Protein AF-0000000075954630 (afdb_homodimer)

Radius of gyration: 43.76 Å; Cα contacts (8 Å, |Δi|>4): 1242; chains: 2; bounding box: 116×168×144 Å

Foldseek 3Di:
DDDDPDDDDPPPPDDPPDPVVVVVVVVVVVVVVVVVVVVVVVVVVVVVVPDVPVVVVVCPDPVPPLPQPCPPPCPVDCVCQQAPNAQEDDDDLVRLLVSLLDDDPDPDDPDDAAAAEEEEEEEQAEQLQQVQVQVLCPPPPPRYAYAYEYEPPHDYDDDSSGSCPNRYHDYYDDDFLALSLVSRVLRRLSSQSSNVRHWKYWYDYSQKHFLAHNVVVSCQGVVFQAWAWAWDLDDVPADAADDDPVLPPVADSVLWTFADLTIMGTSVLSSVSSNDDPLSVSCNVGRDDRGRCSGIVSNSVCSVPPVVRHQNHHQEAFACVVPDDHGDEDEQVRDDLVVSVCSQQVPDWGDTNNDTDRGRHRMYDGYDSRNNVVCVVCCCPRNND/DDDPPPDPPPPCPPPPPDVVPVVVVVVCVVVVVVVVVVVVVCVVVVVVVPDPPVVVVVCPDPVPVLPQPCPPPCPVDCVCQQAPNAQEDDDDLVRLLVSLLDDDPDPDDPDDAAAAEEEEEEEQAEQLQQVQVQVQCPPPPPRYAYAYEYEPPHDYDDDSSGSCPNRYHDYYDDDFLALSLVSSVLRRLSSQSSNVRHWKYWYYYSQKHFLAHNVVVSCQGVVFQAWAWAWDLDDVPQAAADDDPVLPPVADSVLWTFADLTIMGTSVLSSVSSNDDPLSVSCNVGRDDRGRCSGIVSNSVCSVPPVVRHQNHHQEAFACVVDDDHGDEDEQVRDDLVVSVCSQQVPDWGDTNNDTDRGRHRMYDGYDSRNNVVCVVCCCPRNND

Organism: Cocos nucifera (NCBI:txid13894)

Structure (mmCIF, N/CA/C/O backbone):
data_AF-0000000075954630-model_v1
#
loop_
_entity.id
_entity.type
_entity.pdbx_description
1 polymer 'Glycosyltransferase BC10'
#
loop_
_atom_site.group_PDB
_atom_site.id
_atom_site.type_symbol
_atom_site.label_atom_id
_atom_site.label_alt_id
_atom_site.label_comp_id
_atom_site.label_asym_id
_atom_site.label_entity_id
_atom_site.label_seq_id
_atom_site.pdbx_PDB_ins_code
_atom_site.Cartn_x
_atom_site.Cartn_y
_atom_site.Cartn_z
_atom_site.occupancy
_atom_site.B_iso_or_equiv
_atom_site.auth_seq_id
_atom_site.auth_comp_id
_atom_site.auth_asym_id
_atom_site.auth_atom_id
_atom_site.pdbx_PDB_model_num
ATOM 1 N N . MET A 1 1 ? -13.812 124.75 -67.812 1 22.28 1 MET A N 1
ATOM 2 C CA . MET A 1 1 ? -13.523 124.375 -69.25 1 22.28 1 MET A CA 1
ATOM 3 C C . MET A 1 1 ? -13.117 122.938 -69.312 1 22.28 1 MET A C 1
ATOM 5 O O . MET A 1 1 ? -12.07 122.5 -68.812 1 22.28 1 MET A O 1
ATOM 9 N N . LYS A 1 2 ? -14.141 121.938 -69.25 1 23.23 2 LYS A N 1
ATOM 10 C CA . LYS A 1 2 ? -14.664 120.75 -68.625 1 23.23 2 LYS A CA 1
ATOM 11 C C . LYS A 1 2 ? -14.391 119.5 -69.438 1 23.23 2 LYS A C 1
ATOM 13 O O . LYS A 1 2 ? -14.914 118.375 -69.188 1 23.23 2 LYS A O 1
ATOM 18 N N . PRO A 1 3 ? -13.242 119.625 -70.375 1 20.16 3 PRO A N 1
ATOM 19 C CA . PRO A 1 3 ? -13.5 118.938 -71.625 1 20.16 3 PRO A CA 1
ATOM 20 C C . PRO A 1 3 ? -13.672 117.438 -71.5 1 20.16 3 PRO A C 1
ATOM 22 O O . PRO A 1 3 ? -13.461 116.938 -70.375 1 20.16 3 PRO A O 1
ATOM 25 N N . ARG A 1 4 ? -12.922 116.5 -72.438 1 22 4 ARG A N 1
ATOM 26 C CA . ARG A 1 4 ? -13.188 115.812 -73.75 1 22 4 ARG A CA 1
ATOM 27 C C . ARG A 1 4 ? -13.062 114.312 -73.625 1 22 4 ARG A C 1
ATOM 29 O O . ARG A 1 4 ? -12.008 113.75 -73.875 1 22 4 ARG A O 1
ATOM 36 N N . ARG A 1 5 ? -13.398 113.625 -72.375 1 22.59 5 ARG A N 1
ATOM 37 C CA . ARG A 1 5 ? -12.711 112.438 -71.875 1 22.59 5 ARG A CA 1
ATOM 38 C C . ARG A 1 5 ? -13.086 111.188 -72.688 1 22.59 5 ARG A C 1
ATOM 40 O O . ARG A 1 5 ? -14.156 110.625 -72.438 1 22.59 5 ARG A O 1
ATOM 47 N N . GLU A 1 6 ? -12.781 111.188 -73.938 1 20.66 6 GLU A N 1
ATOM 48 C CA . GLU A 1 6 ? -13.367 110.562 -75.125 1 20.66 6 GLU A CA 1
ATOM 49 C C . GLU A 1 6 ? -13.359 109.062 -75 1 20.66 6 GLU A C 1
ATOM 51 O O . GLU A 1 6 ? -14.383 108.375 -75.188 1 20.66 6 GLU A O 1
ATOM 56 N N . GLY A 1 7 ? -12.102 108.312 -74.812 1 20.58 7 GLY A N 1
ATOM 57 C CA . GLY A 1 7 ? -11.758 107.5 -76 1 20.58 7 GLY A CA 1
ATOM 58 C C . GLY A 1 7 ? -12.414 106.125 -75.938 1 20.58 7 GLY A C 1
ATOM 59 O O . GLY A 1 7 ? -13.086 105.75 -74.938 1 20.58 7 GLY A O 1
ATOM 60 N N . ASP A 1 8 ? -11.758 104.938 -76.375 1 22.12 8 ASP A N 1
ATOM 61 C CA . ASP A 1 8 ? -11.711 103.875 -77.375 1 22.12 8 ASP A CA 1
ATOM 62 C C . ASP A 1 8 ? -12.328 102.625 -76.875 1 22.12 8 ASP A C 1
ATOM 64 O O . ASP A 1 8 ? -12.492 102.438 -75.688 1 22.12 8 ASP A O 1
ATOM 68 N N . GLU A 1 9 ? -12.422 101.5 -77.688 1 23.78 9 GLU A N 1
ATOM 69 C CA . GLU A 1 9 ? -13.109 100.438 -78.375 1 23.78 9 GLU A CA 1
ATOM 70 C C . GLU A 1 9 ? -12.914 99.125 -77.688 1 23.78 9 GLU A C 1
ATOM 72 O O . GLU A 1 9 ? -11.953 98.375 -77.938 1 23.78 9 GLU A O 1
ATOM 77 N N . GLU A 1 10 ? -12.867 99.062 -76.25 1 23.05 10 GLU A N 1
ATOM 78 C CA . GLU A 1 10 ? -12.234 97.938 -75.562 1 23.05 10 GLU A CA 1
ATOM 79 C C . GLU A 1 10 ? -12.938 96.625 -75.938 1 23.05 10 GLU A C 1
ATOM 81 O O . GLU A 1 10 ? -14.164 96.562 -75.875 1 23.05 10 GLU A O 1
ATOM 86 N N . GLU A 1 11 ? -12.18 95.75 -76.75 1 23.58 11 GLU A N 1
ATOM 87 C CA . GLU A 1 11 ? -12.258 94.5 -77.438 1 23.58 11 GLU A CA 1
ATOM 88 C C . GLU A 1 11 ? -12.805 93.438 -76.5 1 23.58 11 GLU A C 1
ATOM 90 O O . GLU A 1 11 ? -12.109 92.938 -75.625 1 23.58 11 GLU A O 1
ATOM 95 N N . GLU A 1 12 ? -14.109 93.5 -76.125 1 21.72 12 GLU A N 1
ATOM 96 C CA . GLU A 1 12 ? -14.727 92.812 -75 1 21.72 12 GLU A CA 1
ATOM 97 C C . GLU A 1 12 ? -14.867 91.312 -75.312 1 21.72 12 GLU A C 1
ATOM 99 O O . GLU A 1 12 ? -15.844 90.938 -75.938 1 21.72 12 GLU A O 1
ATOM 104 N N . GLU A 1 13 ? -13.664 90.875 -76.125 1 23.36 13 GLU A N 1
ATOM 105 C CA . GLU A 1 13 ? -13.93 89.562 -76.625 1 23.36 13 GLU A CA 1
ATOM 106 C C . GLU A 1 13 ? -14.539 88.625 -75.625 1 23.36 13 GLU A C 1
ATOM 108 O O . GLU A 1 13 ? -14.023 88.562 -74.5 1 23.36 13 GLU A O 1
ATOM 113 N N . LEU A 1 14 ? -15.734 88.375 -75.875 1 22.16 14 LEU A N 1
ATOM 114 C CA . LEU A 1 14 ? -16.859 87.688 -75.25 1 22.16 14 LEU A CA 1
ATOM 115 C C . LEU A 1 14 ? -16.453 86.312 -74.812 1 22.16 14 LEU A C 1
ATOM 117 O O . LEU A 1 14 ? -15.711 85.625 -75.5 1 22.16 14 LEU A O 1
ATOM 121 N N . TRP A 1 15 ? -16.734 85.875 -73.562 1 22.52 15 TRP A N 1
ATOM 122 C CA . TRP A 1 15 ? -16.484 85.125 -72.312 1 22.52 15 TRP A CA 1
ATOM 123 C C . TRP A 1 15 ? -16.953 83.688 -72.5 1 22.52 15 TRP A C 1
ATOM 125 O O . TRP A 1 15 ? -17.125 82.938 -71.5 1 22.52 15 TRP A O 1
ATOM 135 N N . ALA A 1 16 ? -17 83.188 -73.812 1 24.45 16 ALA A N 1
ATOM 136 C CA . ALA A 1 16 ? -17.922 82.062 -74 1 24.45 16 ALA A CA 1
ATOM 137 C C . ALA A 1 16 ? -17.531 80.875 -73.062 1 24.45 16 ALA A C 1
ATOM 139 O O . ALA A 1 16 ? -16.391 80.375 -73.125 1 24.45 16 ALA A O 1
ATOM 140 N N . THR A 1 17 ? -18.156 80.688 -72 1 24.72 17 THR A N 1
ATOM 141 C CA . THR A 1 17 ? -18.094 79.938 -70.75 1 24.72 17 THR A CA 1
ATOM 142 C C . THR A 1 17 ? -18.344 78.438 -71 1 24.72 17 THR A C 1
ATOM 144 O O . THR A 1 17 ? -19.484 78 -71.25 1 24.72 17 THR A O 1
ATOM 147 N N . SER A 1 18 ? -17.531 77.75 -72 1 25.95 18 SER A N 1
ATOM 148 C CA . SER A 1 18 ? -17.906 76.438 -72.5 1 25.95 18 SER A CA 1
ATOM 149 C C . SER A 1 18 ? -18.172 75.5 -71.375 1 25.95 18 SER A C 1
ATOM 151 O O . SER A 1 18 ? -17.562 75.562 -70.312 1 25.95 18 SER A O 1
ATOM 153 N N . PRO A 1 19 ? -19.297 74.688 -71.438 1 30.16 19 PRO A N 1
ATOM 154 C CA . PRO A 1 19 ? -20.062 73.812 -70.5 1 30.16 19 PRO A CA 1
ATOM 155 C C . PRO A 1 19 ? -19.25 72.562 -70.062 1 30.16 19 PRO A C 1
ATOM 157 O O . PRO A 1 19 ? -19.797 71.688 -69.438 1 30.16 19 PRO A O 1
ATOM 160 N N . ARG A 1 20 ? -18.047 72.438 -70.688 1 29.56 20 ARG A N 1
ATOM 161 C CA . ARG A 1 20 ? -17.469 71.062 -70.625 1 29.56 20 ARG A CA 1
ATOM 162 C C . ARG A 1 20 ? -17.188 70.688 -69.188 1 29.56 20 ARG A C 1
ATOM 164 O O . ARG A 1 20 ? -16.641 69.625 -68.938 1 29.56 20 ARG A O 1
ATOM 171 N N . LYS A 1 21 ? -17.219 71.75 -68.375 1 34.75 21 LYS A N 1
ATOM 172 C CA . LYS A 1 21 ? -16.625 71.5 -67.062 1 34.75 21 LYS A CA 1
ATOM 173 C C . LYS A 1 21 ? -17.531 70.625 -66.25 1 34.75 21 LYS A C 1
ATOM 175 O O . LYS A 1 21 ? -17.156 70.25 -65.125 1 34.75 21 LYS A O 1
ATOM 180 N N . ASP A 1 22 ? -18.766 70.5 -66.812 1 33.94 22 ASP A N 1
ATOM 181 C CA . ASP A 1 22 ? -19.719 69.875 -65.938 1 33.94 22 ASP A CA 1
ATOM 182 C C . ASP A 1 22 ? -19.391 68.375 -65.75 1 33.94 22 ASP A C 1
ATOM 184 O O . ASP A 1 22 ? -19.641 67.75 -64.75 1 33.94 22 ASP A O 1
ATOM 188 N N . SER A 1 23 ? -18.984 67.875 -67 1 37.06 23 SER A N 1
ATOM 189 C CA . SER A 1 23 ? -18.938 66.438 -67.062 1 37.06 23 SER A CA 1
ATOM 190 C C . SER A 1 23 ? -17.875 65.875 -66.125 1 37.06 23 SER A C 1
ATOM 192 O O . SER A 1 23 ? -17.984 64.75 -65.688 1 37.06 23 SER A O 1
ATOM 194 N N . LEU A 1 24 ? -16.766 66.688 -66.188 1 34.12 24 LEU A N 1
ATOM 195 C CA . LEU A 1 24 ? -15.641 66.188 -65.438 1 34.12 24 LEU A CA 1
ATOM 196 C C . LEU A 1 24 ? -15.969 66.188 -63.938 1 34.12 24 LEU A C 1
ATOM 198 O O . LEU A 1 24 ? -15.469 65.312 -63.219 1 34.12 24 LEU A O 1
ATOM 202 N N . LEU A 1 25 ? -16.859 67.188 -63.531 1 37.72 25 LEU A N 1
ATOM 203 C CA . LEU A 1 25 ? -17.125 67.25 -62.094 1 37.72 25 LEU A CA 1
ATOM 204 C C . LEU A 1 25 ? -17.922 66 -61.625 1 37.72 25 LEU A C 1
ATOM 206 O O . LEU A 1 25 ? -17.781 65.562 -60.5 1 37.72 25 LEU A O 1
ATOM 210 N N . ARG A 1 26 ? -18.797 65.562 -62.562 1 41.72 26 ARG A N 1
ATOM 211 C CA . ARG A 1 26 ? -19.594 64.438 -62.188 1 41.72 26 ARG A CA 1
ATOM 212 C C . ARG A 1 26 ? -18.734 63.188 -62 1 41.72 26 ARG A C 1
ATOM 214 O O . ARG A 1 26 ? -18.984 62.375 -61.125 1 41.72 26 ARG A O 1
ATOM 221 N N . LEU A 1 27 ? -17.812 63.125 -63.031 1 42.88 27 LEU A N 1
ATOM 222 C CA . LEU A 1 27 ? -16.969 61.938 -62.906 1 42.88 27 LEU A CA 1
ATOM 223 C C . LEU A 1 27 ? -16.203 61.938 -61.594 1 42.88 27 LEU A C 1
ATOM 225 O O . LEU A 1 27 ? -16.047 60.875 -60.969 1 42.88 27 LEU A O 1
ATOM 229 N N . ILE A 1 28 ? -15.719 63.156 -61.188 1 44.19 28 ILE A N 1
ATOM 230 C CA . ILE A 1 28 ? -14.93 63.188 -59.938 1 44.19 28 ILE A CA 1
ATOM 231 C C . ILE A 1 28 ? -15.805 62.844 -58.75 1 44.19 28 ILE A C 1
ATOM 233 O O . ILE A 1 28 ? -15.352 62.188 -57.812 1 44.19 28 ILE A O 1
ATOM 237 N N . LYS A 1 29 ? -17.047 63.219 -58.812 1 45.94 29 LYS A N 1
ATOM 238 C CA . LYS A 1 29 ? -17.922 62.875 -57.688 1 45.94 29 LYS A CA 1
ATOM 239 C C . LYS A 1 29 ? -18.109 61.344 -57.562 1 45.94 29 LYS A C 1
ATOM 241 O O . LYS A 1 29 ? -18.188 60.812 -56.469 1 45.94 29 LYS A O 1
ATOM 246 N N . ILE A 1 30 ? -18.281 60.781 -58.844 1 44.81 30 ILE A N 1
ATOM 247 C CA . ILE A 1 30 ? -18.469 59.344 -58.781 1 44.81 30 ILE A CA 1
ATOM 248 C C . ILE A 1 30 ? -17.219 58.656 -58.219 1 44.81 30 ILE A C 1
ATOM 250 O O . ILE A 1 30 ? -17.297 57.781 -57.375 1 44.81 30 ILE A O 1
ATOM 254 N N . VAL A 1 31 ? -16.016 59.156 -58.812 1 45.31 31 VAL A N 1
ATOM 255 C CA . VAL A 1 31 ? -14.805 58.5 -58.312 1 45.31 31 VAL A CA 1
ATOM 256 C C . VAL A 1 31 ? -14.648 58.75 -56.812 1 45.31 31 VAL A C 1
ATOM 258 O O . VAL A 1 31 ? -14.219 57.875 -56.062 1 45.31 31 VAL A O 1
ATOM 261 N N . THR A 1 32 ? -15.008 60.062 -56.344 1 43.31 32 THR A N 1
ATOM 262 C CA . THR A 1 32 ? -14.859 60.281 -54.906 1 43.31 32 THR A CA 1
ATOM 263 C C . THR A 1 32 ? -15.852 59.406 -54.125 1 43.31 32 THR A C 1
ATOM 265 O O . THR A 1 32 ? -15.547 58.938 -53.031 1 43.31 32 THR A O 1
ATOM 268 N N . GLY A 1 33 ? -17.047 59.281 -54.719 1 41.91 33 GLY A N 1
ATOM 269 C CA . GLY A 1 33 ? -17.984 58.406 -54.031 1 41.91 33 GLY A CA 1
ATOM 270 C C . GLY A 1 33 ? -17.516 56.969 -53.906 1 41.91 33 GLY A C 1
ATOM 271 O O . GLY A 1 33 ? -17.719 56.344 -52.875 1 41.91 33 GLY A O 1
ATOM 272 N N . VAL A 1 34 ? -17.016 56.438 -55.094 1 45.53 34 VAL A N 1
ATOM 273 C CA . VAL A 1 34 ? -16.562 55.062 -55.031 1 45.53 34 VAL A CA 1
ATOM 274 C C . VAL A 1 34 ? -15.391 54.938 -54.062 1 45.53 34 VAL A C 1
ATOM 276 O O . VAL A 1 34 ? -15.273 53.938 -53.344 1 45.53 34 VAL A O 1
ATOM 279 N N . VAL A 1 35 ? -14.438 55.938 -54.062 1 45.31 35 VAL A N 1
ATOM 280 C CA . VAL A 1 35 ? -13.32 55.844 -53.125 1 45.31 35 VAL A CA 1
ATOM 281 C C . VAL A 1 35 ? -13.828 55.938 -51.719 1 45.31 35 VAL A C 1
ATOM 283 O O . VAL A 1 35 ? -13.32 55.25 -50.812 1 45.31 35 VAL A O 1
ATOM 286 N N . VAL A 1 36 ? -14.844 56.844 -51.438 1 44.31 36 VAL A N 1
ATOM 287 C CA . VAL A 1 36 ? -15.352 56.906 -50.062 1 44.31 36 VAL A CA 1
ATOM 288 C C . VAL A 1 36 ? -16.078 55.594 -49.75 1 44.31 36 VAL A C 1
ATOM 290 O O . VAL A 1 36 ? -15.977 55.094 -48.625 1 44.31 36 VAL A O 1
ATOM 293 N N . PHE A 1 37 ? -16.859 55.062 -50.719 1 41.75 37 PHE A N 1
ATOM 294 C CA . PHE A 1 37 ? -17.562 53.812 -50.406 1 41.75 37 PHE A CA 1
ATOM 295 C C . PHE A 1 37 ? -16.562 52.688 -50.219 1 41.75 37 PHE A C 1
ATOM 297 O O . PHE A 1 37 ? -16.766 51.812 -49.344 1 41.75 37 PHE A O 1
ATOM 304 N N . MET A 1 38 ? -15.547 52.438 -51.125 1 39.22 38 MET A N 1
ATOM 305 C CA . MET A 1 38 ? -14.539 51.406 -50.875 1 39.22 38 MET A CA 1
ATOM 306 C C . MET A 1 38 ? -13.781 51.688 -49.594 1 39.22 38 MET A C 1
ATOM 308 O O . MET A 1 38 ? -13.336 50.781 -48.906 1 39.22 38 MET A O 1
ATOM 312 N N . ALA A 1 39 ? -13.414 52.969 -49.219 1 40.72 39 ALA A N 1
ATOM 313 C CA . ALA A 1 39 ? -12.75 53.281 -47.938 1 40.72 39 ALA A CA 1
ATOM 314 C C . ALA A 1 39 ? -13.664 52.969 -46.75 1 40.72 39 ALA A C 1
ATOM 316 O O . ALA A 1 39 ? -13.203 52.562 -45.688 1 40.72 39 ALA A O 1
ATOM 317 N N . GLY A 1 40 ? -15.008 53.188 -46.812 1 37.59 40 GLY A N 1
ATOM 318 C CA . GLY A 1 40 ? -15.938 52.781 -45.75 1 37.59 40 GLY A CA 1
ATOM 319 C C . GLY A 1 40 ? -16.031 51.281 -45.594 1 37.59 40 GLY A C 1
ATOM 320 O O . GLY A 1 40 ? -16.219 50.781 -44.469 1 37.59 40 GLY A O 1
ATOM 321 N N . ALA A 1 41 ? -16.203 50.469 -46.719 1 37 41 ALA A N 1
ATOM 322 C CA . ALA A 1 41 ? -16.203 49 -46.562 1 37 41 ALA A CA 1
ATOM 323 C C . ALA A 1 41 ? -14.898 48.531 -45.938 1 37 41 ALA A C 1
ATOM 325 O O . ALA A 1 41 ? -14.898 47.562 -45.188 1 37 41 ALA A O 1
ATOM 326 N N . VAL A 1 42 ? -13.703 48.969 -46.344 1 38.06 42 VAL A N 1
ATOM 327 C CA . VAL A 1 42 ? -12.477 48.562 -45.656 1 38.06 42 VAL A CA 1
ATOM 328 C C . VAL A 1 42 ? -12.516 49.062 -44.188 1 38.06 42 VAL A C 1
ATOM 330 O O . VAL A 1 42 ? -12.023 48.375 -43.281 1 38.06 42 VAL A O 1
ATOM 333 N N . LEU A 1 43 ? -13.008 50.281 -43.844 1 35.53 43 LEU A N 1
ATOM 334 C CA . LEU A 1 43 ? -13.102 50.688 -42.469 1 35.53 43 LEU A CA 1
ATOM 335 C C . LEU A 1 43 ? -14.148 49.875 -41.719 1 35.53 43 LEU A C 1
ATOM 337 O O . LEU A 1 43 ? -14.023 49.625 -40.5 1 35.53 43 LEU A O 1
ATOM 341 N N . GLY A 1 44 ? -15.383 49.562 -42.25 1 32.59 44 GLY A N 1
ATOM 342 C CA . GLY A 1 44 ? -16.344 48.719 -41.594 1 32.59 44 GLY A CA 1
ATOM 343 C C . GLY A 1 44 ? -15.812 47.312 -41.281 1 32.59 44 GLY A C 1
ATOM 344 O O . GLY A 1 44 ? -16.156 46.719 -40.281 1 32.59 44 GLY A O 1
ATOM 345 N N . LEU A 1 45 ? -15.273 46.531 -42.281 1 31.86 45 LEU A N 1
ATOM 346 C CA . LEU A 1 45 ? -14.648 45.281 -41.938 1 31.86 45 LEU A CA 1
ATOM 347 C C . LEU A 1 45 ? -13.5 45.5 -40.938 1 31.86 45 LEU A C 1
ATOM 349 O O . LEU A 1 45 ? -13.078 44.562 -40.25 1 31.86 45 LEU A O 1
ATOM 353 N N . SER A 1 46 ? -12.758 46.531 -40.969 1 30.77 46 SER A N 1
ATOM 354 C CA . SER A 1 46 ? -11.664 46.75 -40.031 1 30.77 46 SER A CA 1
ATOM 355 C C . SER A 1 46 ? -12.195 47.031 -38.625 1 30.77 46 SER A C 1
ATOM 357 O O . SER A 1 46 ? -11.445 46.938 -37.656 1 30.77 46 SER A O 1
ATOM 359 N N . TRP A 1 47 ? -13.273 47.75 -38.5 1 29.95 47 TRP A N 1
ATOM 360 C CA . TRP A 1 47 ? -13.703 48.094 -37.156 1 29.95 47 TRP A CA 1
ATOM 361 C C . TRP A 1 47 ? -14.07 46.844 -36.375 1 29.95 47 TRP A C 1
ATOM 363 O O . TRP A 1 47 ? -14.18 46.906 -35.125 1 29.95 47 TRP A O 1
ATOM 373 N N . GLY A 1 48 ? -14.875 45.938 -36.938 1 27.5 48 GLY A N 1
ATOM 374 C CA . GLY A 1 48 ? -15.266 44.75 -36.156 1 27.5 48 GLY A CA 1
ATOM 375 C C . GLY A 1 48 ? -14.086 43.906 -35.75 1 27.5 48 GLY A C 1
ATOM 376 O O . GLY A 1 48 ? -14.258 42.906 -35.031 1 27.5 48 GLY A O 1
ATOM 377 N N . VAL A 1 49 ? -13.133 43.812 -36.562 1 28.95 49 VAL A N 1
ATOM 378 C CA . VAL A 1 49 ? -11.992 43 -36.219 1 28.95 49 VAL A CA 1
ATOM 379 C C . VAL A 1 49 ? -11.266 43.594 -35.031 1 28.95 49 VAL A C 1
ATOM 381 O O . VAL A 1 49 ? -10.195 43.125 -34.625 1 28.95 49 VAL A O 1
ATOM 384 N N . ARG A 1 50 ? -11.375 44.844 -34.75 1 24.7 50 ARG A N 1
ATOM 385 C CA . ARG A 1 50 ? -10.453 45.5 -33.844 1 24.7 50 ARG A CA 1
ATOM 386 C C . ARG A 1 50 ? -10.453 44.812 -32.469 1 24.7 50 ARG A C 1
ATOM 388 O O . ARG A 1 50 ? -9.398 44.688 -31.844 1 24.7 50 ARG A O 1
ATOM 395 N N . PHE A 1 51 ? -11.531 45.125 -31.812 1 23.45 51 PHE A N 1
ATOM 396 C CA . PHE A 1 51 ? -11.406 45.156 -30.359 1 23.45 51 PHE A CA 1
ATOM 397 C C . PHE A 1 51 ? -10.891 43.844 -29.812 1 23.45 51 PHE A C 1
ATOM 399 O O . PHE A 1 51 ? -10.367 43.781 -28.703 1 23.45 51 PHE A O 1
ATOM 406 N N . HIS A 1 52 ? -11.422 42.781 -30.344 1 24.38 52 HIS A N 1
ATOM 407 C CA . HIS A 1 52 ? -11.188 41.656 -29.453 1 24.38 52 HIS A CA 1
ATOM 408 C C . HIS A 1 52 ? -9.711 41.281 -29.422 1 24.38 52 HIS A C 1
ATOM 410 O O . HIS A 1 52 ? -9.359 40.156 -29.031 1 24.38 52 HIS A O 1
ATOM 416 N N . TRP A 1 53 ? -8.938 42.031 -29.984 1 26.52 53 TRP A N 1
ATOM 417 C CA . TRP A 1 53 ? -7.508 41.781 -29.859 1 26.52 53 TRP A CA 1
ATOM 418 C C . TRP A 1 53 ? -7.094 41.719 -28.391 1 26.52 53 TRP A C 1
ATOM 420 O O . TRP A 1 53 ? -5.906 41.844 -28.078 1 26.52 53 TRP A O 1
ATOM 430 N N . HIS A 1 54 ? -7.949 41.875 -27.453 1 25.48 54 HIS A N 1
ATOM 431 C CA . HIS A 1 54 ? -7.355 41.719 -26.125 1 25.48 54 HIS A CA 1
ATOM 432 C C . HIS A 1 54 ? -6.387 40.531 -26.109 1 25.48 54 HIS A C 1
ATOM 434 O O . HIS A 1 54 ? -6.809 39.375 -26.203 1 25.48 54 HIS A O 1
ATOM 440 N N . ILE A 1 55 ? -5.34 40.625 -26.812 1 26.8 55 ILE A N 1
ATOM 441 C CA . ILE A 1 55 ? -4.164 39.781 -26.625 1 26.8 55 ILE A CA 1
ATOM 442 C C . ILE A 1 55 ? -3.947 39.531 -25.141 1 26.8 55 ILE A C 1
ATOM 444 O O . ILE A 1 55 ? -3.721 40.469 -24.359 1 26.8 55 ILE A O 1
ATOM 448 N N . SER A 1 56 ? -4.684 38.719 -24.547 1 26.86 56 SER A N 1
ATOM 449 C CA . SER A 1 56 ? -4.336 38.375 -23.172 1 26.86 56 SER A CA 1
ATOM 450 C C . SER A 1 56 ? -2.826 38.281 -22.984 1 26.86 56 SER A C 1
ATOM 452 O O . SER A 1 56 ? -2.211 37.281 -23.375 1 26.86 56 SER A O 1
ATOM 454 N N . GLN A 1 57 ? -2.037 39.219 -23.188 1 28.59 57 GLN A N 1
ATOM 455 C CA . GLN A 1 57 ? -0.631 39.5 -22.922 1 28.59 57 GLN A CA 1
ATOM 456 C C . GLN A 1 57 ? -0.191 38.969 -21.562 1 28.59 57 GLN A C 1
ATOM 458 O O . GLN A 1 57 ? 0.978 39.094 -21.203 1 28.59 57 GLN A O 1
ATOM 463 N N . THR A 1 58 ? -1.128 38.969 -20.641 1 28.77 58 THR A N 1
ATOM 464 C CA . THR A 1 58 ? -0.651 38.594 -19.328 1 28.77 58 THR A CA 1
ATOM 465 C C . THR A 1 58 ? 0.034 37.219 -19.359 1 28.77 58 THR A C 1
ATOM 467 O O . THR A 1 58 ? 0.564 36.781 -18.359 1 28.77 58 THR A O 1
ATOM 470 N N . ASP A 1 59 ? -0.166 36.562 -20.422 1 28.91 59 ASP A N 1
ATOM 471 C CA . ASP A 1 59 ? 0.378 35.219 -20.438 1 28.91 59 ASP A CA 1
ATOM 472 C C . ASP A 1 59 ? 1.897 35.219 -20.578 1 28.91 59 ASP A C 1
ATOM 474 O O . ASP A 1 59 ? 2.531 34.156 -20.656 1 28.91 59 ASP A O 1
ATOM 478 N N . ILE A 1 60 ? 2.463 36.25 -21.156 1 31.02 60 ILE A N 1
ATOM 479 C CA . ILE A 1 60 ? 3.857 36.219 -21.578 1 31.02 60 ILE A CA 1
ATOM 480 C C . ILE A 1 60 ? 4.766 36.156 -20.359 1 31.02 60 ILE A C 1
ATOM 482 O O . ILE A 1 60 ? 5.828 35.531 -20.391 1 31.02 60 ILE A O 1
ATOM 486 N N . PHE A 1 61 ? 4.609 37.281 -19.562 1 30.56 61 PHE A N 1
ATOM 487 C CA . PHE A 1 61 ? 5.738 37.438 -18.656 1 30.56 61 PHE A CA 1
ATOM 488 C C . PHE A 1 61 ? 5.848 36.219 -17.719 1 30.56 61 PHE A C 1
ATOM 490 O O . PHE A 1 61 ? 6.93 35.688 -17.547 1 30.56 61 PHE A O 1
ATOM 497 N N . PHE A 1 62 ? 5.09 36.438 -16.547 1 28.84 62 PHE A N 1
ATOM 498 C CA . PHE A 1 62 ? 5.387 35.438 -15.516 1 28.84 62 PHE A CA 1
ATOM 499 C C . PHE A 1 62 ? 4.668 34.125 -15.797 1 28.84 62 PHE A C 1
ATOM 501 O O . PHE A 1 62 ? 3.436 34.094 -15.758 1 28.84 62 PHE A O 1
ATOM 508 N N . PRO A 1 63 ? 5.152 33.375 -16.719 1 32.44 63 PRO A N 1
ATOM 509 C CA . PRO A 1 63 ? 4.52 32.062 -16.812 1 32.44 63 PRO A CA 1
ATOM 510 C C . PRO A 1 63 ? 4.059 31.516 -15.469 1 32.44 63 PRO A C 1
ATOM 512 O O . PRO A 1 63 ? 4.879 31.281 -14.578 1 32.44 63 PRO A O 1
ATOM 515 N N . THR A 1 64 ? 3.025 32.062 -14.891 1 31.64 64 THR A N 1
ATOM 516 C CA . THR A 1 64 ? 2.49 31.297 -13.758 1 31.64 64 THR A CA 1
ATOM 517 C C . THR A 1 64 ? 2.273 29.828 -14.141 1 31.64 64 THR A C 1
ATOM 519 O O . THR A 1 64 ? 1.397 29.516 -14.953 1 31.64 64 THR A O 1
ATOM 522 N N . GLU A 1 65 ? 3.24 29.125 -14.492 1 33.69 65 GLU A N 1
ATOM 523 C CA . GLU A 1 65 ? 3.049 27.688 -14.57 1 33.69 65 GLU A CA 1
ATOM 524 C C . GLU A 1 65 ? 2.047 27.203 -13.523 1 33.69 65 GLU A C 1
ATOM 526 O O . GLU A 1 65 ? 2.365 27.141 -12.336 1 33.69 65 GLU A O 1
ATOM 531 N N . LEU A 1 66 ? 0.818 27.641 -13.68 1 32.56 66 LEU A N 1
ATOM 532 C CA . LEU A 1 66 ? -0.173 26.891 -12.914 1 32.56 66 LEU A CA 1
ATOM 533 C C . LEU A 1 66 ? 0.131 25.406 -12.945 1 32.56 66 LEU A C 1
ATOM 535 O O . LEU A 1 66 ? 0.3 24.828 -14.023 1 32.56 66 LEU A O 1
ATOM 539 N N . TYR A 1 67 ? 0.746 24.844 -12.102 1 35 67 TYR A N 1
ATOM 540 C CA . TYR A 1 67 ? 0.987 23.422 -11.875 1 35 67 TYR A CA 1
ATOM 541 C C . TYR A 1 67 ? -0.27 22.609 -12.148 1 35 67 TYR A C 1
ATOM 543 O O . TYR A 1 67 ? -1.079 22.391 -11.242 1 35 67 TYR A O 1
ATOM 551 N N . THR A 1 68 ? -1.008 22.969 -13.234 1 35.94 68 THR A N 1
ATOM 552 C CA . THR A 1 68 ? -2.037 21.984 -13.516 1 35.94 68 THR A CA 1
ATOM 553 C C . THR A 1 68 ? -1.406 20.641 -13.891 1 35.94 68 THR A C 1
ATOM 555 O O . THR A 1 68 ? -0.626 20.562 -14.836 1 35.94 68 THR A O 1
ATOM 558 N N . LYS A 1 69 ? -1.381 19.828 -12.953 1 45.06 69 LYS A N 1
ATOM 559 C CA . LYS A 1 69 ? -0.91 18.469 -13.234 1 45.06 69 LYS A CA 1
ATOM 560 C C . LYS A 1 69 ? -1.629 17.891 -14.445 1 45.06 69 LYS A C 1
ATOM 562 O O . LYS A 1 69 ? -2.852 18 -14.562 1 45.06 69 LYS A O 1
ATOM 567 N N . ASP A 1 70 ? -1.125 17.828 -15.672 1 44.34 70 ASP A N 1
ATOM 568 C CA . ASP A 1 70 ? -1.633 17.141 -16.844 1 44.34 70 ASP A CA 1
ATOM 569 C C . ASP A 1 70 ? -2.016 15.695 -16.516 1 44.34 70 ASP A C 1
ATOM 571 O O . ASP A 1 70 ? -1.166 14.805 -16.531 1 44.34 70 ASP A O 1
ATOM 575 N N . CYS A 1 71 ? -3.086 15.492 -15.758 1 53.66 71 CYS A N 1
ATOM 576 C CA . CYS A 1 71 ? -3.615 14.172 -15.414 1 53.66 71 CYS A CA 1
ATOM 577 C C . CYS A 1 71 ? -4.125 13.453 -16.656 1 53.66 71 CYS A C 1
ATOM 579 O O . CYS A 1 71 ? -4.672 12.359 -16.562 1 53.66 71 CYS A O 1
ATOM 581 N N . GLY A 1 72 ? -4.133 13.984 -17.828 1 44.53 72 GLY A N 1
ATOM 582 C CA . GLY A 1 72 ? -4.785 13.43 -19.016 1 44.53 72 GLY A CA 1
ATOM 583 C C . GLY A 1 72 ? -4.219 12.086 -19.422 1 44.53 72 GLY A C 1
ATOM 584 O O . GLY A 1 72 ? -4.965 11.18 -19.812 1 44.53 72 GLY A O 1
ATOM 585 N N . LYS A 1 73 ? -3.033 12.016 -19.953 1 45.47 73 LYS A N 1
ATOM 586 C CA . LYS A 1 73 ? -2.639 10.75 -20.562 1 45.47 73 LYS A CA 1
ATOM 587 C C . LYS A 1 73 ? -2.207 9.734 -19.516 1 45.47 73 LYS A C 1
ATOM 589 O O . LYS A 1 73 ? -1.188 9.922 -18.844 1 45.47 73 LYS A O 1
ATOM 594 N N . ILE A 1 74 ? -3.141 9.102 -18.938 1 45.75 74 ILE A N 1
ATOM 595 C CA . ILE A 1 74 ? -2.906 8.055 -17.953 1 45.75 74 ILE A CA 1
ATOM 596 C C . ILE A 1 74 ? -1.783 7.137 -18.438 1 45.75 74 ILE A C 1
ATOM 598 O O . ILE A 1 74 ? -2.021 6.207 -19.203 1 45.75 74 ILE A O 1
ATOM 602 N N . ASN A 1 75 ? -0.887 7.707 -19.125 1 45.72 75 ASN A N 1
ATOM 603 C CA . ASN A 1 75 ? 0.206 6.754 -19.266 1 45.72 75 ASN A CA 1
ATOM 604 C C . ASN A 1 75 ? 0.548 6.09 -17.938 1 45.72 75 ASN A C 1
ATOM 606 O O . ASN A 1 75 ? 0.792 6.773 -16.953 1 45.72 75 ASN A O 1
ATOM 610 N N . PHE A 1 76 ? -0.121 4.973 -17.656 1 57 76 PHE A N 1
ATOM 611 C CA . PHE A 1 76 ? -0.036 4.086 -16.5 1 57 76 PHE A CA 1
ATOM 612 C C . PHE A 1 76 ? 1.377 4.074 -15.93 1 57 76 PHE A C 1
ATOM 614 O O . PHE A 1 76 ? 2.043 3.037 -15.93 1 57 76 PHE A O 1
ATOM 621 N N . LYS A 1 77 ? 1.934 5.371 -15.852 1 62.09 77 LYS A N 1
ATOM 622 C CA . LYS A 1 77 ? 3.205 5.527 -15.148 1 62.09 77 LYS A CA 1
ATOM 623 C C . LYS A 1 77 ? 2.992 5.629 -13.641 1 62.09 77 LYS A C 1
ATOM 625 O O . LYS A 1 77 ? 1.882 5.91 -13.18 1 62.09 77 LYS A O 1
ATOM 630 N N . LEU A 1 78 ? 3.943 5.242 -12.93 1 69.56 78 LEU A N 1
ATOM 631 C CA . LEU A 1 78 ? 3.953 5.312 -11.469 1 69.56 78 LEU A CA 1
ATOM 632 C C . LEU A 1 78 ? 3.559 6.703 -10.984 1 69.56 78 LEU A C 1
ATOM 634 O O . LEU A 1 78 ? 3.004 6.852 -9.898 1 69.56 78 LEU A O 1
ATOM 638 N N . LYS A 1 79 ? 3.688 7.684 -11.844 1 66.75 79 LYS A N 1
ATOM 639 C CA . LYS A 1 79 ? 3.506 9.078 -11.438 1 66.75 79 LYS A CA 1
ATOM 640 C C . LYS A 1 79 ? 2.082 9.328 -10.953 1 66.75 79 LYS A C 1
ATOM 642 O O . LYS A 1 79 ? 1.874 10.023 -9.961 1 66.75 79 LYS A O 1
ATOM 647 N N . ASN A 1 80 ? 1.093 8.711 -11.625 1 66.38 80 ASN A N 1
ATOM 648 C CA . ASN A 1 80 ? -0.292 8.938 -11.227 1 66.38 80 ASN A CA 1
ATOM 649 C C . ASN A 1 80 ? -0.617 8.227 -9.906 1 66.38 80 ASN A C 1
ATOM 651 O O . ASN A 1 80 ? -1.578 8.594 -9.227 1 66.38 80 ASN A O 1
ATOM 655 N N . PHE A 1 81 ? 0.226 7.383 -9.617 1 73.12 81 PHE A N 1
ATOM 656 C CA . PHE A 1 81 ? 0.036 6.648 -8.375 1 73.12 81 PHE A CA 1
ATOM 657 C C . PHE A 1 81 ? 0.686 7.387 -7.207 1 73.12 81 PHE A C 1
ATOM 659 O O . PHE A 1 81 ? 0.208 7.309 -6.074 1 73.12 81 PHE A O 1
ATOM 666 N N . ILE A 1 82 ? 1.646 8.211 -7.574 1 75.75 82 ILE A N 1
ATOM 667 C CA . ILE A 1 82 ? 2.459 8.875 -6.562 1 75.75 82 ILE A CA 1
ATOM 668 C C . ILE A 1 82 ? 1.705 10.086 -6 1 75.75 82 ILE A C 1
ATOM 670 O O . ILE A 1 82 ? 1.782 10.367 -4.805 1 75.75 82 ILE A O 1
ATOM 674 N N . GLU A 1 83 ? 1.022 10.758 -6.836 1 78.88 83 GLU A N 1
ATOM 675 C CA . GLU A 1 83 ? 0.245 11.922 -6.438 1 78.88 83 GLU A CA 1
ATOM 676 C C . GLU A 1 83 ? -1.086 11.984 -7.184 1 78.88 83 GLU A C 1
ATOM 678 O O . GLU A 1 83 ? -1.121 11.883 -8.414 1 78.88 83 GLU A O 1
ATOM 683 N N . PRO A 1 84 ? -2.129 12.211 -6.41 1 77.56 84 PRO A N 1
ATOM 684 C CA . PRO A 1 84 ? -3.418 12.305 -7.102 1 77.56 84 PRO A CA 1
ATOM 685 C C . PRO A 1 84 ? -3.539 13.57 -7.953 1 77.56 84 PRO A C 1
ATOM 687 O O . PRO A 1 84 ? -3.035 14.625 -7.57 1 77.56 84 PRO A O 1
ATOM 690 N N . CYS A 1 85 ? -4.184 13.414 -9.016 1 73.56 85 CYS A N 1
ATOM 691 C CA . CYS A 1 85 ? -4.418 14.547 -9.914 1 73.56 85 CYS A CA 1
ATOM 692 C C . CYS A 1 85 ? -5.492 15.469 -9.352 1 73.56 85 CYS A C 1
ATOM 694 O O . CYS A 1 85 ? -5.414 16.688 -9.516 1 73.56 85 CYS A O 1
ATOM 696 N N . HIS A 1 86 ? -6.426 14.898 -8.734 1 80.44 86 HIS A N 1
ATOM 697 C CA . HIS A 1 86 ? -7.539 15.641 -8.148 1 80.44 86 HIS A CA 1
ATOM 698 C C . HIS A 1 86 ? -7.777 15.219 -6.703 1 80.44 86 HIS A C 1
ATOM 700 O O . HIS A 1 86 ? -7.629 14.047 -6.359 1 80.44 86 HIS A O 1
ATOM 706 N N . LEU A 1 87 ? -8.117 16.25 -6.008 1 88.81 87 LEU A N 1
ATOM 707 C CA . LEU A 1 87 ? -8.375 15.945 -4.605 1 88.81 87 LEU A CA 1
ATOM 708 C C . LEU A 1 87 ? -9.812 15.5 -4.398 1 88.81 87 LEU A C 1
ATOM 710 O O . LEU A 1 87 ? -10.094 14.648 -3.553 1 88.81 87 LEU A O 1
ATOM 714 N N . MET A 1 88 ? -10.703 16.094 -5.195 1 88.12 88 MET A N 1
ATOM 715 C CA . MET A 1 88 ? -12.094 15.656 -5.09 1 88.12 88 MET A CA 1
ATOM 716 C C . MET A 1 88 ? -12.281 14.266 -5.68 1 88.12 88 MET A C 1
ATOM 718 O O . MET A 1 88 ? -11.75 13.969 -6.75 1 88.12 88 MET A O 1
ATOM 722 N N . HIS A 1 89 ? -12.891 13.414 -4.965 1 87 89 HIS A N 1
ATOM 723 C CA . HIS A 1 89 ? -13.133 12.039 -5.375 1 87 89 HIS A CA 1
ATOM 724 C C . HIS A 1 89 ? -14.43 11.5 -4.762 1 87 89 HIS A C 1
ATOM 726 O O . HIS A 1 89 ? -15.062 12.18 -3.955 1 87 89 HIS A O 1
ATOM 732 N N . GLY A 1 90 ? -14.805 10.281 -5.125 1 86.31 90 GLY A N 1
ATOM 733 C CA . GLY A 1 90 ? -16.047 9.703 -4.66 1 86.31 90 GLY A CA 1
ATOM 734 C C . GLY A 1 90 ? -15.844 8.562 -3.682 1 86.31 90 GLY A C 1
ATOM 735 O O . GLY A 1 90 ? -16.75 7.762 -3.455 1 86.31 90 GLY A O 1
ATOM 736 N N . MET A 1 91 ? -14.719 8.453 -3.02 1 90 91 MET A N 1
ATOM 737 C CA . MET A 1 91 ? -14.461 7.367 -2.078 1 90 91 MET A CA 1
ATOM 738 C C . MET A 1 91 ? -15.156 7.621 -0.747 1 90 91 MET A C 1
ATOM 740 O O . MET A 1 91 ? -15.172 8.75 -0.254 1 90 91 MET A O 1
ATOM 744 N N . MET A 1 92 ? -15.711 6.539 -0.244 1 91.5 92 MET A N 1
ATOM 745 C CA . MET A 1 92 ? -16.172 6.582 1.142 1 91.5 92 MET A CA 1
ATOM 746 C C . MET A 1 92 ? -14.992 6.535 2.107 1 91.5 92 MET A C 1
ATOM 748 O O . MET A 1 92 ? -13.891 6.152 1.725 1 91.5 92 MET A O 1
ATOM 752 N N . ASP A 1 93 ? -15.188 6.906 3.342 1 94.5 93 ASP A N 1
ATOM 753 C CA . ASP A 1 93 ? -14.125 6.934 4.34 1 94.5 93 ASP A CA 1
ATOM 754 C C . ASP A 1 93 ? -13.422 5.582 4.43 1 94.5 93 ASP A C 1
ATOM 756 O O . ASP A 1 93 ? -12.188 5.516 4.469 1 94.5 93 ASP A O 1
ATOM 760 N N . LYS A 1 94 ? -14.25 4.543 4.422 1 93.81 94 LYS A N 1
ATOM 761 C CA . LYS A 1 94 ? -13.672 3.209 4.539 1 93.81 94 LYS A CA 1
ATOM 762 C C . LYS A 1 94 ? -12.695 2.934 3.4 1 93.81 94 LYS A C 1
ATOM 764 O O . LYS A 1 94 ? -11.617 2.373 3.619 1 93.81 94 LYS A O 1
ATOM 769 N N . GLU A 1 95 ? -13.078 3.332 2.195 1 93.81 95 GLU A N 1
ATOM 770 C CA . GLU A 1 95 ? -12.234 3.148 1.021 1 93.81 95 GLU A CA 1
ATOM 771 C C . GLU A 1 95 ? -11 4.043 1.086 1 93.81 95 GLU A C 1
ATOM 773 O O . GLU A 1 95 ? -9.883 3.59 0.812 1 93.81 95 GLU A O 1
ATOM 778 N N . LEU A 1 96 ? -11.242 5.281 1.438 1 94.56 96 LEU A N 1
ATOM 779 C CA . LEU A 1 96 ? -10.164 6.262 1.512 1 94.56 96 LEU A CA 1
ATOM 780 C C . LEU A 1 96 ? -9.125 5.855 2.555 1 94.56 96 LEU A C 1
ATOM 782 O O . LEU A 1 96 ? -7.922 5.883 2.285 1 94.56 96 LEU A O 1
ATOM 786 N N . PHE A 1 97 ? -9.562 5.469 3.717 1 97.19 97 PHE A N 1
ATOM 787 C CA . PHE A 1 97 ? -8.656 5.117 4.805 1 97.19 97 PHE A CA 1
ATOM 788 C C . PHE A 1 97 ? -7.852 3.871 4.453 1 97.19 97 PHE A C 1
ATOM 790 O O . PHE A 1 97 ? -6.664 3.789 4.766 1 97.19 97 PHE A O 1
ATOM 797 N N . TRP A 1 98 ? -8.531 2.916 3.803 1 95.38 98 TRP A N 1
ATOM 798 C CA . TRP A 1 98 ? -7.84 1.711 3.363 1 95.38 98 TRP A CA 1
ATOM 799 C C . TRP A 1 98 ? -6.727 2.053 2.377 1 95.38 98 TRP A C 1
ATOM 801 O O . TRP A 1 98 ? -5.59 1.602 2.531 1 95.38 98 TRP A O 1
ATOM 811 N N . ARG A 1 99 ? -7.02 2.855 1.415 1 93.25 99 ARG A N 1
ATOM 812 C CA . ARG A 1 99 ? -6.051 3.246 0.396 1 93.25 99 ARG A CA 1
ATOM 813 C C . ARG A 1 99 ? -4.914 4.059 1.005 1 93.25 99 ARG A C 1
ATOM 815 O O . ARG A 1 99 ? -3.746 3.848 0.674 1 93.25 99 ARG A O 1
ATOM 822 N N . ALA A 1 100 ? -5.293 4.934 1.896 1 96.12 100 ALA A N 1
ATOM 823 C CA . ALA A 1 100 ? -4.316 5.836 2.498 1 96.12 100 ALA A CA 1
ATOM 824 C C . ALA A 1 100 ? -3.357 5.078 3.41 1 96.12 100 ALA A C 1
ATOM 826 O O . ALA A 1 100 ? -2.271 5.57 3.725 1 96.12 100 ALA A O 1
ATOM 827 N N . SER A 1 101 ? -3.742 3.875 3.838 1 97 101 SER A N 1
ATOM 828 C CA . SE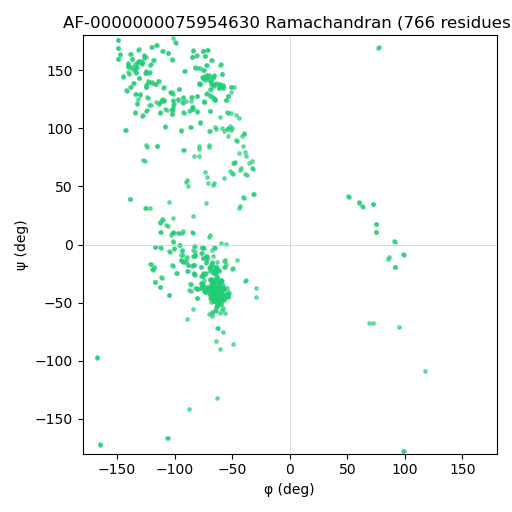R A 1 101 ? -2.928 3.119 4.781 1 97 101 SER A CA 1
ATOM 829 C C . SER A 1 101 ? -2.049 2.102 4.062 1 97 101 SER A C 1
ATOM 831 O O . SER A 1 101 ? -1.445 1.234 4.695 1 97 101 SER A O 1
ATOM 833 N N . LEU A 1 102 ? -1.999 2.182 2.748 1 94.12 102 LEU A N 1
ATOM 834 C CA . LEU A 1 102 ? -1.108 1.326 1.972 1 94.12 102 LEU A CA 1
ATOM 835 C C . LEU A 1 102 ? 0.35 1.71 2.199 1 94.12 102 LEU A C 1
ATOM 837 O O . LEU A 1 102 ? 0.714 2.881 2.076 1 94.12 102 LEU A O 1
ATOM 841 N N . VAL A 1 103 ? 1.129 0.71 2.537 1 95.06 103 VAL A N 1
ATOM 842 C CA . VAL A 1 103 ? 2.562 0.901 2.723 1 95.06 103 VAL A CA 1
ATOM 843 C C . VAL A 1 103 ? 3.33 -0.211 2.012 1 95.06 103 VAL A C 1
ATOM 845 O O . VAL A 1 103 ? 2.988 -1.39 2.139 1 95.06 103 VAL A O 1
ATOM 848 N N . SER A 1 104 ? 4.301 0.197 1.212 1 94.38 104 SER A N 1
ATOM 849 C CA . SER A 1 104 ? 5.105 -0.79 0.498 1 94.38 104 SER A CA 1
ATOM 850 C C . SER A 1 104 ? 6.02 -1.554 1.451 1 94.38 104 SER A C 1
ATOM 852 O O . SER A 1 104 ? 6.559 -0.977 2.398 1 94.38 104 SER A O 1
ATOM 854 N N . LYS A 1 105 ? 6.188 -2.803 1.207 1 96.19 105 LYS A N 1
ATOM 855 C CA . LYS A 1 105 ? 7.156 -3.59 1.965 1 96.19 105 LYS A CA 1
ATOM 856 C C . LYS A 1 105 ? 8.586 -3.172 1.63 1 96.19 105 LYS A C 1
ATOM 858 O O . LYS A 1 105 ? 9.516 -3.445 2.396 1 96.19 105 LYS A O 1
ATOM 863 N N . ILE A 1 106 ? 8.695 -2.6 0.476 1 95.94 106 ILE A N 1
ATOM 864 C CA . ILE A 1 106 ? 9.992 -2.043 0.094 1 95.94 106 ILE A CA 1
ATOM 865 C C . ILE A 1 106 ? 10.141 -0.636 0.668 1 95.94 106 ILE A C 1
ATOM 867 O O . ILE A 1 106 ? 9.398 0.276 0.289 1 95.94 106 ILE A O 1
ATOM 871 N N . LYS A 1 107 ? 11.094 -0.412 1.502 1 92.56 107 LYS A N 1
ATOM 872 C CA . LYS A 1 107 ? 11.234 0.825 2.266 1 92.56 107 LYS A CA 1
ATOM 873 C C . LYS A 1 107 ? 11.656 1.982 1.364 1 92.56 107 LYS A C 1
ATOM 875 O O . LYS A 1 107 ? 11.172 3.104 1.518 1 92.56 107 LYS A O 1
ATOM 880 N N . GLU A 1 108 ? 12.531 1.694 0.398 1 92.69 108 GLU A N 1
ATOM 881 C CA . GLU A 1 108 ? 13.047 2.748 -0.473 1 92.69 108 GLU A CA 1
ATOM 882 C C . GLU A 1 108 ? 12.047 3.088 -1.575 1 92.69 108 GLU A C 1
ATOM 884 O O . GLU A 1 108 ? 11.555 2.197 -2.27 1 92.69 108 GLU A O 1
ATOM 889 N N . TYR A 1 109 ? 11.742 4.363 -1.694 1 92.31 109 TYR A N 1
ATOM 890 C CA . TYR A 1 109 ? 10.859 4.793 -2.775 1 92.31 109 TYR A CA 1
ATOM 891 C C . TYR A 1 109 ? 11.531 4.602 -4.133 1 92.31 109 TYR A C 1
ATOM 893 O O . TYR A 1 109 ? 12.742 4.816 -4.27 1 92.31 109 TYR A O 1
ATOM 901 N N . PRO A 1 110 ? 10.797 4.246 -5.129 1 91.56 110 PRO A N 1
ATOM 902 C CA . PRO A 1 110 ? 11.375 3.98 -6.449 1 91.56 110 PRO A CA 1
ATOM 903 C C . PRO A 1 110 ? 11.547 5.25 -7.281 1 91.56 110 PRO A C 1
ATOM 905 O O . PRO A 1 110 ? 11.703 5.172 -8.5 1 91.56 110 PRO A O 1
ATOM 908 N N . PHE A 1 111 ? 11.383 6.406 -6.715 1 87.62 111 PHE A N 1
ATOM 909 C CA . PHE A 1 111 ? 11.578 7.707 -7.352 1 87.62 111 PHE A CA 1
ATOM 910 C C . PHE A 1 111 ? 12.32 8.656 -6.422 1 87.62 111 PHE A C 1
ATOM 912 O O . PHE A 1 111 ? 12.453 8.391 -5.227 1 87.62 111 PHE A O 1
ATOM 919 N N . ASN A 1 112 ? 12.891 9.648 -7.062 1 90.25 112 ASN A N 1
ATOM 920 C CA . ASN A 1 112 ? 13.547 10.664 -6.242 1 90.25 112 ASN A CA 1
ATOM 921 C C . ASN A 1 112 ? 12.531 11.492 -5.461 1 90.25 112 ASN A C 1
ATOM 923 O O . ASN A 1 112 ? 11.961 12.445 -5.984 1 90.25 112 ASN A O 1
ATOM 927 N N . ARG A 1 113 ? 12.344 11.125 -4.266 1 92.5 113 ARG A N 1
ATOM 928 C CA . ARG A 1 113 ? 11.32 11.727 -3.416 1 92.5 113 ARG A CA 1
ATOM 929 C C . ARG A 1 113 ? 11.836 12.992 -2.742 1 92.5 113 ARG A C 1
ATOM 931 O O . ARG A 1 113 ? 12.906 12.977 -2.123 1 92.5 113 ARG A O 1
ATOM 938 N N . VAL A 1 114 ? 11.102 14.078 -2.893 1 95.62 114 VAL A N 1
ATOM 939 C CA . VAL A 1 114 ? 11.297 15.281 -2.092 1 95.62 114 VAL A CA 1
ATOM 940 C C . VAL A 1 114 ? 10.227 15.367 -1.007 1 95.62 114 VAL A C 1
ATOM 942 O O . VAL A 1 114 ? 9.047 15.562 -1.306 1 95.62 114 VAL A O 1
ATOM 945 N N . PRO A 1 115 ? 10.656 15.219 0.214 1 97.62 115 PRO A N 1
ATOM 946 C CA . PRO A 1 115 ? 9.656 15.258 1.281 1 97.62 115 PRO A CA 1
ATOM 947 C C . PRO A 1 115 ? 8.906 16.594 1.335 1 97.62 115 PRO A C 1
ATOM 949 O O . PRO A 1 115 ? 9.516 17.656 1.155 1 97.62 115 PRO A O 1
ATOM 952 N N . LYS A 1 116 ? 7.613 16.516 1.505 1 98.56 116 LYS A N 1
ATOM 953 C CA . LYS A 1 116 ? 6.766 17.703 1.571 1 98.56 116 LYS A CA 1
ATOM 954 C C . LYS A 1 116 ? 6.066 17.797 2.924 1 98.56 116 LYS A C 1
ATOM 956 O O . LYS A 1 116 ? 5.969 16.812 3.654 1 98.56 116 LYS A O 1
ATOM 961 N N . VAL A 1 117 ? 5.66 19 3.232 1 98.88 117 VAL A N 1
ATOM 962 C CA . VAL A 1 117 ? 4.766 19.25 4.359 1 98.88 117 VAL A CA 1
ATOM 963 C C . VAL A 1 117 ? 3.338 19.438 3.859 1 98.88 117 VAL A C 1
ATOM 965 O O . VAL A 1 117 ? 3.088 20.297 3.004 1 98.88 117 VAL A O 1
ATOM 968 N N . ALA A 1 118 ? 2.461 18.594 4.332 1 98.88 118 ALA A N 1
ATOM 969 C CA . ALA A 1 118 ? 1.044 18.75 4.012 1 98.88 118 ALA A CA 1
ATOM 970 C C . ALA A 1 118 ? 0.364 19.688 5.008 1 98.88 118 ALA A C 1
ATOM 972 O O . ALA A 1 118 ? 0.274 19.375 6.199 1 98.88 118 ALA A O 1
ATOM 973 N N . PHE A 1 119 ? -0.083 20.797 4.516 1 98.94 119 PHE A N 1
ATOM 974 C CA . PHE A 1 119 ? -0.865 21.734 5.324 1 98.94 119 PHE A CA 1
ATOM 975 C C . PHE A 1 119 ? -2.355 21.453 5.184 1 98.94 119 PHE A C 1
ATOM 977 O O . PHE A 1 119 ? -2.928 21.625 4.105 1 98.94 119 PHE A O 1
ATOM 984 N N . MET A 1 120 ? -2.928 21.016 6.266 1 98.88 120 MET A N 1
ATOM 985 C CA . MET A 1 120 ? -4.332 20.609 6.285 1 98.88 120 MET A CA 1
ATOM 986 C C . MET A 1 120 ? -5.168 21.609 7.082 1 98.88 120 MET A C 1
ATOM 988 O O . MET A 1 120 ? -4.895 21.859 8.258 1 98.88 120 MET A O 1
ATOM 992 N N . PHE A 1 121 ? -6.172 22.109 6.43 1 98.44 121 PHE A N 1
ATOM 993 C CA . PHE A 1 121 ? -7.023 23.109 7.066 1 98.44 121 PHE A CA 1
ATOM 994 C C . PHE A 1 121 ? -8.422 22.562 7.297 1 98.44 121 PHE A C 1
ATOM 996 O O . PHE A 1 121 ? -9.078 22.094 6.363 1 98.44 121 PHE A O 1
ATOM 1003 N N . MET A 1 122 ? -8.773 22.562 8.508 1 96.31 122 MET A N 1
ATOM 1004 C CA . MET A 1 122 ? -10.156 22.25 8.852 1 96.31 122 MET A CA 1
ATOM 1005 C C . MET A 1 122 ? -10.938 23.516 9.156 1 96.31 122 MET A C 1
ATOM 1007 O O . MET A 1 122 ? -10.609 24.25 10.094 1 96.31 122 MET A O 1
ATOM 1011 N N . THR A 1 123 ? -11.961 23.797 8.352 1 94.25 123 THR A N 1
ATOM 1012 C CA . THR A 1 123 ? -12.719 25.031 8.492 1 94.25 123 THR A CA 1
ATOM 1013 C C . THR A 1 123 ? -14.211 24.781 8.266 1 94.25 123 THR A C 1
ATOM 1015 O O . THR A 1 123 ? -14.586 23.812 7.609 1 94.25 123 THR A O 1
ATOM 1018 N N . GLU A 1 124 ? -14.969 25.578 8.844 1 87.62 124 GLU A N 1
ATOM 1019 C CA . GLU A 1 124 ? -16.406 25.5 8.609 1 87.62 124 GLU A CA 1
ATOM 1020 C C . GLU A 1 124 ? -16.781 26.094 7.254 1 87.62 124 GLU A C 1
ATOM 1022 O O . GLU A 1 124 ? -17.781 25.688 6.648 1 87.62 124 GLU A O 1
ATOM 1027 N N . GLY A 1 125 ? -15.93 27.047 6.805 1 89.31 125 GLY A N 1
ATOM 1028 C CA . GLY A 1 125 ? -16.203 27.719 5.543 1 89.31 125 GLY A CA 1
ATOM 1029 C C . GLY A 1 125 ? -15.039 28.531 5.027 1 89.31 125 GLY A C 1
ATOM 1030 O O . GLY A 1 125 ? -14.07 27.969 4.5 1 89.31 125 GLY A O 1
ATOM 1031 N N . PRO A 1 126 ? -15.094 29.844 5.312 1 91.5 126 PRO A N 1
ATOM 1032 C CA . PRO A 1 126 ? -14.078 30.719 4.723 1 91.5 126 PRO A CA 1
ATOM 1033 C C . PRO A 1 126 ? -12.703 30.531 5.348 1 91.5 126 PRO A C 1
ATOM 1035 O O . PRO A 1 126 ? -12.586 30.062 6.48 1 91.5 126 PRO A O 1
ATOM 1038 N N . LEU A 1 127 ? -11.711 30.859 4.57 1 96.62 127 LEU A N 1
ATOM 1039 C CA . LEU A 1 127 ? -10.312 30.938 5 1 96.62 127 LEU A CA 1
ATOM 1040 C C . LEU A 1 127 ? -9.797 32.375 4.898 1 96.62 127 LEU A C 1
ATOM 1042 O O . LEU A 1 127 ? -9.086 32.719 3.949 1 96.62 127 LEU A O 1
ATOM 1046 N N . PRO A 1 128 ? -10.047 33.156 5.91 1 96.75 128 PRO A N 1
ATOM 1047 C CA . PRO A 1 128 ? -9.766 34.562 5.809 1 96.75 128 PRO A CA 1
ATOM 1048 C C . PRO A 1 128 ? -8.281 34.875 5.621 1 96.75 128 PRO A C 1
ATOM 1050 O O . PRO A 1 128 ? -7.922 35.906 5.074 1 96.75 128 PRO A O 1
ATOM 1053 N N . PHE A 1 129 ? -7.449 34 5.953 1 97.94 129 PHE A N 1
ATOM 1054 C CA . PHE A 1 129 ? -6.027 34.312 5.953 1 97.94 129 PHE A CA 1
ATOM 1055 C C . PHE A 1 129 ? -5.328 33.656 4.77 1 97.94 129 PHE A C 1
ATOM 1057 O O . PHE A 1 129 ? -4.102 33.531 4.754 1 97.94 129 PHE A O 1
ATOM 1064 N N . PHE A 1 130 ? -6.098 33.188 3.729 1 97.81 130 PHE A N 1
ATOM 1065 C CA . PHE A 1 130 ? -5.473 32.531 2.592 1 97.81 130 PHE A CA 1
ATOM 1066 C C . PHE A 1 130 ? -4.48 33.469 1.898 1 97.81 130 PHE A C 1
ATOM 1068 O O . PHE A 1 130 ? -3.438 33 1.417 1 97.81 130 PHE A O 1
ATOM 1075 N N . PRO A 1 131 ? -4.703 34.812 1.911 1 97.69 131 PRO A N 1
ATOM 1076 C CA . PRO A 1 131 ? -3.686 35.656 1.282 1 97.69 131 PRO A CA 1
ATOM 1077 C C . PRO A 1 131 ? -2.355 35.625 2.033 1 97.69 131 PRO A C 1
ATOM 1079 O O . PRO A 1 131 ? -1.292 35.719 1.413 1 97.69 131 PRO A O 1
ATOM 1082 N N . LEU A 1 132 ? -2.482 35.625 3.35 1 98 132 LEU A N 1
ATOM 1083 C CA . LEU A 1 132 ? -1.271 35.562 4.16 1 98 132 LEU A CA 1
ATOM 1084 C C . LEU A 1 132 ? -0.544 34.219 3.926 1 98 132 LEU A C 1
ATOM 1086 O O . LEU A 1 132 ? 0.681 34.219 3.781 1 98 132 LEU A O 1
ATOM 1090 N N . TRP A 1 133 ? -1.218 33.156 3.855 1 98.56 133 TRP A N 1
ATOM 1091 C CA . TRP A 1 133 ? -0.657 31.828 3.596 1 98.56 133 TRP A CA 1
ATOM 1092 C C . TRP A 1 133 ? -0.066 31.75 2.193 1 98.56 133 TRP A C 1
ATOM 1094 O O . TRP A 1 133 ? 0.969 31.125 1.981 1 98.56 133 TRP A O 1
ATOM 1104 N N . ASP A 1 134 ? -0.751 32.406 1.228 1 98.25 134 ASP A N 1
ATOM 1105 C CA . ASP A 1 134 ? -0.207 32.438 -0.126 1 98.25 134 ASP A CA 1
ATOM 1106 C C . ASP A 1 134 ? 1.182 33.094 -0.14 1 98.25 134 ASP A C 1
ATOM 1108 O O . ASP A 1 134 ? 2.088 32.594 -0.817 1 98.25 134 ASP A O 1
ATOM 1112 N N . LYS A 1 135 ? 1.273 34.125 0.625 1 97.75 135 LYS A N 1
ATOM 1113 C CA . LYS A 1 135 ? 2.578 34.781 0.736 1 97.75 135 LYS A CA 1
ATOM 1114 C C . LYS A 1 135 ? 3.596 33.844 1.399 1 97.75 135 LYS A C 1
ATOM 1116 O O . LYS A 1 135 ? 4.75 33.781 0.971 1 97.75 135 LYS A O 1
ATOM 1121 N N . PHE A 1 136 ? 3.201 33.188 2.361 1 98.12 136 PHE A N 1
ATOM 1122 C CA . PHE A 1 136 ? 4.031 32.25 3.098 1 98.12 136 PHE A CA 1
ATOM 1123 C C . PHE A 1 136 ? 4.543 31.141 2.176 1 98.12 136 PHE A C 1
ATOM 1125 O O . PHE A 1 136 ? 5.719 30.766 2.236 1 98.12 136 PHE A O 1
ATOM 1132 N N . PHE A 1 137 ? 3.689 30.625 1.272 1 98.56 137 PHE A N 1
ATOM 1133 C CA . PHE A 1 137 ? 3.988 29.484 0.417 1 98.56 137 PHE A CA 1
ATOM 1134 C C . PHE A 1 137 ? 4.773 29.922 -0.815 1 98.56 137 PHE A C 1
ATOM 1136 O O . PHE A 1 137 ? 5.453 29.109 -1.445 1 98.56 137 PHE A O 1
ATOM 1143 N N . LYS A 1 138 ? 4.617 31.141 -1.191 1 97.19 138 LYS A N 1
ATOM 1144 C CA . LYS A 1 138 ? 5.145 31.625 -2.461 1 97.19 138 LYS A CA 1
ATOM 1145 C C . LYS A 1 138 ? 6.637 31.328 -2.59 1 97.19 138 LYS A C 1
ATOM 1147 O O . LYS A 1 138 ? 7.41 31.609 -1.673 1 97.19 138 LYS A O 1
ATOM 1152 N N . GLY A 1 139 ? 7 30.703 -3.684 1 97 139 GLY A N 1
ATOM 1153 C CA . GLY A 1 139 ? 8.398 30.438 -3.975 1 97 139 GLY A CA 1
ATOM 1154 C C . GLY A 1 139 ? 8.875 29.094 -3.453 1 97 139 GLY A C 1
ATOM 1155 O O . GLY A 1 139 ? 10.039 28.734 -3.633 1 97 139 GLY A O 1
ATOM 1156 N N . HIS A 1 140 ? 7.965 28.375 -2.869 1 98.12 140 HIS A N 1
ATOM 1157 C CA . HIS A 1 140 ? 8.383 27.109 -2.266 1 98.12 140 HIS A CA 1
ATOM 1158 C C . HIS A 1 140 ? 7.566 25.953 -2.805 1 98.12 140 HIS A C 1
ATOM 1160 O O . HIS A 1 140 ? 7.352 24.953 -2.102 1 98.12 140 HIS A O 1
ATOM 1166 N N . GLN A 1 141 ? 7.191 26.109 -4 1 95.62 141 GLN A N 1
ATOM 1167 C CA . GLN A 1 141 ? 6.418 25.062 -4.656 1 95.62 141 GLN A CA 1
ATOM 1168 C C . GLN A 1 141 ? 7.211 23.766 -4.738 1 95.62 141 GLN A C 1
ATOM 1170 O O . GLN A 1 141 ? 8.414 23.781 -5.016 1 95.62 141 GLN A O 1
ATOM 1175 N N . GLY A 1 142 ? 6.582 22.703 -4.488 1 95.31 142 GLY A N 1
ATOM 1176 C CA . GLY A 1 142 ? 7.238 21.406 -4.492 1 95.31 142 GLY A CA 1
ATOM 1177 C C . GLY A 1 142 ? 7.609 20.922 -3.105 1 95.31 142 GLY A C 1
ATOM 1178 O O . GLY A 1 142 ? 7.953 19.75 -2.924 1 95.31 142 GLY A O 1
ATOM 1179 N N . LEU A 1 143 ? 7.445 21.828 -2.145 1 98.38 143 LEU A N 1
ATOM 1180 C CA . LEU A 1 143 ? 7.859 21.469 -0.793 1 98.38 143 LEU A CA 1
ATOM 1181 C C . LEU A 1 143 ? 6.652 21.344 0.133 1 98.38 143 LEU A C 1
ATOM 1183 O O . LEU A 1 143 ? 6.801 21.031 1.314 1 98.38 143 LEU A O 1
ATOM 1187 N N . PHE A 1 144 ? 5.523 21.641 -0.454 1 98.44 144 PHE A N 1
ATOM 1188 C CA . PHE A 1 144 ? 4.316 21.578 0.365 1 98.44 144 PHE A CA 1
ATOM 1189 C C . PHE A 1 144 ? 3.109 21.188 -0.474 1 98.44 144 PHE A C 1
ATOM 1191 O O . PHE A 1 144 ? 3.17 21.203 -1.705 1 98.44 144 PHE A O 1
ATOM 1198 N N . THR A 1 145 ? 2.096 20.703 0.215 1 98 145 THR A N 1
ATOM 1199 C CA . THR A 1 145 ? 0.761 20.5 -0.34 1 98 145 THR A CA 1
ATOM 1200 C C . THR A 1 145 ? -0.304 21.078 0.595 1 98 145 THR A C 1
ATOM 1202 O O . THR A 1 145 ? -0.044 21.297 1.78 1 98 145 THR A O 1
ATOM 1205 N N . VAL A 1 146 ? -1.469 21.406 0.014 1 98.38 146 VAL A N 1
ATOM 1206 C CA . VAL A 1 146 ? -2.535 22.016 0.794 1 98.38 146 VAL A CA 1
ATOM 1207 C C . VAL A 1 146 ? -3.814 21.188 0.663 1 98.38 146 VAL A C 1
ATOM 1209 O O . VAL A 1 146 ? -4.152 20.734 -0.429 1 98.38 146 VAL A O 1
ATOM 1212 N N . TYR A 1 147 ? -4.496 21.016 1.761 1 98.12 147 TYR A N 1
ATOM 1213 C CA . TYR A 1 147 ? -5.773 20.312 1.822 1 98.12 147 TYR A CA 1
ATOM 1214 C C . TYR A 1 147 ? -6.77 21.062 2.695 1 98.12 147 TYR A C 1
ATOM 1216 O O . TYR A 1 147 ? -6.426 21.516 3.787 1 98.12 147 TYR A O 1
ATOM 1224 N N . VAL A 1 148 ? -8.039 21.125 2.246 1 97.81 148 VAL A N 1
ATOM 1225 C CA . VAL A 1 148 ? -9.023 21.906 2.98 1 97.81 148 VAL A CA 1
ATOM 1226 C C . VAL A 1 148 ? -10.297 21.094 3.172 1 97.81 148 VAL A C 1
ATOM 1228 O O . VAL A 1 148 ? -10.867 20.578 2.201 1 97.81 148 VAL A O 1
ATOM 1231 N N . HIS A 1 149 ? -10.664 20.906 4.363 1 97.44 149 HIS A N 1
ATOM 1232 C CA . HIS A 1 149 ? -11.953 20.312 4.723 1 97.44 149 HIS A CA 1
ATOM 1233 C C . HIS A 1 149 ? -12.938 21.375 5.168 1 97.44 149 HIS A C 1
ATOM 1235 O O . HIS A 1 149 ? -12.734 22.031 6.195 1 97.44 149 HIS A O 1
ATOM 1241 N N . THR A 1 150 ? -14.023 21.547 4.41 1 95.31 150 THR A N 1
ATOM 1242 C CA . THR A 1 150 ? -15.078 22.516 4.711 1 95.31 150 THR A CA 1
ATOM 1243 C C . THR A 1 150 ? -16.391 21.797 5 1 95.31 150 THR A C 1
ATOM 1245 O O . THR A 1 150 ? -16.484 20.562 4.91 1 95.31 150 THR A O 1
ATOM 1248 N N . TYR A 1 151 ? -17.344 22.594 5.453 1 91.88 151 TYR A N 1
ATOM 1249 C CA . TYR A 1 151 ? -18.672 22 5.516 1 91.88 151 TYR A CA 1
ATOM 1250 C C . TYR A 1 151 ? -19.125 21.531 4.141 1 91.88 151 TYR A C 1
ATOM 1252 O O . TYR A 1 151 ? -18.797 22.141 3.125 1 91.88 151 TYR A O 1
ATOM 1260 N N . PRO A 1 152 ? -19.891 20.438 4.238 1 90.75 152 PRO A N 1
ATOM 1261 C CA . PRO A 1 152 ? -20.344 19.938 2.939 1 90.75 152 PRO A CA 1
ATOM 1262 C C . PRO A 1 152 ? -21.125 20.969 2.135 1 90.75 152 PRO A C 1
ATOM 1264 O O . PRO A 1 152 ? -21.969 21.688 2.688 1 90.75 152 PRO A O 1
ATOM 1267 N N . GLY A 1 153 ? -20.844 21.141 0.815 1 88.06 153 GLY A N 1
ATOM 1268 C CA . GLY A 1 153 ? -21.547 22.062 -0.068 1 88.06 153 GLY A CA 1
ATOM 1269 C C . GLY A 1 153 ? -20.906 23.438 -0.145 1 88.06 153 GLY A C 1
ATOM 1270 O O . GLY A 1 153 ? -21.188 24.203 -1.06 1 88.06 153 GLY A O 1
ATOM 1271 N N . TYR A 1 154 ? -20.094 23.734 0.855 1 93.06 154 TYR A N 1
ATOM 1272 C CA . TYR A 1 154 ? -19.406 25.016 0.799 1 93.06 154 TYR A CA 1
ATOM 1273 C C . TYR A 1 154 ? -18.375 25.031 -0.323 1 93.06 154 TYR A C 1
ATOM 1275 O O . TYR A 1 154 ? -17.609 24.078 -0.489 1 93.06 154 TYR A O 1
ATOM 1283 N N . ILE A 1 155 ? -18.312 26.125 -1.038 1 91.94 155 ILE A N 1
ATOM 1284 C CA . ILE A 1 155 ? -17.328 26.297 -2.102 1 91.94 155 ILE A CA 1
ATOM 1285 C C . ILE A 1 155 ? -16.328 27.375 -1.705 1 91.94 155 ILE A C 1
ATOM 1287 O O . ILE A 1 155 ? -16.703 28.547 -1.528 1 91.94 155 ILE A O 1
ATOM 1291 N N . LEU A 1 156 ? -15.18 26.938 -1.542 1 92.75 156 LEU A N 1
ATOM 1292 C CA . LEU A 1 156 ? -14.117 27.875 -1.19 1 92.75 156 LEU A CA 1
ATOM 1293 C C . LEU A 1 156 ? -13.797 28.797 -2.359 1 92.75 156 LEU A C 1
ATOM 1295 O O . LEU A 1 156 ? -13.328 28.344 -3.404 1 92.75 156 LEU A O 1
ATOM 1299 N N . GLU A 1 157 ? -14.07 30.094 -2.18 1 91.31 157 GLU A N 1
ATOM 1300 C CA . GLU A 1 157 ? -13.852 31.094 -3.23 1 91.31 157 GLU A CA 1
ATOM 1301 C C . GLU A 1 157 ? -12.492 31.766 -3.078 1 91.31 157 GLU A C 1
ATOM 1303 O O . GLU A 1 157 ? -12.336 32.688 -2.277 1 91.31 157 GLU A O 1
ATOM 1308 N N . VAL A 1 158 ? -11.547 31.328 -3.783 1 95.12 158 VAL A N 1
ATOM 1309 C CA . VAL A 1 158 ? -10.211 31.906 -3.828 1 95.12 158 VAL A CA 1
ATOM 1310 C C . VAL A 1 158 ? -9.766 32.062 -5.281 1 95.12 158 VAL A C 1
ATOM 1312 O O . VAL A 1 158 ? -10.273 31.375 -6.168 1 95.12 158 VAL A O 1
ATOM 1315 N N . PRO A 1 159 ? -8.891 33.031 -5.535 1 95.06 159 PRO A N 1
ATOM 1316 C CA . PRO A 1 159 ? -8.391 33.156 -6.906 1 95.06 159 PRO A CA 1
ATOM 1317 C C . PRO A 1 159 ? -7.672 31.922 -7.414 1 95.06 159 PRO A C 1
ATOM 1319 O O . PRO A 1 159 ? -7.133 31.156 -6.617 1 95.06 159 PRO A O 1
ATOM 1322 N N . GLU A 1 160 ? -7.629 31.719 -8.711 1 93.62 160 GLU A N 1
ATOM 1323 C CA . GLU A 1 160 ? -6.973 30.578 -9.336 1 93.62 160 GLU A CA 1
ATOM 1324 C C . GLU A 1 160 ? -5.48 30.562 -9.023 1 93.62 160 GLU A C 1
ATOM 1326 O O . GLU A 1 160 ? -4.848 29.5 -9.031 1 93.62 160 GLU A O 1
ATOM 1331 N N . SER A 1 161 ? -4.953 31.703 -8.688 1 94.88 161 SER A N 1
ATOM 1332 C CA . SER A 1 161 ? -3.525 31.828 -8.422 1 94.88 161 SER A CA 1
ATOM 1333 C C . SER A 1 161 ? -3.203 31.422 -6.984 1 94.88 161 SER A C 1
ATOM 1335 O O . SER A 1 161 ? -2.035 31.219 -6.633 1 94.88 161 SER A O 1
ATOM 1337 N N . SER A 1 162 ? -4.254 31.25 -6.238 1 97.31 162 SER A N 1
ATOM 1338 C CA . SER A 1 162 ? -4.047 30.906 -4.832 1 97.31 162 SER A CA 1
ATOM 1339 C C . SER A 1 162 ? -3.629 29.438 -4.68 1 97.31 162 SER A C 1
ATOM 1341 O O . SER A 1 162 ? -4.074 28.578 -5.441 1 97.31 162 SER A O 1
ATOM 1343 N N . PHE A 1 163 ? -2.867 29.172 -3.664 1 97.31 163 PHE A N 1
ATOM 1344 C CA . PHE A 1 163 ? -2.451 27.797 -3.375 1 97.31 163 PHE A CA 1
ATOM 1345 C C . PHE A 1 163 ? -3.59 27.016 -2.746 1 97.31 163 PHE A C 1
ATOM 1347 O O . PHE A 1 163 ? -3.473 25.797 -2.539 1 97.31 163 PHE A O 1
ATOM 1354 N N . PHE A 1 164 ? -4.699 27.703 -2.535 1 97.44 164 PHE A N 1
ATOM 1355 C CA . PHE A 1 164 ? -5.871 27.062 -1.956 1 97.44 164 PHE A CA 1
ATOM 1356 C C . PHE A 1 164 ? -6.887 26.719 -3.037 1 97.44 164 PHE A C 1
ATOM 1358 O O . PHE A 1 164 ? -7.902 26.078 -2.76 1 97.44 164 PHE A O 1
ATOM 1365 N N . TYR A 1 165 ? -6.586 27.109 -4.25 1 95.25 165 TYR A N 1
ATOM 1366 C CA . TYR A 1 165 ? -7.512 26.859 -5.352 1 95.25 165 TYR A CA 1
ATOM 1367 C C . TYR A 1 165 ? -7.645 25.375 -5.629 1 95.25 165 TYR A C 1
ATOM 1369 O O . TYR A 1 165 ? -6.641 24.672 -5.785 1 95.25 165 TYR A O 1
ATOM 1377 N N . ASP A 1 166 ? -8.867 24.828 -5.648 1 92.75 166 ASP A N 1
ATOM 1378 C CA . ASP A 1 166 ? -9.188 23.438 -5.961 1 92.75 166 ASP A CA 1
ATOM 1379 C C . ASP A 1 166 ? -8.508 22.484 -4.977 1 92.75 166 ASP A C 1
ATOM 1381 O O . ASP A 1 166 ? -7.98 21.453 -5.371 1 92.75 166 ASP A O 1
ATOM 1385 N N . ARG A 1 167 ? -8.43 22.938 -3.705 1 96.12 167 ARG A N 1
ATOM 1386 C CA . ARG A 1 167 ? -7.723 22.125 -2.721 1 96.12 167 ARG A CA 1
ATOM 1387 C C . ARG A 1 167 ? -8.688 21.562 -1.685 1 96.12 167 ARG A C 1
ATOM 1389 O O . ARG A 1 167 ? -8.258 21.016 -0.665 1 96.12 167 ARG A O 1
ATOM 1396 N N . GLN A 1 168 ? -9.977 21.703 -1.962 1 95.75 168 GLN A N 1
ATOM 1397 C CA . GLN A 1 168 ? -10.984 21.094 -1.091 1 95.75 168 GLN A CA 1
ATOM 1398 C C . GLN A 1 168 ? -11.047 19.594 -1.279 1 95.75 168 GLN A C 1
ATOM 1400 O O . GLN A 1 168 ? -10.922 19.094 -2.4 1 95.75 168 GLN A O 1
ATOM 1405 N N . ILE A 1 169 ? -11.227 18.891 -0.239 1 95.88 169 ILE A N 1
ATOM 1406 C CA . ILE A 1 169 ? -11.414 17.453 -0.268 1 95.88 169 ILE A CA 1
ATOM 1407 C C . ILE A 1 169 ? -12.883 17.109 0.005 1 95.88 169 ILE A C 1
ATOM 1409 O O . ILE A 1 169 ? -13.641 17.969 0.471 1 95.88 169 ILE A O 1
ATOM 1413 N N . PRO A 1 170 ? -13.273 15.914 -0.28 1 92.81 170 PRO A N 1
ATOM 1414 C CA . PRO A 1 170 ? -14.633 15.539 0.12 1 92.81 170 PRO A CA 1
ATOM 1415 C C . PRO A 1 170 ? -14.867 15.672 1.623 1 92.81 170 PRO A C 1
ATOM 1417 O O . PRO A 1 170 ? -13.977 15.367 2.418 1 92.81 170 PRO A O 1
ATOM 1420 N N . SER A 1 171 ? -16.016 16.219 1.947 1 92.88 171 SER A N 1
ATOM 1421 C CA . SER A 1 171 ? -16.266 16.531 3.35 1 92.88 171 SER A CA 1
ATOM 1422 C C . SER A 1 171 ? -17.609 15.945 3.805 1 92.88 171 SER A C 1
ATOM 1424 O O . SER A 1 171 ? -18.438 15.57 2.979 1 92.88 171 SER A O 1
ATOM 1426 N N . GLU A 1 172 ? -17.688 15.742 5.074 1 91.19 172 GLU A N 1
ATOM 1427 C CA . GLU A 1 172 ? -18.922 15.352 5.742 1 91.19 172 GLU A CA 1
ATOM 1428 C C . GLU A 1 172 ? -19.25 16.297 6.891 1 91.19 172 GLU A C 1
ATOM 1430 O O . GLU A 1 172 ? -18.375 17 7.395 1 91.19 172 GLU A O 1
ATOM 1435 N N . LYS A 1 173 ? -20.5 16.219 7.23 1 90.12 173 LYS A N 1
ATOM 1436 C CA . LYS A 1 173 ? -20.938 17.078 8.328 1 90.12 173 LYS A CA 1
ATOM 1437 C C . LYS A 1 173 ? -20.234 16.688 9.633 1 90.12 173 LYS A C 1
ATOM 1439 O O . LYS A 1 173 ? -20.031 15.508 9.914 1 90.12 173 LYS A O 1
ATOM 1444 N N . THR A 1 174 ? -19.859 17.734 10.367 1 89.25 174 THR A N 1
ATOM 1445 C CA . THR A 1 174 ? -19.219 17.531 11.664 1 89.25 174 THR A CA 1
ATOM 1446 C C . THR A 1 174 ? -20.016 18.203 12.773 1 89.25 174 THR A C 1
ATOM 1448 O O . THR A 1 174 ? -20.75 19.172 12.516 1 89.25 174 THR A O 1
ATOM 1451 N N . LYS A 1 175 ? -19.938 17.578 13.914 1 85.38 175 LYS A N 1
ATOM 1452 C CA . LYS A 1 175 ? -20.547 18.156 15.117 1 85.38 175 LYS A CA 1
ATOM 1453 C C . LYS A 1 175 ? -19.5 18.328 16.219 1 85.38 175 LYS A C 1
ATOM 1455 O O . LYS A 1 175 ? -18.656 17.453 16.438 1 85.38 175 LYS A O 1
ATOM 1460 N N . ARG A 1 176 ? -19.625 19.453 16.922 1 80.19 176 ARG A N 1
ATOM 1461 C CA . ARG A 1 176 ? -18.672 19.75 17.984 1 80.19 176 ARG A CA 1
ATOM 1462 C C . ARG A 1 176 ? -18.719 18.688 19.062 1 80.19 176 ARG A C 1
ATOM 1464 O O . ARG A 1 176 ? -19.797 18.25 19.484 1 80.19 176 ARG A O 1
ATOM 1471 N N . GLY A 1 177 ? -17.516 18.281 19.453 1 79.75 177 GLY A N 1
ATOM 1472 C CA . GLY A 1 177 ? -17.391 17.344 20.547 1 79.75 177 GLY A CA 1
ATOM 1473 C C . GLY A 1 177 ? -17.766 15.93 20.172 1 79.75 177 GLY A C 1
ATOM 1474 O O . GLY A 1 177 ? -17.922 15.062 21.031 1 79.75 177 GLY A O 1
ATOM 1475 N N . SER A 1 178 ? -17.922 15.758 18.906 1 87.44 178 SER A N 1
ATOM 1476 C CA . SER A 1 178 ? -18.344 14.43 18.469 1 87.44 178 SER A CA 1
ATOM 1477 C C . SER A 1 178 ? -17.234 13.719 17.719 1 87.44 178 SER A C 1
ATOM 1479 O O . SER A 1 178 ? -16.219 14.328 17.359 1 87.44 178 SER A O 1
ATOM 1481 N N . ILE A 1 179 ? -17.484 12.445 17.562 1 93.56 179 ILE A N 1
ATOM 1482 C CA . ILE A 1 179 ? -16.516 11.586 16.875 1 93.56 179 ILE A CA 1
ATOM 1483 C C . ILE A 1 179 ? -16.375 12.031 15.43 1 93.56 179 ILE A C 1
ATOM 1485 O O . ILE A 1 179 ? -15.375 11.711 14.773 1 93.56 179 ILE A O 1
ATOM 1489 N N . SER A 1 180 ? -17.391 12.805 14.922 1 94 180 SER A N 1
ATOM 1490 C CA . SER A 1 180 ? -17.359 13.25 13.531 1 94 180 SER A CA 1
ATOM 1491 C C . SER A 1 180 ? -16.188 14.195 13.273 1 94 180 SER A C 1
ATOM 1493 O O . SER A 1 180 ? -15.711 14.305 12.141 1 94 180 SER A O 1
ATOM 1495 N N . LEU A 1 181 ? -15.711 14.844 14.32 1 94.25 181 LEU A N 1
ATOM 1496 C CA . LEU A 1 181 ? -14.539 15.703 14.172 1 94.25 181 LEU A CA 1
ATOM 1497 C C . LEU A 1 181 ? -13.281 14.867 13.969 1 94.25 181 LEU A C 1
ATOM 1499 O O . LEU A 1 181 ? -12.375 15.273 13.227 1 94.25 181 LEU A O 1
ATOM 1503 N N . VAL A 1 182 ? -13.242 13.758 14.641 1 95.94 182 VAL A N 1
ATOM 1504 C CA . VAL A 1 182 ? -12.133 12.836 14.43 1 95.94 182 VAL A CA 1
ATOM 1505 C C . VAL A 1 182 ? -12.156 12.305 13 1 95.94 182 VAL A C 1
ATOM 1507 O O . VAL A 1 182 ? -11.117 12.211 12.344 1 95.94 182 VAL A O 1
ATOM 1510 N N . ASP A 1 183 ? -13.383 12.023 12.5 1 96.75 183 ASP A N 1
ATOM 1511 C CA . ASP A 1 183 ? -13.539 11.562 11.125 1 96.75 183 ASP A CA 1
ATOM 1512 C C . ASP A 1 183 ? -13.008 12.602 10.133 1 96.75 183 ASP A C 1
ATOM 1514 O O . ASP A 1 183 ? -12.328 12.25 9.164 1 96.75 183 ASP A O 1
ATOM 1518 N N . ALA A 1 184 ? -13.305 13.797 10.398 1 96.88 184 ALA A N 1
ATOM 1519 C CA . ALA A 1 184 ? -12.852 14.875 9.516 1 96.88 184 ALA A CA 1
ATOM 1520 C C . ALA A 1 184 ? -11.328 14.969 9.508 1 96.88 184 ALA A C 1
ATOM 1522 O O . ALA A 1 184 ? -10.719 15.141 8.445 1 96.88 184 ALA A O 1
ATOM 1523 N N . ARG A 1 185 ? -10.766 14.82 10.625 1 97.69 185 ARG A N 1
ATOM 1524 C CA . ARG A 1 185 ? -9.312 14.875 10.734 1 97.69 185 ARG A CA 1
ATOM 1525 C C . ARG A 1 185 ? -8.672 13.68 10.016 1 97.69 185 ARG A C 1
ATOM 1527 O O . ARG A 1 185 ? -7.668 13.836 9.32 1 97.69 185 ARG A O 1
ATOM 1534 N N . LYS A 1 186 ? -9.266 12.555 10.211 1 98.06 186 LYS A N 1
ATOM 1535 C CA . LYS A 1 186 ? -8.773 11.367 9.5 1 98.06 186 LYS A CA 1
ATOM 1536 C C . LYS A 1 186 ? -8.914 11.539 7.992 1 98.06 186 LYS A C 1
ATOM 1538 O O . LYS A 1 186 ? -8.055 11.078 7.234 1 98.06 186 LYS A O 1
ATOM 1543 N N . ARG A 1 187 ? -9.992 12.156 7.57 1 97.75 187 ARG A N 1
ATOM 1544 C CA . ARG A 1 187 ? -10.188 12.398 6.145 1 97.75 187 ARG A CA 1
ATOM 1545 C C . ARG A 1 187 ? -9.094 13.305 5.59 1 97.75 187 ARG A C 1
ATOM 1547 O O . ARG A 1 187 ? -8.578 13.062 4.496 1 97.75 187 ARG A O 1
ATOM 1554 N N . LEU A 1 188 ? -8.781 14.273 6.34 1 98.5 188 LEU A N 1
ATOM 1555 C CA . LEU A 1 188 ? -7.707 15.172 5.926 1 98.5 188 LEU A CA 1
ATOM 1556 C C . LEU A 1 188 ? -6.379 14.43 5.844 1 98.5 188 LEU A C 1
ATOM 1558 O O . LEU A 1 188 ? -5.68 14.508 4.828 1 98.5 188 LEU A O 1
ATOM 1562 N N . LEU A 1 189 ? -6.07 13.672 6.871 1 98.75 189 LEU A N 1
ATOM 1563 C CA . LEU A 1 189 ? -4.844 12.883 6.887 1 98.75 189 LEU A CA 1
ATOM 1564 C C . LEU A 1 189 ? -4.809 11.914 5.711 1 98.75 189 LEU A C 1
ATOM 1566 O O . LEU A 1 189 ? -3.803 11.82 5.004 1 98.75 189 LEU A O 1
ATOM 1570 N N . ALA A 1 190 ? -5.926 11.273 5.539 1 98.31 190 ALA A N 1
ATOM 1571 C CA . ALA A 1 190 ? -5.992 10.234 4.516 1 98.31 190 ALA A CA 1
ATOM 1572 C C . ALA A 1 190 ? -5.801 10.828 3.121 1 98.31 190 ALA A C 1
ATOM 1574 O O . ALA A 1 190 ? -5.055 10.281 2.305 1 98.31 190 ALA A O 1
ATOM 1575 N N . ASN A 1 191 ? -6.484 11.906 2.844 1 97.56 191 ASN A N 1
ATOM 1576 C CA . ASN A 1 191 ? -6.309 12.539 1.542 1 97.56 191 ASN A CA 1
ATOM 1577 C C . ASN A 1 191 ? -4.871 13.016 1.34 1 97.56 191 ASN A C 1
ATOM 1579 O O . ASN A 1 191 ? -4.312 12.875 0.251 1 97.56 191 ASN A O 1
ATOM 1583 N N . ALA A 1 192 ? -4.301 13.531 2.354 1 98.44 192 ALA A N 1
ATOM 1584 C CA . ALA A 1 192 ? -2.926 14.016 2.254 1 98.44 192 ALA A CA 1
ATOM 1585 C C . ALA A 1 192 ? -1.949 12.859 2.084 1 98.44 192 ALA A C 1
ATOM 1587 O O . ALA A 1 192 ? -0.916 13 1.425 1 98.44 192 ALA A O 1
ATOM 1588 N N . LEU A 1 193 ? -2.26 11.711 2.639 1 97.88 193 LEU A N 1
ATOM 1589 C CA . LEU A 1 193 ? -1.404 10.531 2.582 1 97.88 193 LEU A CA 1
ATOM 1590 C C . LEU A 1 193 ? -1.355 9.961 1.167 1 97.88 193 LEU A C 1
ATOM 1592 O O . LEU A 1 193 ? -0.452 9.195 0.834 1 97.88 193 LEU A O 1
ATOM 1596 N N . LEU A 1 194 ? -2.352 10.328 0.342 1 94 194 LEU A N 1
ATOM 1597 C CA . LEU A 1 194 ? -2.375 9.805 -1.02 1 94 194 LEU A CA 1
ATOM 1598 C C . LEU A 1 194 ? -1.202 10.344 -1.83 1 94 194 LEU A C 1
ATOM 1600 O O . LEU A 1 194 ? -0.828 9.758 -2.852 1 94 194 LEU A O 1
ATOM 1604 N N . ASP A 1 195 ? -0.705 11.492 -1.42 1 94.69 195 ASP A N 1
ATOM 1605 C CA . ASP A 1 195 ? 0.556 11.961 -1.986 1 94.69 195 ASP A CA 1
ATOM 1606 C C . ASP A 1 195 ? 1.749 11.344 -1.26 1 94.69 195 ASP A C 1
ATOM 1608 O O . ASP A 1 195 ? 1.996 11.648 -0.091 1 94.69 195 ASP A O 1
ATOM 1612 N N . LEU A 1 196 ? 2.494 10.602 -1.956 1 94.31 196 LEU A N 1
ATOM 1613 C CA . LEU A 1 196 ? 3.535 9.789 -1.337 1 94.31 196 LEU A CA 1
ATOM 1614 C C . LEU A 1 196 ? 4.723 10.648 -0.922 1 94.31 196 LEU A C 1
ATOM 1616 O O . LEU A 1 196 ? 5.578 10.203 -0.155 1 94.31 196 LEU A O 1
ATOM 1620 N N . SER A 1 197 ? 4.77 11.867 -1.352 1 96 197 SER A N 1
ATOM 1621 C CA . SER A 1 197 ? 5.887 12.742 -1.006 1 96 197 SER A CA 1
ATOM 1622 C C . SER A 1 197 ? 5.621 13.484 0.297 1 96 197 SER A C 1
ATOM 1624 O O . SER A 1 197 ? 6.535 14.062 0.886 1 96 197 SER A O 1
ATOM 1626 N N . ASN A 1 198 ? 4.332 13.508 0.69 1 98.25 198 ASN A N 1
ATOM 1627 C CA . ASN A 1 198 ? 4.047 14.125 1.979 1 98.25 198 ASN A CA 1
ATOM 1628 C C . ASN A 1 198 ? 4.672 13.344 3.129 1 98.25 198 ASN A C 1
ATOM 1630 O O . ASN A 1 198 ? 4.418 12.148 3.283 1 98.25 198 ASN A O 1
ATOM 1634 N N . GLU A 1 199 ? 5.469 14.078 3.904 1 98.56 199 GLU A N 1
ATOM 1635 C CA . GLU A 1 199 ? 6.164 13.445 5.02 1 98.56 199 GLU A CA 1
ATOM 1636 C C . GLU A 1 199 ? 5.645 13.953 6.359 1 98.56 199 GLU A C 1
ATOM 1638 O O . GLU A 1 199 ? 5.648 13.219 7.352 1 98.56 199 GLU A O 1
ATOM 1643 N N . ARG A 1 200 ? 5.332 15.172 6.391 1 98.88 200 ARG A N 1
ATOM 1644 C CA . ARG A 1 200 ? 4.812 15.812 7.598 1 98.88 200 ARG A CA 1
ATOM 1645 C C . ARG A 1 200 ? 3.416 16.375 7.363 1 98.88 200 ARG A C 1
ATOM 1647 O O . ARG A 1 200 ? 3.133 16.922 6.297 1 98.88 200 ARG A O 1
ATOM 1654 N N . PHE A 1 201 ? 2.564 16.219 8.328 1 98.94 201 PHE A N 1
ATOM 1655 C CA . PHE A 1 201 ? 1.158 16.578 8.219 1 98.94 201 PHE A CA 1
ATOM 1656 C C . PHE A 1 201 ? 0.765 17.547 9.336 1 98.94 201 PHE A C 1
ATOM 1658 O O . PHE A 1 201 ? 0.772 17.172 10.516 1 98.94 201 PHE A O 1
ATOM 1665 N N . VAL A 1 202 ? 0.407 18.734 9.016 1 98.94 202 VAL A N 1
ATOM 1666 C CA . VAL A 1 202 ? 0.05 19.766 9.992 1 98.94 202 VAL A CA 1
ATOM 1667 C C . VAL A 1 202 ? -1.442 20.062 9.898 1 98.94 202 VAL A C 1
ATOM 1669 O O . VAL A 1 202 ? -1.95 20.375 8.812 1 98.94 202 VAL A O 1
ATOM 1672 N N . LEU A 1 203 ? -2.111 19.922 10.961 1 98.81 203 LEU A N 1
ATOM 1673 C CA . LEU A 1 203 ? -3.527 20.266 11.023 1 98.81 203 LEU A CA 1
ATOM 1674 C C . LEU A 1 203 ? -3.719 21.656 11.602 1 98.81 203 LEU A C 1
ATOM 1676 O O . LEU A 1 203 ? -3.281 21.938 12.719 1 98.81 203 LEU A O 1
ATOM 1680 N N . LEU A 1 204 ? -4.414 22.516 10.844 1 98.44 204 LEU A N 1
ATOM 1681 C CA . LEU A 1 204 ? -4.621 23.922 11.211 1 98.44 204 LEU A CA 1
ATOM 1682 C C . LEU A 1 204 ? -6.094 24.297 11.086 1 98.44 204 LEU A C 1
ATOM 1684 O O . LEU A 1 204 ? -6.859 23.609 10.406 1 98.44 204 LEU A O 1
ATOM 1688 N N . SER A 1 205 ? -6.445 25.344 11.805 1 96.38 205 SER A N 1
ATOM 1689 C CA . SER A 1 205 ? -7.77 25.922 11.648 1 96.38 205 SER A CA 1
ATOM 1690 C C . SER A 1 205 ? -7.73 27.156 10.742 1 96.38 205 SER A C 1
ATOM 1692 O O . SER A 1 205 ? -6.652 27.594 10.328 1 96.38 205 SER A O 1
ATOM 1694 N N . GLU A 1 206 ? -8.914 27.688 10.43 1 96.5 206 GLU A N 1
ATOM 1695 C CA . GLU A 1 206 ? -9.031 28.875 9.594 1 96.5 206 GLU A CA 1
ATOM 1696 C C . GLU A 1 206 ? -8.477 30.109 10.305 1 96.5 206 GLU A C 1
ATOM 1698 O O . GLU A 1 206 ? -8.211 31.125 9.672 1 96.5 206 GLU A O 1
ATOM 1703 N N . SER A 1 207 ? -8.281 29.984 11.656 1 97.19 207 SER A N 1
ATOM 1704 C CA . SER A 1 207 ? -7.863 31.141 12.445 1 97.19 207 SER A CA 1
ATOM 1705 C C . SER A 1 207 ? -6.367 31.094 12.742 1 97.19 207 SER A C 1
ATOM 1707 O O . SER A 1 207 ? -5.859 31.891 13.531 1 97.19 207 SER A O 1
ATOM 1709 N N . CYS A 1 208 ? -5.672 30.172 12.078 1 97.88 208 CYS A N 1
ATOM 1710 C CA . CYS A 1 208 ? -4.242 30 12.297 1 97.88 208 CYS A CA 1
ATOM 1711 C C . CYS A 1 208 ? -3.432 30.859 11.328 1 97.88 208 CYS A C 1
ATOM 1713 O O . CYS A 1 208 ? -3.865 31.094 10.195 1 97.88 208 CYS A O 1
ATOM 1715 N N . ILE A 1 209 ? -2.27 31.297 11.758 1 97.88 209 ILE A N 1
ATOM 1716 C CA . ILE A 1 209 ? -1.312 32 10.914 1 97.88 209 ILE A CA 1
ATOM 1717 C C . ILE A 1 209 ? 0.091 31.453 11.148 1 97.88 209 ILE A C 1
ATOM 1719 O O . ILE A 1 209 ? 0.385 30.922 12.227 1 97.88 209 ILE A O 1
ATOM 1723 N N . PRO A 1 210 ? 0.94 31.484 10.172 1 97.81 210 PRO A N 1
ATOM 1724 C CA . PRO A 1 210 ? 2.352 31.172 10.414 1 97.81 210 PRO A CA 1
ATOM 1725 C C . PRO A 1 210 ? 3.092 32.312 11.102 1 97.81 210 PRO A C 1
ATOM 1727 O O . PRO A 1 210 ? 2.828 33.5 10.82 1 97.81 210 PRO A O 1
ATOM 1730 N N . VAL A 1 211 ? 4.023 32 11.969 1 95.81 211 VAL A N 1
ATOM 1731 C CA . VAL A 1 211 ? 4.715 33.062 12.68 1 95.81 211 VAL A CA 1
ATOM 1732 C C . VAL A 1 211 ? 6.199 33.062 12.328 1 95.81 211 VAL A C 1
ATOM 1734 O O . VAL A 1 211 ? 6.965 33.906 12.797 1 95.81 211 VAL A O 1
ATOM 1737 N N . PHE A 1 212 ? 6.637 32.125 11.508 1 96 212 PHE A N 1
ATOM 1738 C CA . PHE A 1 212 ? 7.965 32.031 10.914 1 96 212 PHE A CA 1
ATOM 1739 C C . PHE A 1 212 ? 7.867 31.891 9.398 1 96 212 PHE A C 1
ATOM 1741 O O . PHE A 1 212 ? 6.801 31.562 8.867 1 96 212 PHE A O 1
ATOM 1748 N N . ASN A 1 213 ? 8.984 32.156 8.695 1 96.56 213 ASN A N 1
ATOM 1749 C CA . ASN A 1 213 ? 9.008 31.953 7.25 1 96.56 213 ASN A CA 1
ATOM 1750 C C . ASN A 1 213 ? 8.984 30.469 6.883 1 96.56 213 ASN A C 1
ATOM 1752 O O . ASN A 1 213 ? 9.188 29.609 7.738 1 96.56 213 ASN A O 1
ATOM 1756 N N . PHE A 1 214 ? 8.742 30.234 5.621 1 98.31 214 PHE A N 1
ATOM 1757 C CA . PHE A 1 214 ? 8.523 28.875 5.148 1 98.31 214 PHE A CA 1
ATOM 1758 C C . PHE A 1 214 ? 9.766 28.016 5.359 1 98.31 214 PHE A C 1
ATOM 1760 O O . PHE A 1 214 ? 9.672 26.891 5.879 1 98.31 214 PHE A O 1
ATOM 1767 N N . PRO A 1 215 ? 11.008 28.453 5.016 1 98.19 215 PRO A N 1
ATOM 1768 C CA . PRO A 1 215 ? 12.18 27.578 5.207 1 98.19 215 PRO A CA 1
ATOM 1769 C C . PRO A 1 215 ? 12.367 27.156 6.664 1 98.19 215 PRO A C 1
ATOM 1771 O O . PRO A 1 215 ? 12.719 26.016 6.938 1 98.19 215 PRO A O 1
ATOM 1774 N N . THR A 1 216 ? 12.07 28.109 7.535 1 97.19 216 THR A N 1
ATOM 1775 C CA . THR A 1 216 ? 12.211 27.797 8.953 1 97.19 216 THR A CA 1
ATOM 1776 C C . THR A 1 216 ? 11.227 26.719 9.367 1 97.19 216 THR A C 1
ATOM 1778 O O . THR A 1 216 ? 11.602 25.734 10 1 97.19 216 THR A O 1
ATOM 1781 N N . VAL A 1 217 ? 10.008 26.891 8.969 1 98.56 217 VAL A N 1
ATOM 1782 C CA . VAL A 1 217 ? 8.961 25.938 9.312 1 98.56 217 VAL A CA 1
ATOM 1783 C C . VAL A 1 217 ? 9.25 24.578 8.656 1 98.56 217 VAL A C 1
ATOM 1785 O O . VAL A 1 217 ? 9.18 23.547 9.312 1 98.56 217 VAL A O 1
ATOM 1788 N N . TYR A 1 218 ? 9.625 24.609 7.402 1 98.81 218 TYR A N 1
ATOM 1789 C CA . TYR A 1 218 ? 9.906 23.406 6.633 1 98.81 218 TYR A CA 1
ATOM 1790 C C . TYR A 1 218 ? 11.031 22.594 7.27 1 98.81 218 TYR A C 1
ATOM 1792 O O . TYR A 1 218 ? 10.883 21.406 7.543 1 98.81 218 TYR A O 1
ATOM 1800 N N . ASN A 1 219 ? 12.102 23.25 7.531 1 98.5 219 ASN A N 1
ATOM 1801 C CA . ASN A 1 219 ? 13.266 22.562 8.086 1 98.5 219 ASN A CA 1
ATOM 1802 C C . ASN A 1 219 ? 12.977 22.031 9.492 1 98.5 219 ASN A C 1
ATOM 1804 O O . ASN A 1 219 ? 13.398 20.938 9.844 1 98.5 219 ASN A O 1
ATOM 1808 N N . TYR A 1 220 ? 12.234 22.859 10.258 1 98.31 220 TYR A N 1
ATOM 1809 C CA . TYR A 1 220 ? 11.875 22.453 11.617 1 98.31 220 TYR A CA 1
ATOM 1810 C C . TYR A 1 220 ? 11.086 21.156 11.602 1 98.31 220 TYR A C 1
ATOM 1812 O O . TYR A 1 220 ? 11.367 20.25 12.391 1 98.31 220 TYR A O 1
ATOM 1820 N N . LEU A 1 221 ? 10.18 21.047 10.719 1 98.75 221 LEU A N 1
ATOM 1821 C CA . LEU A 1 221 ? 9.273 19.906 10.695 1 98.75 221 LEU A CA 1
ATOM 1822 C C . LEU A 1 221 ? 9.945 18.703 10.031 1 98.75 221 LEU A C 1
ATOM 1824 O O . LEU A 1 221 ? 9.875 17.578 10.555 1 98.75 221 LEU A O 1
ATOM 1828 N N . ILE A 1 222 ? 10.609 18.875 8.898 1 98.69 222 ILE A N 1
ATOM 1829 C CA . ILE A 1 222 ? 11.18 17.781 8.109 1 98.69 222 ILE A CA 1
ATOM 1830 C C . ILE A 1 222 ? 12.336 17.141 8.883 1 98.69 222 ILE A C 1
ATOM 1832 O O . ILE A 1 222 ? 12.523 15.922 8.828 1 98.69 222 ILE A O 1
ATOM 1836 N N . ASP A 1 223 ? 13.016 17.906 9.672 1 98 223 ASP A N 1
ATOM 1837 C CA . ASP A 1 223 ? 14.211 17.406 10.336 1 98 223 ASP A CA 1
ATOM 1838 C C . ASP A 1 223 ? 13.883 16.875 11.727 1 98 223 ASP A C 1
ATOM 1840 O O . ASP A 1 223 ? 14.742 16.297 12.406 1 98 223 ASP A O 1
ATOM 1844 N N . SER A 1 224 ? 12.68 17.031 12.133 1 98.25 224 SER A N 1
ATOM 1845 C CA . SER A 1 224 ? 12.328 16.625 13.492 1 98.25 224 SER A CA 1
ATOM 1846 C C . SER A 1 224 ? 12.266 15.109 13.625 1 98.25 224 SER A C 1
ATOM 1848 O O . SER A 1 224 ? 11.75 14.422 12.742 1 98.25 224 SER A O 1
ATOM 1850 N N . ALA A 1 225 ? 12.695 14.633 14.75 1 97.31 225 ALA A N 1
ATOM 1851 C CA . ALA A 1 225 ? 12.594 13.211 15.07 1 97.31 225 ALA A CA 1
ATOM 1852 C C . ALA A 1 225 ? 11.227 12.867 15.641 1 97.31 225 ALA A C 1
ATOM 1854 O O . ALA A 1 225 ? 10.805 11.711 15.625 1 97.31 225 ALA A O 1
ATOM 1855 N N . HIS A 1 226 ? 10.523 13.906 16.094 1 97.94 226 HIS A N 1
ATOM 1856 C CA . HIS A 1 226 ? 9.258 13.68 16.797 1 97.94 226 HIS A CA 1
ATOM 1857 C C . HIS A 1 226 ? 8.109 14.383 16.078 1 97.94 226 HIS A C 1
ATOM 1859 O O . HIS A 1 226 ? 8.336 15.328 15.305 1 97.94 226 HIS A O 1
ATOM 1865 N N . SER A 1 227 ? 6.938 13.844 16.281 1 98.38 227 SER A N 1
ATOM 1866 C CA . SER A 1 227 ? 5.707 14.555 15.945 1 98.38 227 SER A CA 1
ATOM 1867 C C . SER A 1 227 ? 5.293 15.5 17.062 1 98.38 227 SER A C 1
ATOM 1869 O O . SER A 1 227 ? 5.848 15.453 18.156 1 98.38 227 SER A O 1
ATOM 1871 N N . PHE A 1 228 ? 4.371 16.375 16.766 1 98.44 228 PHE A N 1
ATOM 1872 C CA . PHE A 1 228 ? 3.977 17.406 17.734 1 98.44 228 PHE A CA 1
ATOM 1873 C C . PHE A 1 228 ? 2.479 1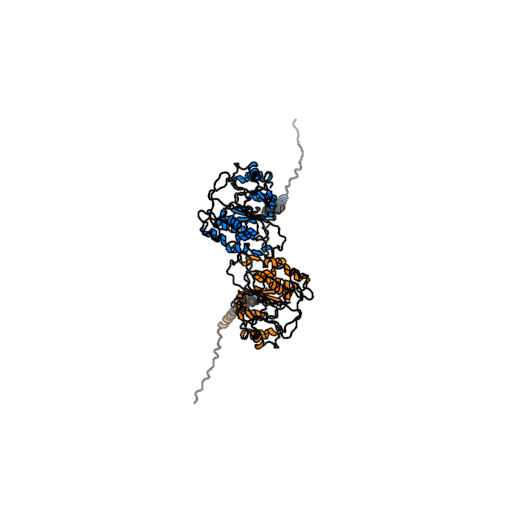7.344 18 1 98.44 228 PHE A C 1
ATOM 1875 O O . PHE A 1 228 ? 1.702 18.078 17.391 1 98.44 228 PHE A O 1
ATOM 1882 N N . VAL A 1 229 ? 2.145 16.469 18.906 1 97.75 229 VAL A N 1
ATOM 1883 C CA . VAL A 1 229 ? 0.779 16.297 19.406 1 97.75 229 VAL A CA 1
ATOM 1884 C C . VAL A 1 229 ? 0.734 16.531 20.906 1 97.75 229 VAL A C 1
ATOM 1886 O O . VAL A 1 229 ? 1.421 15.844 21.672 1 97.75 229 VAL A O 1
ATOM 1889 N N . GLN A 1 230 ? -0.057 17.516 21.281 1 94.88 230 GLN A N 1
ATOM 1890 C CA . GLN A 1 230 ? -0.208 17.734 22.703 1 94.88 230 GLN A CA 1
ATOM 1891 C C . GLN A 1 230 ? -0.897 16.562 23.391 1 94.88 230 GLN A C 1
ATOM 1893 O O . GLN A 1 230 ? -1.955 16.109 22.938 1 94.88 230 GLN A O 1
ATOM 1898 N N . SER A 1 231 ? -0.236 16.016 24.406 1 92.62 231 SER A N 1
ATOM 1899 C CA . SER A 1 231 ? -0.738 14.836 25.109 1 92.62 231 SER A CA 1
ATOM 1900 C C . SER A 1 231 ? -0.449 14.922 26.609 1 92.62 231 SER A C 1
ATOM 1902 O O . SER A 1 231 ? 0.66 14.617 27.047 1 92.62 231 SER A O 1
ATOM 1904 N N . TYR A 1 232 ? -1.372 15.32 27.422 1 88.44 232 TYR A N 1
ATOM 1905 C CA . TYR A 1 232 ? -1.183 15.469 28.859 1 88.44 232 TYR A CA 1
ATOM 1906 C C . TYR A 1 232 ? -2.219 14.656 29.625 1 88.44 232 TYR A C 1
ATOM 1908 O O . TYR A 1 232 ? -3.293 14.352 29.109 1 88.44 232 TYR A O 1
ATOM 1916 N N . ASP A 1 233 ? -1.748 14.156 30.828 1 81.06 233 ASP A N 1
ATOM 1917 C CA . ASP A 1 233 ? -2.65 13.438 31.719 1 81.06 233 ASP A CA 1
ATOM 1918 C C . ASP A 1 233 ? -3.676 14.391 32.344 1 81.06 233 ASP A C 1
ATOM 1920 O O . ASP A 1 233 ? -3.357 15.539 32.656 1 81.06 233 ASP A O 1
ATOM 1924 N N . ASP A 1 234 ? -4.715 14.781 31.906 1 57.47 234 ASP A N 1
ATOM 1925 C CA . ASP A 1 234 ? -5.621 15.727 32.562 1 57.47 234 ASP A CA 1
ATOM 1926 C C . ASP A 1 234 ? -5.973 15.266 33.969 1 57.47 234 ASP A C 1
ATOM 1928 O O . ASP A 1 234 ? -6.312 14.102 34.188 1 57.47 234 ASP A O 1
ATOM 1932 N N . ASN A 1 235 ? -5.266 15.703 34.969 1 51.72 235 ASN A N 1
ATOM 1933 C CA . ASN A 1 235 ? -5.867 15.617 36.281 1 51.72 235 ASN A CA 1
ATOM 1934 C C . ASN A 1 235 ? -7.289 16.172 36.281 1 51.72 235 ASN A C 1
ATOM 1936 O O . ASN A 1 235 ? -7.605 17.094 35.531 1 51.72 235 ASN A O 1
ATOM 1940 N N . PRO A 1 236 ? -8.273 15.516 36.906 1 47.56 236 PRO A N 1
ATOM 1941 C CA . PRO A 1 236 ? -9.664 15.953 37.094 1 47.56 236 PRO A CA 1
ATOM 1942 C C . PRO A 1 236 ? -9.797 17.469 37.156 1 47.56 236 PRO A C 1
ATOM 1944 O O . PRO A 1 236 ? -10.891 18.016 36.969 1 47.56 236 PRO A O 1
ATOM 1947 N N . ILE A 1 237 ? -8.93 18.109 37.906 1 41.47 237 ILE A N 1
ATOM 1948 C CA . ILE A 1 237 ? -9.344 19.484 38.188 1 41.47 237 ILE A CA 1
ATOM 1949 C C . ILE A 1 237 ? -9.516 20.266 36.875 1 41.47 237 ILE A C 1
ATOM 1951 O O . ILE A 1 237 ? -10.414 21.094 36.75 1 41.47 237 ILE A O 1
ATOM 1955 N N . GLN A 1 238 ? -8.578 20.391 36 1 40.75 238 GLN A N 1
ATOM 1956 C CA . GLN A 1 238 ? -8.648 21.453 35 1 40.75 238 GLN A CA 1
ATOM 1957 C C . GLN A 1 238 ? -9.383 20.969 33.75 1 40.75 238 GLN A C 1
ATOM 1959 O O . GLN A 1 238 ? -9.508 21.703 32.75 1 40.75 238 GLN A O 1
ATOM 1964 N N . GLY A 1 239 ? -10.414 20.484 33.531 1 41.28 239 GLY A N 1
ATOM 1965 C CA . GLY A 1 239 ? -11.438 20.578 32.5 1 41.28 239 GLY A CA 1
ATOM 1966 C C . GLY A 1 239 ? -11.641 19.281 31.75 1 41.28 239 GLY A C 1
ATOM 1967 O O . GLY A 1 239 ? -12.391 18.406 32.188 1 41.28 239 GLY A O 1
ATOM 1968 N N . GLN A 1 240 ? -11.203 19.031 30.266 1 47.88 240 GLN A N 1
ATOM 1969 C CA . GLN A 1 240 ? -12.086 19.016 29.094 1 47.88 240 GLN A CA 1
ATOM 1970 C C . GLN A 1 240 ? -12.641 17.625 28.844 1 47.88 240 GLN A C 1
ATOM 1972 O O . GLN A 1 240 ? -13.766 17.469 28.359 1 47.88 240 GLN A O 1
ATOM 1977 N N . GLY A 1 241 ? -12.016 16.453 28.516 1 56.22 241 GLY A N 1
ATOM 1978 C CA . GLY A 1 241 ? -12.742 15.234 28.172 1 56.22 241 GLY A CA 1
ATOM 1979 C C . GLY A 1 241 ? -12.516 14.109 29.156 1 56.22 241 GLY A C 1
ATOM 1980 O O . GLY A 1 241 ? -11.414 13.938 29.688 1 56.22 241 GLY A O 1
ATOM 1981 N N . TYR A 1 242 ? -13.617 13.516 29.828 1 73.88 242 TYR A N 1
ATOM 1982 C CA . TYR A 1 242 ? -13.641 12.586 30.953 1 73.88 242 TYR A CA 1
ATOM 1983 C C . TYR A 1 242 ? -13.516 11.148 30.469 1 73.88 242 TYR A C 1
ATOM 1985 O O . TYR A 1 242 ? -14.172 10.758 29.484 1 73.88 242 TYR A O 1
ATOM 1993 N N . TYR A 1 243 ? -12.539 10.625 31.016 1 86.69 243 TYR A N 1
ATOM 1994 C CA . TYR A 1 243 ? -12.352 9.195 30.828 1 86.69 243 TYR A CA 1
ATOM 1995 C C . TYR A 1 243 ? -13.602 8.422 31.25 1 86.69 243 TYR A C 1
ATOM 1997 O O . TYR A 1 243 ? -14.211 8.734 32.281 1 86.69 243 TYR A O 1
ATOM 2005 N N . ASN A 1 244 ? -14.086 7.68 30.359 1 89 244 ASN A N 1
ATOM 2006 C CA . ASN A 1 244 ? -15.18 6.766 30.672 1 89 244 ASN A CA 1
ATOM 2007 C C . ASN A 1 244 ? -14.664 5.379 31.047 1 89 244 ASN A C 1
ATOM 2009 O O . ASN A 1 244 ? -14.016 4.719 30.234 1 89 244 ASN A O 1
ATOM 2013 N N . GLY A 1 245 ? -15.008 4.926 32.219 1 88.88 245 GLY A N 1
ATOM 2014 C CA . GLY A 1 245 ? -14.516 3.656 32.75 1 88.88 245 GLY A CA 1
ATOM 2015 C C . GLY A 1 245 ? -14.844 2.48 31.828 1 88.88 245 GLY A C 1
ATOM 2016 O O . GLY A 1 245 ? -14.172 1.449 31.891 1 88.88 245 GLY A O 1
ATOM 2017 N N . HIS A 1 246 ? -15.773 2.594 30.953 1 92.62 246 HIS A N 1
ATOM 2018 C CA . HIS A 1 246 ? -16.188 1.507 30.078 1 92.62 246 HIS A CA 1
ATOM 2019 C C . HIS A 1 246 ? -15.18 1.294 28.953 1 92.62 246 HIS A C 1
ATOM 2021 O O . HIS A 1 246 ? -15.266 0.31 28.219 1 92.62 246 HIS A O 1
ATOM 2027 N N . MET A 1 247 ? -14.25 2.154 28.859 1 94.06 247 MET A N 1
ATOM 2028 C CA . MET A 1 247 ? -13.227 2.012 27.828 1 94.06 247 MET A CA 1
ATOM 2029 C C . MET A 1 247 ? -12.211 0.942 28.219 1 94.06 247 MET A C 1
ATOM 2031 O O . MET A 1 247 ? -11.477 0.439 27.375 1 94.06 247 MET A O 1
ATOM 2035 N N . ALA A 1 248 ? -12.164 0.637 29.516 1 93.44 248 ALA A N 1
ATOM 2036 C CA . ALA A 1 248 ? -11.297 -0.445 29.984 1 93.44 248 ALA A CA 1
ATOM 2037 C C . ALA A 1 248 ? -11.859 -1.807 29.594 1 93.44 248 ALA A C 1
ATOM 2039 O O . ALA A 1 248 ? -13.07 -1.97 29.453 1 93.44 248 ALA A O 1
ATOM 2040 N N . PRO A 1 249 ? -10.93 -2.771 29.281 1 95.31 249 PRO A N 1
ATOM 2041 C CA . PRO A 1 249 ? -9.484 -2.766 29.547 1 95.31 249 PRO A CA 1
ATOM 2042 C C . PRO A 1 249 ? -8.672 -2.285 28.344 1 95.31 249 PRO A C 1
ATOM 2044 O O . PRO A 1 249 ? -7.445 -2.164 28.438 1 95.31 249 PRO A O 1
ATOM 2047 N N . GLU A 1 250 ? -9.297 -1.959 27.266 1 96.19 250 GLU A N 1
ATOM 2048 C CA . GLU A 1 250 ? -8.547 -1.581 26.078 1 96.19 250 GLU A CA 1
ATOM 2049 C C . GLU A 1 250 ? -7.812 -0.26 26.281 1 96.19 250 GLU A C 1
ATOM 2051 O O . GLU A 1 250 ? -6.719 -0.065 25.75 1 96.19 250 GLU A O 1
ATOM 2056 N N . ILE A 1 251 ? -8.5 0.616 26.953 1 95.31 251 ILE A N 1
ATOM 2057 C CA . ILE A 1 251 ? -7.906 1.897 27.328 1 95.31 251 ILE A CA 1
ATOM 2058 C C . ILE A 1 251 ? -8.078 2.125 28.828 1 95.31 251 ILE A C 1
ATOM 2060 O O . ILE A 1 251 ? -9.18 2.42 29.297 1 95.31 251 ILE A O 1
ATOM 2064 N N . ASN A 1 252 ? -6.992 2.076 29.484 1 92.94 252 ASN A N 1
ATOM 2065 C CA . ASN A 1 252 ? -7.023 2.32 30.922 1 92.94 252 ASN A CA 1
ATOM 2066 C C . ASN A 1 252 ? -6.953 3.811 31.234 1 92.94 252 ASN A C 1
ATOM 2068 O O . ASN A 1 252 ? -6.504 4.605 30.406 1 92.94 252 ASN A O 1
ATOM 2072 N N . HIS A 1 253 ? -7.367 4.109 32.469 1 89.69 253 HIS A N 1
ATOM 2073 C CA . HIS A 1 253 ? -7.352 5.504 32.906 1 89.69 253 HIS A CA 1
ATOM 2074 C C . HIS A 1 253 ? -5.941 6.086 32.812 1 89.69 253 HIS A C 1
ATOM 2076 O O . HIS A 1 253 ? -5.766 7.25 32.469 1 89.69 253 HIS A O 1
ATOM 2082 N N . SER A 1 254 ? -4.984 5.277 33.125 1 89.75 254 SER A N 1
ATOM 2083 C CA . SER A 1 254 ? -3.6 5.738 33.156 1 89.75 254 SER A CA 1
ATOM 2084 C C . SER A 1 254 ? -3.098 6.051 31.75 1 89.75 254 SER A C 1
ATOM 2086 O O . SER A 1 254 ? -2.115 6.777 31.578 1 89.75 254 SER A O 1
ATOM 2088 N N . GLN A 1 255 ? -3.787 5.555 30.766 1 93.19 255 GLN A N 1
ATOM 2089 C CA . GLN A 1 255 ? -3.373 5.734 29.375 1 93.19 255 GLN A CA 1
ATOM 2090 C C . GLN A 1 255 ? -4.074 6.934 28.75 1 93.19 255 GLN A C 1
ATOM 2092 O O . GLN A 1 255 ? -3.646 7.43 27.703 1 93.19 255 GLN A O 1
ATOM 2097 N N . TRP A 1 256 ? -5.102 7.434 29.422 1 92.19 256 TRP A N 1
ATOM 2098 C CA . TRP A 1 256 ? -5.922 8.523 28.906 1 92.19 256 TRP A CA 1
ATOM 2099 C C . TRP A 1 256 ? -5.109 9.812 28.812 1 92.19 256 TRP A C 1
ATOM 2101 O O . TRP A 1 256 ? -4.32 10.125 29.703 1 92.19 256 TRP A O 1
ATOM 2111 N N . ARG A 1 257 ? -5.301 10.508 27.688 1 92.81 257 ARG A N 1
ATOM 2112 C CA . ARG A 1 257 ? -4.652 11.797 27.469 1 92.81 257 ARG A CA 1
ATOM 2113 C C . ARG A 1 257 ? -5.598 12.773 26.797 1 92.81 257 ARG A C 1
ATOM 2115 O O . ARG A 1 257 ? -6.555 12.367 26.141 1 92.81 257 ARG A O 1
ATOM 2122 N N . THR A 1 258 ? -5.336 14.008 26.984 1 90.12 258 THR A N 1
ATOM 2123 C CA . THR A 1 258 ? -6.059 15.086 26.312 1 90.12 258 THR A CA 1
ATOM 2124 C C . THR A 1 258 ? -5.09 16.125 25.766 1 90.12 258 THR A C 1
ATOM 2126 O O . THR A 1 258 ? -3.951 16.234 26.219 1 90.12 258 THR A O 1
ATOM 2129 N N . GLY A 1 259 ? -5.523 16.797 24.75 1 90.62 259 GLY A N 1
ATOM 2130 C CA . GLY A 1 259 ? -4.758 17.859 24.125 1 90.62 259 GLY A CA 1
ATOM 2131 C C . GLY A 1 259 ? -5.59 18.734 23.203 1 90.62 259 GLY A C 1
ATOM 2132 O O . GLY A 1 259 ? -6.82 18.75 23.297 1 90.62 259 GLY A O 1
ATOM 2133 N N . THR A 1 260 ? -4.926 19.594 22.5 1 90.69 260 THR A N 1
ATOM 2134 C CA . THR A 1 260 ? -5.598 20.375 21.484 1 90.69 260 THR A CA 1
ATOM 2135 C C . THR A 1 260 ? -5.824 19.547 20.219 1 90.69 260 THR A C 1
ATOM 2137 O O . THR A 1 260 ? -5.082 18.609 19.953 1 90.69 260 THR A O 1
ATOM 2140 N N . PRO A 1 261 ? -6.84 19.875 19.5 1 91.56 261 PRO A N 1
ATOM 2141 C CA . PRO A 1 261 ? -7.105 19.109 18.281 1 91.56 261 PRO A CA 1
ATOM 2142 C C . PRO A 1 261 ? -6.105 19.422 17.156 1 91.56 261 PRO A C 1
ATOM 2144 O O . PRO A 1 261 ? -6.055 18.719 16.156 1 91.56 261 PRO A O 1
ATOM 2147 N N . TRP A 1 262 ? -5.297 20.438 17.328 1 95.88 262 TRP A N 1
ATOM 2148 C CA . TRP A 1 262 ? -4.352 20.859 16.312 1 95.88 262 TRP A CA 1
ATOM 2149 C C . TRP A 1 262 ? -2.994 20.188 16.516 1 95.88 262 TRP A C 1
ATOM 2151 O O . TRP A 1 262 ? -2.436 20.234 17.609 1 95.88 262 TRP A O 1
ATOM 2161 N N . PHE A 1 263 ? -2.482 19.531 15.477 1 97.88 263 PHE A N 1
ATOM 2162 C CA . PHE A 1 263 ? -1.304 18.703 15.664 1 97.88 263 PHE A CA 1
ATOM 2163 C C . PHE A 1 263 ? -0.451 18.672 14.398 1 97.88 263 PHE A C 1
ATOM 2165 O O . PHE A 1 263 ? -0.84 19.234 13.375 1 97.88 263 PHE A O 1
ATOM 2172 N N . GLU A 1 264 ? 0.672 18.172 14.508 1 98.69 264 GLU A N 1
ATOM 2173 C CA . GLU A 1 264 ? 1.567 17.781 13.422 1 98.69 264 GLU A CA 1
ATOM 2174 C C . GLU A 1 264 ? 2.088 16.359 13.625 1 98.69 264 GLU A C 1
ATOM 2176 O O . GLU A 1 264 ? 2.498 15.992 14.734 1 98.69 264 GLU A O 1
ATOM 2181 N N . VAL A 1 265 ? 1.96 15.547 12.602 1 98.81 265 VAL A N 1
ATOM 2182 C CA . VAL A 1 265 ? 2.432 14.172 12.734 1 98.81 265 VAL A CA 1
ATOM 2183 C C . VAL A 1 265 ? 3.252 13.789 11.508 1 98.81 265 VAL A C 1
ATOM 2185 O O . VAL A 1 265 ? 3.023 14.305 10.414 1 98.81 265 VAL A O 1
ATOM 2188 N N . ARG A 1 266 ? 4.191 12.969 11.742 1 98.56 266 ARG A N 1
ATOM 2189 C CA . ARG A 1 266 ? 4.953 12.406 10.633 1 98.56 266 ARG A CA 1
ATOM 2190 C C . ARG A 1 266 ? 4.145 11.344 9.898 1 98.56 266 ARG A C 1
ATOM 2192 O O . ARG A 1 266 ? 3.154 10.836 10.422 1 98.56 266 ARG A O 1
ATOM 2199 N N . ARG A 1 267 ? 4.566 10.945 8.75 1 98.31 267 ARG A N 1
ATOM 2200 C CA . ARG A 1 267 ? 3.828 10.07 7.848 1 98.31 267 ARG A CA 1
ATOM 2201 C C . ARG A 1 267 ? 3.51 8.734 8.516 1 98.31 267 ARG A C 1
ATOM 2203 O O . ARG A 1 267 ? 2.379 8.25 8.43 1 98.31 267 ARG A O 1
ATOM 2210 N N . SER A 1 268 ? 4.492 8.086 9.164 1 97.25 268 SER A N 1
ATOM 2211 C CA . SER A 1 268 ? 4.277 6.777 9.766 1 97.25 268 SER A CA 1
ATOM 2212 C C . SER A 1 268 ? 3.15 6.816 10.789 1 97.25 268 SER A C 1
ATOM 2214 O O . SER A 1 268 ? 2.316 5.91 10.844 1 97.25 268 SER A O 1
ATOM 2216 N N . LEU A 1 269 ? 3.086 7.91 11.539 1 98.44 269 LEU A N 1
ATOM 2217 C CA . LEU A 1 269 ? 2.031 8.055 12.531 1 98.44 269 LEU A CA 1
ATOM 2218 C C . LEU A 1 269 ? 0.693 8.359 11.867 1 98.44 269 LEU A C 1
ATOM 2220 O O . LEU A 1 269 ? -0.353 7.887 12.32 1 98.44 269 LEU A O 1
ATOM 2224 N N . ALA A 1 270 ? 0.754 9.188 10.859 1 98.75 270 ALA A N 1
ATOM 2225 C CA . ALA A 1 270 ? -0.471 9.492 10.117 1 98.75 270 ALA A CA 1
ATOM 2226 C C . ALA A 1 270 ? -1.128 8.219 9.594 1 98.75 270 ALA A C 1
ATOM 2228 O O . ALA A 1 270 ? -2.344 8.047 9.711 1 98.75 270 ALA A O 1
ATOM 2229 N N . VAL A 1 271 ? -0.33 7.348 9.039 1 98.5 271 VAL A N 1
ATOM 2230 C CA . VAL A 1 271 ? -0.828 6.086 8.5 1 98.5 271 VAL A CA 1
ATOM 2231 C C . VAL A 1 271 ? -1.479 5.273 9.617 1 98.5 271 VAL A C 1
ATOM 2233 O O . VAL A 1 271 ? -2.576 4.738 9.445 1 98.5 271 VAL A O 1
ATOM 2236 N N . ASN A 1 272 ? -0.835 5.23 10.773 1 98.19 272 ASN A N 1
ATOM 2237 C CA . ASN A 1 272 ? -1.35 4.457 11.898 1 98.19 272 ASN A CA 1
ATOM 2238 C C . ASN A 1 272 ? -2.676 5.016 12.406 1 98.19 272 ASN A C 1
ATOM 2240 O O . ASN A 1 272 ? -3.592 4.258 12.727 1 98.19 272 ASN A O 1
ATOM 2244 N N . ILE A 1 273 ? -2.719 6.281 12.453 1 98.31 273 ILE A N 1
ATOM 2245 C CA . ILE A 1 273 ? -3.93 6.934 12.938 1 98.31 273 ILE A CA 1
ATOM 2246 C C . ILE A 1 273 ? -5.09 6.633 11.992 1 98.31 273 ILE A C 1
ATOM 2248 O O . ILE A 1 273 ? -6.176 6.246 12.43 1 98.31 273 ILE A O 1
ATOM 2252 N N . VAL A 1 274 ? -4.871 6.773 10.734 1 98.5 274 VAL A N 1
ATOM 2253 C CA . VAL A 1 274 ? -5.91 6.574 9.727 1 98.5 274 VAL A CA 1
ATOM 2254 C C . VAL A 1 274 ? -6.348 5.109 9.719 1 98.5 274 VAL A C 1
ATOM 2256 O O . VAL A 1 274 ? -7.523 4.812 9.516 1 98.5 274 VAL A O 1
ATOM 2259 N N . ALA A 1 275 ? -5.441 4.25 10.008 1 98.25 275 ALA A N 1
ATOM 2260 C CA . ALA A 1 275 ? -5.695 2.812 9.914 1 98.25 275 ALA A CA 1
ATOM 2261 C C . ALA A 1 275 ? -6.395 2.299 11.172 1 98.25 275 ALA A C 1
ATOM 2263 O O . ALA A 1 275 ? -6.965 1.208 11.164 1 98.25 275 ALA A O 1
ATOM 2264 N N . ASP A 1 276 ? -6.375 3.012 12.242 1 98.06 276 ASP A N 1
ATOM 2265 C CA . ASP A 1 276 ? -6.867 2.518 13.523 1 98.06 276 ASP A CA 1
ATOM 2266 C C . ASP A 1 276 ? -8.391 2.479 13.547 1 98.06 276 ASP A C 1
ATOM 2268 O O . ASP A 1 276 ? -9.047 3.494 13.297 1 98.06 276 ASP A O 1
ATOM 2272 N N . ASN A 1 277 ? -8.883 1.371 13.797 1 96.62 277 ASN A N 1
ATOM 2273 C CA . ASN A 1 277 ? -10.32 1.222 13.984 1 96.62 277 ASN A CA 1
ATOM 2274 C C . ASN A 1 277 ? -10.641 0.643 15.359 1 96.62 277 ASN A C 1
ATOM 2276 O O . ASN A 1 277 ? -11.781 0.733 15.82 1 96.62 277 ASN A O 1
ATOM 2280 N N . LYS A 1 278 ? -9.688 0.088 15.977 1 96.81 278 LYS A N 1
ATOM 2281 C CA . LYS A 1 278 ? -9.898 -0.521 17.281 1 96.81 278 LYS A CA 1
ATOM 2282 C C . LYS A 1 278 ? -10.203 0.537 18.344 1 96.81 278 LYS A C 1
ATOM 2284 O O . LYS A 1 278 ? -11.273 0.519 18.953 1 96.81 278 LYS A O 1
ATOM 2289 N N . TYR A 1 279 ? -9.328 1.445 18.516 1 97.25 279 TYR A N 1
ATOM 2290 C CA . TYR A 1 279 ? -9.508 2.461 19.547 1 97.25 279 TYR A CA 1
ATOM 2291 C C . TYR A 1 279 ? -10.516 3.516 19.109 1 97.25 279 TYR A C 1
ATOM 2293 O O . TYR A 1 279 ? -11.258 4.055 19.938 1 97.25 279 TYR A O 1
ATOM 2301 N N . TYR A 1 280 ? -10.523 3.783 17.812 1 97.19 280 TYR A N 1
ATOM 2302 C CA . TYR A 1 280 ? -11.547 4.672 17.281 1 97.19 280 TYR A CA 1
ATOM 2303 C C . TYR A 1 280 ? -12.945 4.199 17.672 1 97.19 280 TYR A C 1
ATOM 2305 O O . TYR A 1 280 ? -13.781 5 18.094 1 97.19 280 TYR A O 1
ATOM 2313 N N . SER A 1 281 ? -13.148 2.912 17.531 1 96.94 281 SER A N 1
ATOM 2314 C CA . SER A 1 281 ? -14.461 2.354 17.828 1 96.94 281 SER A CA 1
ATOM 2315 C C . SER A 1 281 ? -14.797 2.484 19.312 1 96.94 281 SER A C 1
ATOM 2317 O O . SER A 1 281 ? -15.953 2.688 19.672 1 96.94 281 SER A O 1
ATOM 2319 N N . ILE A 1 282 ? -13.836 2.377 20.141 1 96.81 282 ILE A N 1
ATOM 2320 C CA . ILE A 1 282 ? -14.023 2.523 21.578 1 96.81 282 ILE A CA 1
ATOM 2321 C C . ILE A 1 282 ? -14.391 3.971 21.906 1 96.81 282 ILE A C 1
ATOM 2323 O O . ILE A 1 282 ? -15.32 4.223 22.672 1 96.81 282 ILE A O 1
ATOM 2327 N N . PHE A 1 283 ? -13.719 4.922 21.312 1 96.12 283 PHE A N 1
ATOM 2328 C CA . PHE A 1 283 ? -14.023 6.336 21.516 1 96.12 283 PHE A CA 1
ATOM 2329 C C . PHE A 1 283 ? -15.414 6.668 21 1 96.12 283 PHE A C 1
ATOM 2331 O O . PHE A 1 283 ? -16.156 7.414 21.625 1 96.12 283 PHE A O 1
ATOM 2338 N N . ARG A 1 284 ? -15.742 6.105 19.859 1 95.31 284 ARG A N 1
ATOM 2339 C CA . ARG A 1 284 ? -17.047 6.348 19.266 1 95.31 284 ARG A CA 1
ATOM 2340 C C . ARG A 1 284 ? -18.172 5.859 20.172 1 95.31 284 ARG A C 1
ATOM 2342 O O . ARG A 1 284 ? -19.203 6.523 20.312 1 95.31 284 ARG A O 1
ATOM 2349 N N . LYS A 1 285 ? -17.922 4.793 20.781 1 95 285 LYS A N 1
ATOM 2350 C CA . LYS A 1 285 ? -18.953 4.152 21.594 1 95 285 LYS A CA 1
ATOM 2351 C C . LYS A 1 285 ? -19.062 4.812 22.969 1 95 285 LYS A C 1
ATOM 2353 O O . LYS A 1 285 ? -20.172 5.051 23.469 1 95 285 LYS A O 1
ATOM 2358 N N . TYR A 1 286 ? -17.875 5.215 23.547 1 93.44 286 TYR A N 1
ATOM 2359 C CA . TYR A 1 286 ? -17.922 5.5 24.984 1 93.44 286 TYR A CA 1
ATOM 2360 C C . TYR A 1 286 ? -17.578 6.957 25.25 1 93.44 286 TYR A C 1
ATOM 2362 O O . TYR A 1 286 ? -17.828 7.465 26.359 1 93.44 286 TYR A O 1
ATOM 2370 N N . CYS A 1 287 ? -16.953 7.652 24.406 1 92 287 CYS A N 1
ATOM 2371 C CA . CYS A 1 287 ? -16.578 9.047 24.641 1 92 287 CYS A CA 1
ATOM 2372 C C . CYS A 1 287 ? -17.656 9.984 24.109 1 92 287 CYS A C 1
ATOM 2374 O O . CYS A 1 287 ? -17.531 10.523 23 1 92 287 CYS A O 1
ATOM 2376 N N . LYS A 1 288 ? -18.656 10.117 24.953 1 84.56 288 LYS A N 1
ATOM 2377 C CA . LYS A 1 288 ? -19.797 10.938 24.578 1 84.56 288 LYS A CA 1
ATOM 2378 C C . LYS A 1 288 ? -20.109 11.969 25.672 1 84.56 288 LYS A C 1
ATOM 2380 O O . LYS A 1 288 ? -19.719 11.797 26.828 1 84.56 288 LYS A O 1
ATOM 2385 N N . THR A 1 289 ? -20.766 13.031 25.422 1 77.25 289 THR A N 1
ATOM 2386 C CA . THR A 1 289 ? -21.359 14.047 26.281 1 77.25 289 THR A CA 1
ATOM 2387 C C . THR A 1 289 ? -20.281 14.875 26.984 1 77.25 289 THR A C 1
ATOM 2389 O O . THR A 1 289 ? -20.125 16.062 26.672 1 77.25 289 THR A O 1
ATOM 2392 N N . THR A 1 290 ? -19.484 14.141 27.984 1 77.75 290 THR A N 1
ATOM 2393 C CA . THR A 1 290 ? -18.484 14.898 28.719 1 77.75 290 THR A CA 1
ATOM 2394 C C . THR A 1 290 ? -17.094 14.609 28.203 1 77.75 290 THR A C 1
ATOM 2396 O O . THR A 1 290 ? -16.125 15.273 28.594 1 77.75 290 THR A O 1
ATOM 2399 N N . CYS A 1 291 ? -17.109 13.742 27.406 1 83.88 291 CYS A N 1
ATOM 2400 C CA . CYS A 1 291 ? -15.859 13.359 26.75 1 83.88 291 CYS A CA 1
ATOM 2401 C C . CYS A 1 291 ? -15.789 13.93 25.344 1 83.88 291 CYS A C 1
ATOM 2403 O O . CYS A 1 291 ? -16.781 13.891 24.609 1 83.88 291 CYS A O 1
ATOM 2405 N N . HIS A 1 292 ? -14.688 14.547 25.016 1 87 292 HIS A N 1
ATOM 2406 C CA . HIS A 1 292 ? -14.477 15.094 23.688 1 87 292 HIS A CA 1
ATOM 2407 C C . HIS A 1 292 ? -13.461 14.273 22.906 1 87 292 HIS A C 1
ATOM 2409 O O . HIS A 1 292 ? -12.25 14.461 23.062 1 87 292 HIS A O 1
ATOM 2415 N N . PRO A 1 293 ? -13.93 13.461 22.031 1 92.31 293 PRO A N 1
ATOM 2416 C CA . PRO A 1 293 ? -13.008 12.586 21.312 1 92.31 293 PRO A CA 1
ATOM 2417 C C . PRO A 1 293 ? -12.016 13.359 20.453 1 92.31 293 PRO A C 1
ATOM 2419 O O . PRO A 1 293 ? -10.891 12.898 20.219 1 92.31 293 PRO A O 1
ATOM 2422 N N . ASP A 1 294 ? -12.375 14.5 20 1 89.69 294 ASP A N 1
ATOM 2423 C CA . ASP A 1 294 ? -11.516 15.297 19.125 1 89.69 294 ASP A CA 1
ATOM 2424 C C . ASP A 1 294 ? -10.258 15.75 19.875 1 89.69 294 ASP A C 1
ATOM 2426 O O . ASP A 1 294 ? -9.203 15.922 19.266 1 89.69 294 ASP A O 1
ATOM 2430 N N . ASP A 1 295 ? -10.352 15.773 21.188 1 90.44 295 ASP A N 1
ATOM 2431 C CA . ASP A 1 295 ? -9.219 16.234 21.984 1 90.44 295 ASP A CA 1
ATOM 2432 C C . ASP A 1 295 ? -8.461 15.07 22.594 1 90.44 295 ASP A C 1
ATOM 2434 O O . ASP A 1 295 ? -7.316 15.227 23.031 1 90.44 295 ASP A O 1
ATOM 2438 N N . SER A 1 296 ? -9.117 13.977 22.609 1 93.06 296 SER A N 1
ATOM 2439 C CA . SER A 1 296 ? -8.523 12.961 23.469 1 93.06 296 SER A CA 1
ATOM 2440 C C . SER A 1 296 ? -8.156 11.711 22.672 1 93.06 296 SER A C 1
ATOM 2442 O O . SER A 1 296 ? -7.324 10.914 23.109 1 93.06 296 SER A O 1
ATOM 2444 N N . TYR A 1 297 ? -8.742 11.523 21.547 1 95.62 297 TYR A N 1
ATOM 2445 C CA . TYR A 1 297 ? -8.516 10.289 20.812 1 95.62 297 TYR A CA 1
ATOM 2446 C C . TYR A 1 297 ? -7.062 10.172 20.359 1 95.62 297 TYR A C 1
ATOM 2448 O O . TYR A 1 297 ? -6.359 9.242 20.766 1 95.62 297 TYR A O 1
ATOM 2456 N N . ILE A 1 298 ? -6.551 11.141 19.625 1 97 298 ILE A N 1
ATOM 2457 C CA . ILE A 1 298 ? -5.223 11.047 19.031 1 97 298 ILE A CA 1
ATOM 2458 C C . ILE A 1 298 ? -4.16 11.117 20.125 1 97 298 ILE A C 1
ATOM 2460 O O . ILE A 1 298 ? -3.236 10.297 20.141 1 97 298 ILE A O 1
ATOM 2464 N N . PRO A 1 299 ? -4.328 12 21.094 1 95.81 299 PRO A N 1
ATOM 2465 C CA . PRO A 1 299 ? -3.344 12.016 22.172 1 95.81 299 PRO A CA 1
ATOM 2466 C C . PRO A 1 299 ? -3.275 10.695 22.938 1 95.81 299 PRO A C 1
ATOM 2468 O O . PRO A 1 299 ? -2.184 10.211 23.25 1 95.81 299 PRO A O 1
ATOM 2471 N N . THR A 1 300 ? -4.445 10.125 23.219 1 95.62 300 THR A N 1
ATOM 2472 C CA . THR A 1 300 ? -4.488 8.859 23.938 1 95.62 300 THR A CA 1
ATOM 2473 C C . THR A 1 300 ? -3.902 7.734 23.094 1 95.62 300 THR A C 1
ATOM 2475 O O . THR A 1 300 ? -3.088 6.945 23.578 1 95.62 300 THR A O 1
ATOM 2478 N N . TYR A 1 301 ? -4.32 7.758 21.906 1 97 301 TYR A N 1
ATOM 2479 C CA . TYR A 1 301 ? -3.85 6.746 20.969 1 97 301 TYR A CA 1
ATOM 2480 C C . TYR A 1 301 ? -2.328 6.762 20.859 1 97 301 TYR A C 1
ATOM 2482 O O . TYR A 1 301 ? -1.683 5.715 20.969 1 97 301 TYR A O 1
ATOM 2490 N N . LEU A 1 302 ? -1.733 7.898 20.703 1 97.25 302 LEU A N 1
ATOM 2491 C CA . LEU A 1 302 ? -0.289 8.023 20.531 1 97.25 302 LEU A CA 1
ATOM 2492 C C . LEU A 1 302 ? 0.433 7.68 21.828 1 97.25 302 LEU A C 1
ATOM 2494 O O . LEU A 1 302 ? 1.504 7.066 21.812 1 97.25 302 LEU A O 1
ATOM 2498 N N . ASN A 1 303 ? -0.124 8.078 22.859 1 95.88 303 ASN A N 1
ATOM 2499 C CA . ASN A 1 303 ? 0.486 7.754 24.156 1 95.88 303 ASN A CA 1
ATOM 2500 C C . ASN A 1 303 ? 0.599 6.246 24.359 1 95.88 303 ASN A C 1
ATOM 2502 O O . ASN A 1 303 ? 1.594 5.762 24.891 1 95.88 303 ASN A O 1
ATOM 2506 N N . MET A 1 304 ? -0.388 5.543 23.922 1 96.56 304 MET A N 1
ATOM 2507 C CA . MET A 1 304 ? -0.457 4.098 24.141 1 96.56 304 MET A CA 1
ATOM 2508 C C . MET A 1 304 ? 0.484 3.363 23.188 1 96.56 304 MET A C 1
ATOM 2510 O O . MET A 1 304 ? 1.141 2.398 23.578 1 96.56 304 MET A O 1
ATOM 2514 N N . LEU A 1 305 ? 0.607 3.822 21.969 1 95.62 305 LEU A N 1
ATOM 2515 C CA . LEU A 1 305 ? 1.213 2.955 20.953 1 95.62 305 LEU A CA 1
ATOM 2516 C C . LEU A 1 305 ? 2.508 3.562 20.422 1 95.62 305 LEU A C 1
ATOM 2518 O O . LEU A 1 305 ? 3.426 2.838 20.047 1 95.62 305 LEU A O 1
ATOM 2522 N N . ASP A 1 306 ? 2.568 4.863 20.375 1 94.19 306 ASP A N 1
ATOM 2523 C CA . ASP A 1 306 ? 3.701 5.508 19.719 1 94.19 306 ASP A CA 1
ATOM 2524 C C . ASP A 1 306 ? 4.184 6.719 20.516 1 94.19 306 ASP A C 1
ATOM 2526 O O . ASP A 1 306 ? 4.543 7.746 19.938 1 94.19 306 ASP A O 1
ATOM 2530 N N . GLY A 1 307 ? 4.188 6.57 21.797 1 94.06 307 GLY A N 1
ATOM 2531 C CA . GLY A 1 307 ? 4.516 7.699 22.656 1 94.06 307 GLY A CA 1
ATOM 2532 C C . GLY A 1 307 ? 5.926 8.219 22.438 1 94.06 307 GLY A C 1
ATOM 2533 O O . GLY A 1 307 ? 6.172 9.422 22.547 1 94.06 307 GLY A O 1
ATOM 2534 N N . ASN A 1 308 ? 6.82 7.344 22.094 1 94.56 308 ASN A N 1
ATOM 2535 C CA . ASN A 1 308 ? 8.227 7.711 21.922 1 94.56 308 ASN A CA 1
ATOM 2536 C C . ASN A 1 308 ? 8.438 8.547 20.672 1 94.56 308 ASN A C 1
ATOM 2538 O O . ASN A 1 308 ? 9.469 9.211 20.531 1 94.56 308 ASN A O 1
ATOM 2542 N N . LEU A 1 309 ? 7.434 8.609 19.812 1 96.69 309 LEU A N 1
ATOM 2543 C CA . LEU A 1 309 ? 7.555 9.336 18.562 1 96.69 309 LEU A CA 1
ATOM 2544 C C . LEU A 1 309 ? 6.871 10.695 18.641 1 96.69 309 LEU A C 1
ATOM 2546 O O . LEU A 1 309 ? 6.852 11.453 17.672 1 96.69 309 LEU A O 1
ATOM 2550 N N . ASN A 1 310 ? 6.344 11.016 19.812 1 97.25 310 ASN A N 1
ATOM 2551 C CA . ASN A 1 310 ? 5.613 12.258 20.016 1 97.25 310 ASN A CA 1
ATOM 2552 C C . ASN A 1 310 ? 6.316 13.156 21.047 1 97.25 310 ASN A C 1
ATOM 2554 O O . ASN A 1 310 ? 6.781 12.68 22.078 1 97.25 310 ASN A O 1
ATOM 2558 N N . ALA A 1 311 ? 6.367 14.414 20.766 1 96.56 311 ALA A N 1
ATOM 2559 C CA . ALA A 1 311 ? 7.004 15.383 21.656 1 96.56 311 ALA A CA 1
ATOM 2560 C C . ALA A 1 311 ? 6.062 15.812 22.766 1 96.56 311 ALA A C 1
ATOM 2562 O O . ALA A 1 311 ? 6.473 16.5 23.703 1 96.56 311 ALA A O 1
ATOM 2563 N N . ASN A 1 312 ? 4.797 15.422 22.688 1 94.75 312 ASN A N 1
ATOM 2564 C CA . ASN A 1 312 ? 3.76 15.719 23.656 1 94.75 312 ASN A CA 1
ATOM 2565 C C . ASN A 1 312 ? 3.506 17.219 23.766 1 94.75 312 ASN A C 1
ATOM 2567 O O . ASN A 1 312 ? 3.27 17.75 24.859 1 94.75 312 ASN A O 1
ATOM 2571 N N . ARG A 1 313 ? 3.637 17.922 22.75 1 94.81 313 ARG A N 1
ATOM 2572 C CA . ARG A 1 313 ? 3.324 19.344 22.641 1 94.81 313 ARG A CA 1
ATOM 2573 C C . ARG A 1 313 ? 2.84 19.688 21.234 1 94.81 313 ARG A C 1
ATOM 2575 O O . ARG A 1 313 ? 3.01 18.891 20.297 1 94.81 313 ARG A O 1
ATOM 2582 N N . THR A 1 314 ? 2.234 20.828 21.125 1 95.44 314 THR A N 1
ATOM 2583 C CA . THR A 1 314 ? 1.809 21.344 19.828 1 95.44 314 THR A CA 1
ATOM 2584 C C . THR A 1 314 ? 2.764 22.422 19.344 1 95.44 314 THR A C 1
ATOM 2586 O O . THR A 1 314 ? 3.52 23 20.125 1 95.44 314 THR A O 1
ATOM 2589 N N . VAL A 1 315 ? 2.775 22.688 18.047 1 97.31 315 VAL A N 1
ATOM 2590 C CA . VAL A 1 315 ? 3.58 23.75 17.469 1 97.31 315 VAL A CA 1
ATOM 2591 C C . VAL A 1 315 ? 2.691 24.938 17.141 1 97.31 315 VAL A C 1
ATOM 2593 O O . VAL A 1 315 ? 3.119 25.875 16.438 1 97.31 315 VAL A O 1
ATOM 2596 N N . ILE A 1 316 ? 1.452 24.906 17.562 1 97.12 316 ILE A N 1
ATOM 2597 C CA . ILE A 1 316 ? 0.501 26 17.359 1 97.12 316 ILE A CA 1
ATOM 2598 C C . ILE A 1 316 ? 0.26 26.734 18.672 1 97.12 316 ILE A C 1
ATOM 2600 O O . ILE A 1 316 ? -0.302 26.172 19.609 1 97.12 316 ILE A O 1
ATOM 2604 N N . TRP A 1 317 ? 0.616 27.938 18.734 1 95.62 317 TRP A N 1
ATOM 2605 C CA . TRP A 1 317 ? 0.438 28.766 19.922 1 95.62 317 TRP A CA 1
ATOM 2606 C C . TRP A 1 317 ? -1.006 29.25 20.047 1 95.62 317 TRP A C 1
ATOM 2608 O O . TRP A 1 317 ? -1.631 29.625 19.062 1 95.62 317 TRP A O 1
ATOM 2618 N N . ALA A 1 318 ? -1.512 29.219 21.188 1 93.88 318 ALA A N 1
ATOM 2619 C CA . ALA A 1 318 ? -2.811 29.797 21.531 1 93.88 318 ALA A CA 1
ATOM 2620 C C . ALA A 1 318 ? -2.752 30.516 22.859 1 93.88 318 ALA A C 1
ATOM 2622 O O . ALA A 1 318 ? -2.127 30.047 23.812 1 93.88 318 ALA A O 1
ATOM 2623 N N . ASP A 1 319 ? -3.322 31.672 22.891 1 91.75 319 ASP A N 1
ATOM 2624 C CA . ASP A 1 319 ? -3.354 32.438 24.125 1 91.75 319 ASP A CA 1
ATOM 2625 C C . ASP A 1 319 ? -4.426 31.906 25.078 1 91.75 319 ASP A C 1
ATOM 2627 O O . ASP A 1 319 ? -5.609 32.219 24.922 1 91.75 319 ASP A O 1
ATOM 2631 N N . ARG A 1 320 ? -3.973 31.234 26.078 1 84.19 320 ARG A N 1
ATOM 2632 C CA . ARG A 1 320 ? -4.906 30.672 27.047 1 84.19 320 ARG A CA 1
ATOM 2633 C C . ARG A 1 320 ? -4.762 31.359 28.406 1 84.19 320 ARG A C 1
ATOM 2635 O O . ARG A 1 320 ? -5.145 30.812 29.438 1 84.19 320 ARG A O 1
ATOM 2642 N N . SER A 1 321 ? -4.195 32.469 28.359 1 78.5 321 SER A N 1
ATOM 2643 C CA . SER A 1 321 ? -3.893 33.188 29.578 1 78.5 321 SER A CA 1
ATOM 2644 C C . SER A 1 321 ? -5.168 33.594 30.328 1 78.5 321 SER A C 1
ATOM 2646 O O . SER A 1 321 ? -5.156 33.75 31.547 1 78.5 321 SER A O 1
ATOM 2648 N N . MET A 1 322 ? -6.207 33.75 29.594 1 74.44 322 MET A N 1
ATOM 2649 C CA . MET A 1 322 ? -7.449 34.219 30.219 1 74.44 322 MET A CA 1
ATOM 2650 C C . MET A 1 322 ? -8.203 33.031 30.844 1 74.44 322 MET A C 1
ATOM 2652 O O . MET A 1 322 ? -9.234 33.25 31.5 1 74.44 322 MET A O 1
ATOM 2656 N N . GLY A 1 323 ? -7.695 31.984 30.703 1 68.12 323 GLY A N 1
ATOM 2657 C CA . GLY A 1 323 ? -8.391 30.828 31.25 1 68.12 323 GLY A CA 1
ATOM 2658 C C . GLY A 1 323 ? -9.555 30.375 30.391 1 68.12 323 GLY A C 1
ATOM 2659 O O . GLY A 1 323 ? -9.82 30.953 29.328 1 68.12 323 GLY A O 1
ATOM 2660 N N . GLY A 1 324 ? -10.188 29.281 30.578 1 63.56 324 GLY A N 1
ATOM 2661 C CA . GLY A 1 324 ? -11.336 28.766 29.859 1 63.56 324 GLY A CA 1
ATOM 2662 C C . GLY A 1 324 ? -10.961 27.75 28.781 1 63.56 324 GLY A C 1
ATOM 2663 O O . GLY A 1 324 ? -9.781 27.453 28.594 1 63.56 324 GLY A O 1
ATOM 2664 N N . ARG A 1 325 ? -11.992 27.375 28.172 1 66.19 325 ARG A N 1
ATOM 2665 C CA . ARG A 1 325 ? -11.828 26.312 27.188 1 66.19 325 ARG A CA 1
ATOM 2666 C C . ARG A 1 325 ? -11.344 26.875 25.859 1 66.19 325 ARG A C 1
ATOM 2668 O O . ARG A 1 325 ? -10.586 26.219 25.141 1 66.19 325 ARG A O 1
ATOM 2675 N N . ASP A 1 326 ? -11.68 28.219 25.625 1 78.69 326 ASP A N 1
ATOM 2676 C CA . ASP A 1 326 ? -11.359 28.797 24.328 1 78.69 326 ASP A CA 1
ATOM 2677 C C . ASP A 1 326 ? -10.227 29.812 24.438 1 78.69 326 ASP A C 1
ATOM 2679 O O . ASP A 1 326 ? -10.234 30.656 25.328 1 78.69 326 ASP A O 1
ATOM 2683 N N . PRO A 1 327 ? -9.297 29.75 23.547 1 89.44 327 PRO A N 1
ATOM 2684 C CA . PRO A 1 327 ? -8.203 30.734 23.547 1 89.44 327 PRO A CA 1
ATOM 2685 C C . PRO A 1 327 ? -8.672 32.125 23.188 1 89.44 327 PRO A C 1
ATOM 2687 O O . PRO A 1 327 ? -9.742 32.312 22.594 1 89.44 327 PRO A O 1
ATOM 2690 N N . ALA A 1 328 ? -7.879 33.062 23.594 1 91.56 328 ALA A N 1
ATOM 2691 C CA . ALA A 1 328 ? -8.172 34.438 23.25 1 91.56 328 ALA A CA 1
ATOM 2692 C C . ALA A 1 328 ? -8.062 34.688 21.75 1 91.56 328 ALA A C 1
ATOM 2694 O O . ALA A 1 328 ? -7.223 34.062 21.078 1 91.56 328 ALA A O 1
ATOM 2695 N N . THR A 1 329 ? -8.969 35.594 21.266 1 94.31 329 THR A N 1
ATOM 2696 C CA . THR A 1 329 ? -8.953 35.969 19.844 1 94.31 329 THR A CA 1
ATOM 2697 C C . THR A 1 329 ? -8.297 37.312 19.625 1 94.31 329 THR A C 1
ATOM 2699 O O . THR A 1 329 ? -8.625 38.281 20.312 1 94.31 329 THR A O 1
ATOM 2702 N N . TYR A 1 330 ? -7.355 37.406 18.719 1 95.38 330 TYR A N 1
ATOM 2703 C CA . TYR A 1 330 ? -6.664 38.656 18.391 1 95.38 330 TYR A CA 1
ATOM 2704 C C . TYR A 1 330 ? -7.215 39.25 17.109 1 95.38 330 TYR A C 1
ATOM 2706 O O . TYR A 1 330 ? -7.23 38.594 16.062 1 95.38 330 TYR A O 1
ATOM 2714 N N . GLY A 1 331 ? -7.645 40.469 17.219 1 95.81 331 GLY A N 1
ATOM 2715 C CA . GLY A 1 331 ? -8.156 41.188 16.062 1 95.81 331 GLY A CA 1
ATOM 2716 C C . GLY A 1 331 ? -7.223 42.25 15.57 1 95.81 331 GLY A C 1
ATOM 2717 O O . GLY A 1 331 ? -6.055 42.312 15.961 1 95.81 331 GLY A O 1
ATOM 2718 N N . ARG A 1 332 ? -7.777 43.094 14.711 1 95.44 332 ARG A N 1
ATOM 2719 C CA . ARG A 1 332 ? -7.016 44.125 14.039 1 95.44 332 ARG A CA 1
ATOM 2720 C C . ARG A 1 332 ? -6.254 44.969 15.047 1 95.44 332 ARG A C 1
ATOM 2722 O O . ARG A 1 332 ? -5.07 45.281 14.852 1 95.44 332 ARG A O 1
ATOM 2729 N N . LYS A 1 333 ? -6.867 45.312 16.141 1 94 333 LYS A N 1
ATOM 2730 C CA . LYS A 1 333 ? -6.328 46.281 17.094 1 94 333 LYS A CA 1
ATOM 2731 C C . LYS A 1 333 ? -5.191 45.656 17.906 1 94 333 LYS A C 1
ATOM 2733 O O . LYS A 1 333 ? -4.289 46.344 18.359 1 94 333 LYS A O 1
ATOM 2738 N N . GLU A 1 334 ? -5.223 44.375 18.031 1 92.56 334 GLU A N 1
ATOM 2739 C CA . GLU A 1 334 ? -4.27 43.719 18.906 1 92.56 334 GLU A CA 1
ATOM 2740 C C . GLU A 1 334 ? -2.988 43.344 18.156 1 92.56 334 GLU A C 1
ATOM 2742 O O . GLU A 1 334 ? -1.963 43.062 18.766 1 92.56 334 GLU A O 1
ATOM 2747 N N . ILE A 1 335 ? -3.076 43.469 16.828 1 93.38 335 ILE A N 1
ATOM 2748 C CA . ILE A 1 335 ? -1.945 43 16.031 1 93.38 335 ILE A CA 1
ATOM 2749 C C . ILE A 1 335 ? -0.848 44.062 16.031 1 93.38 335 ILE A C 1
ATOM 2751 O O . ILE A 1 335 ? -1.054 45.188 15.539 1 93.38 335 ILE A O 1
ATOM 2755 N N . THR A 1 336 ? 0.244 43.719 16.625 1 91.56 336 THR A N 1
ATOM 2756 C CA . THR A 1 336 ? 1.447 44.531 16.641 1 91.56 336 THR A CA 1
ATOM 2757 C C . THR A 1 336 ? 2.691 43.688 16.422 1 91.56 336 THR A C 1
ATOM 2759 O O . THR A 1 336 ? 2.631 42.469 16.5 1 91.56 336 THR A O 1
ATOM 2762 N N . GLU A 1 337 ? 3.777 44.344 16.094 1 91.81 337 GLU A N 1
ATOM 2763 C CA . GLU A 1 337 ? 5.051 43.625 15.984 1 91.81 337 GLU A CA 1
ATOM 2764 C C . GLU A 1 337 ? 5.402 42.906 17.281 1 91.81 337 GLU A C 1
ATOM 2766 O O . GLU A 1 337 ? 5.93 41.812 17.25 1 91.81 337 GLU A O 1
ATOM 2771 N N . GLY A 1 338 ? 5.094 43.594 18.312 1 90.88 338 GLY A N 1
ATOM 2772 C CA . GLY A 1 338 ? 5.391 43.031 19.625 1 90.88 338 GLY A CA 1
ATOM 2773 C C . GLY A 1 338 ? 4.68 41.719 19.891 1 90.88 338 GLY A C 1
ATOM 2774 O O . GLY A 1 338 ? 5.258 40.812 20.484 1 90.88 338 GLY A O 1
ATOM 2775 N N . ILE A 1 339 ? 3.457 41.562 19.469 1 90.06 339 ILE A N 1
ATOM 2776 C CA . ILE A 1 339 ? 2.68 40.375 19.719 1 90.06 339 ILE A CA 1
ATOM 2777 C C . ILE A 1 339 ? 3.264 39.188 18.938 1 90.06 339 ILE A C 1
ATOM 2779 O O . ILE A 1 339 ? 3.404 38.094 19.469 1 90.06 339 ILE A O 1
ATOM 2783 N N . ILE A 1 340 ? 3.584 39.438 17.719 1 91.44 340 ILE A N 1
ATOM 2784 C CA . ILE A 1 340 ? 4.16 38.375 16.906 1 91.44 340 ILE A CA 1
ATOM 2785 C C . ILE A 1 340 ? 5.508 37.938 17.484 1 91.44 340 ILE A C 1
ATOM 2787 O O . ILE A 1 340 ? 5.793 36.75 17.594 1 91.44 340 ILE A O 1
ATOM 2791 N N . GLN A 1 341 ? 6.289 38.875 17.938 1 91.44 341 GLN A N 1
ATOM 2792 C CA . GLN A 1 341 ? 7.582 38.594 18.547 1 91.44 341 GLN A CA 1
ATOM 2793 C C . GLN A 1 341 ? 7.418 37.812 19.844 1 91.44 341 GLN A C 1
ATOM 2795 O O . GLN A 1 341 ? 8.219 36.938 20.156 1 91.44 341 GLN A O 1
ATOM 2800 N N . SER A 1 342 ? 6.406 38.219 20.5 1 91.19 342 SER A N 1
ATOM 2801 C CA . SER A 1 342 ? 6.164 37.562 21.781 1 91.19 342 SER A CA 1
ATOM 2802 C C . SER A 1 342 ? 5.758 36.094 21.578 1 91.19 342 SER A C 1
ATOM 2804 O O . SER A 1 342 ? 6.02 35.25 22.438 1 91.19 342 SER A O 1
ATOM 2806 N N . ILE A 1 343 ? 5.148 35.812 20.516 1 91.56 343 ILE A N 1
ATOM 2807 C CA . ILE A 1 343 ? 4.77 34.438 20.203 1 91.56 343 ILE A CA 1
ATOM 2808 C C . ILE A 1 343 ? 6.008 33.625 19.797 1 91.56 343 ILE A C 1
ATOM 2810 O O . ILE A 1 343 ? 6.199 32.5 20.25 1 91.56 343 ILE A O 1
ATOM 2814 N N . ARG A 1 344 ? 6.871 34.188 19.047 1 90.62 344 ARG A N 1
ATOM 2815 C CA . ARG A 1 344 ? 8.086 33.562 18.547 1 90.62 344 ARG A CA 1
ATOM 2816 C C . ARG A 1 344 ? 9.07 33.281 19.688 1 90.62 344 ARG A C 1
ATOM 2818 O O . ARG A 1 344 ? 9.727 32.25 19.719 1 90.62 344 ARG A O 1
ATOM 2825 N N . ASN A 1 345 ? 9.141 34.344 20.531 1 86.31 345 ASN A N 1
ATOM 2826 C CA . ASN A 1 345 ? 10.062 34.281 21.672 1 86.31 345 ASN A CA 1
ATOM 2827 C C . ASN A 1 345 ? 9.352 34.562 22.984 1 86.31 345 ASN A C 1
ATOM 2829 O O . ASN A 1 345 ? 9.586 35.594 23.609 1 86.31 345 ASN A O 1
ATOM 2833 N N . ASN A 1 346 ? 8.555 33.656 23.438 1 82.56 346 ASN A N 1
ATOM 2834 C CA . ASN A 1 346 ? 7.766 33.875 24.641 1 82.56 346 ASN A CA 1
ATOM 2835 C C . ASN A 1 346 ? 8.492 33.375 25.891 1 82.56 346 ASN A C 1
ATOM 2837 O O . ASN A 1 346 ? 7.887 33.25 26.953 1 82.56 346 ASN A O 1
ATOM 2841 N N . GLY A 1 347 ? 9.758 33.062 25.766 1 85.06 347 GLY A N 1
ATOM 2842 C CA . GLY A 1 347 ? 10.539 32.625 26.906 1 85.06 347 GLY A CA 1
ATOM 2843 C C . GLY A 1 347 ? 10.422 31.125 27.172 1 85.06 347 GLY A C 1
ATOM 2844 O O . GLY A 1 347 ? 11.172 30.578 27.984 1 85.06 347 GLY A O 1
ATOM 2845 N N . THR A 1 348 ? 9.508 30.531 26.562 1 87 348 THR A N 1
ATOM 2846 C CA . THR A 1 348 ? 9.32 29.094 26.719 1 87 348 THR A CA 1
ATOM 2847 C C . THR A 1 348 ? 10.477 28.328 26.094 1 87 348 THR A C 1
ATOM 2849 O O . THR A 1 348 ? 10.945 28.672 25 1 87 348 THR A O 1
ATOM 2852 N N . ILE A 1 349 ? 10.969 27.328 26.875 1 93.88 349 ILE A N 1
ATOM 2853 C CA . ILE A 1 349 ? 11.969 26.406 26.344 1 93.88 349 ILE A CA 1
ATOM 2854 C C . ILE A 1 349 ? 11.344 25.016 26.141 1 93.88 349 ILE A C 1
ATOM 2856 O O . ILE A 1 349 ? 10.719 24.484 27.062 1 93.88 349 ILE A O 1
ATOM 2860 N N . CYS A 1 350 ? 11.453 24.578 24.953 1 94.62 350 CYS A N 1
ATOM 2861 C CA . CYS A 1 350 ? 10.914 23.25 24.625 1 94.62 350 CYS A CA 1
ATOM 2862 C C . CYS A 1 350 ? 12.016 22.328 24.125 1 94.62 350 CYS A C 1
ATOM 2864 O O . CYS A 1 350 ? 13.18 22.719 24.047 1 94.62 350 CYS A O 1
ATOM 2866 N N . ARG A 1 351 ? 11.625 21.047 24.016 1 92.75 351 ARG A N 1
ATOM 2867 C CA . ARG A 1 351 ? 12.602 20.078 23.531 1 92.75 351 ARG A CA 1
ATOM 2868 C C . ARG A 1 351 ? 12.438 19.844 22.031 1 92.75 351 ARG A C 1
ATOM 2870 O O . ARG A 1 351 ? 11.312 19.703 21.547 1 92.75 351 ARG A O 1
ATOM 2877 N N . TYR A 1 352 ? 13.578 19.859 21.281 1 96.31 352 TYR A N 1
ATOM 2878 C CA . TYR A 1 352 ? 13.656 19.562 19.859 1 96.31 352 TYR A CA 1
ATOM 2879 C C . TYR A 1 352 ? 14.828 18.625 19.547 1 96.31 352 TYR A C 1
ATOM 2881 O O . TYR A 1 352 ? 15.992 19.016 19.719 1 96.31 352 TYR A O 1
ATOM 2889 N N . ASN A 1 353 ? 14.477 17.438 19.125 1 95.75 353 ASN A N 1
ATOM 2890 C CA . ASN A 1 353 ? 15.477 16.422 18.859 1 95.75 353 ASN A CA 1
ATOM 2891 C C . ASN A 1 353 ? 16.438 16.25 20.047 1 95.75 353 ASN A C 1
ATOM 2893 O O . ASN A 1 353 ? 17.656 16.266 19.859 1 95.75 353 ASN A O 1
ATOM 2897 N N . SER A 1 354 ? 15.867 16.281 21.219 1 90 354 SER A N 1
ATOM 2898 C CA . SER A 1 354 ? 16.531 15.984 22.484 1 90 354 SER A CA 1
ATOM 2899 C C . SER A 1 354 ? 17.438 17.141 22.906 1 90 354 SER A C 1
ATOM 2901 O O . SER A 1 354 ? 18.328 16.969 23.734 1 90 354 SER A O 1
ATOM 2903 N N . LYS A 1 355 ? 17.25 18.297 22.344 1 95.12 355 LYS A N 1
ATOM 2904 C CA . LYS A 1 355 ? 17.953 19.516 22.719 1 95.12 355 LYS A CA 1
ATOM 2905 C C . LYS A 1 355 ? 16.984 20.641 23.062 1 95.12 355 LYS A C 1
ATOM 2907 O O . LYS A 1 355 ? 15.875 20.688 22.516 1 95.12 355 LYS A O 1
ATOM 2912 N N . PRO A 1 356 ? 17.422 21.484 23.969 1 95.19 356 PRO A N 1
ATOM 2913 C CA . PRO A 1 356 ? 16.562 22.641 24.25 1 95.19 356 PRO A CA 1
ATOM 2914 C C . PRO A 1 356 ? 16.484 23.625 23.078 1 95.19 356 PRO A C 1
ATOM 2916 O O . PRO A 1 356 ? 17.484 23.844 22.391 1 95.19 356 PRO A O 1
ATOM 2919 N N . SER A 1 357 ? 15.305 24.125 22.891 1 94.75 357 SER A N 1
ATOM 2920 C CA . SER A 1 357 ? 15.078 25.109 21.828 1 94.75 357 SER A CA 1
ATOM 2921 C C . SER A 1 357 ? 14.133 26.219 22.297 1 94.75 357 SER A C 1
ATOM 2923 O O . SER A 1 357 ? 13.227 25.969 23.094 1 94.75 357 SER A O 1
ATOM 2925 N N . SER A 1 358 ? 14.383 27.406 21.781 1 93.38 358 SER A N 1
ATOM 2926 C CA . SER A 1 358 ? 13.492 28.516 22.062 1 93.38 358 SER A CA 1
ATOM 2927 C C . SER A 1 358 ? 12.375 28.625 21.031 1 93.38 358 SER A C 1
ATOM 2929 O O . SER A 1 358 ? 11.406 29.359 21.234 1 93.38 358 SER A O 1
ATOM 2931 N N . VAL A 1 359 ? 12.539 27.953 19.922 1 94.5 359 VAL A N 1
ATOM 2932 C CA . VAL A 1 359 ? 11.484 27.906 18.922 1 94.5 359 VAL A CA 1
ATOM 2933 C C . VAL A 1 359 ? 10.508 26.766 19.25 1 94.5 359 VAL A C 1
ATOM 2935 O O . VAL A 1 359 ? 10.789 25.609 18.969 1 94.5 359 VAL A O 1
ATOM 2938 N N . CYS A 1 360 ? 9.406 27.172 19.828 1 95.5 360 CYS A N 1
ATOM 2939 C CA . CYS A 1 360 ? 8.469 26.156 20.312 1 95.5 360 CYS A CA 1
ATOM 2940 C C . CYS A 1 360 ? 7.195 26.156 19.469 1 95.5 360 CYS A C 1
ATOM 2942 O O . CYS A 1 360 ? 6.535 25.125 19.344 1 95.5 360 CYS A O 1
ATOM 2944 N N . PHE A 1 361 ? 6.883 27.328 18.938 1 96.81 361 PHE A N 1
ATOM 2945 C CA . PHE A 1 361 ? 5.645 27.484 18.188 1 96.81 361 PHE A CA 1
ATOM 2946 C C . PHE A 1 361 ? 5.93 28 16.781 1 96.81 361 PHE A C 1
ATOM 2948 O O . PHE A 1 361 ? 6.645 28.984 16.609 1 96.81 361 PHE A O 1
ATOM 2955 N N . LEU A 1 362 ? 5.402 27.266 15.805 1 97.69 362 LEU A N 1
ATOM 2956 C CA . LEU A 1 362 ? 5.602 27.641 14.406 1 97.69 362 LEU A CA 1
ATOM 2957 C C . LEU A 1 362 ? 4.395 28.391 13.867 1 97.69 362 LEU A C 1
ATOM 2959 O O . LEU A 1 362 ? 4.512 29.125 12.883 1 97.69 362 LEU A O 1
ATOM 2963 N N . PHE A 1 363 ? 3.25 28.172 14.461 1 98.19 363 PHE A N 1
ATOM 2964 C CA . PHE A 1 363 ? 1.972 28.781 14.094 1 98.19 363 PHE A CA 1
ATOM 2965 C C . PHE A 1 363 ? 1.272 29.359 15.32 1 98.19 363 PHE A C 1
ATOM 2967 O O . PHE A 1 363 ? 1.694 29.109 16.453 1 98.19 363 PHE A O 1
ATOM 2974 N N . ALA A 1 364 ? 0.222 30.156 15.039 1 97.12 364 ALA A N 1
ATOM 2975 C CA . ALA A 1 364 ? -0.518 30.75 16.156 1 97.12 364 ALA A CA 1
ATOM 2976 C C . ALA A 1 364 ? -2.006 30.844 15.828 1 97.12 364 ALA A C 1
ATOM 2978 O O . ALA A 1 364 ? -2.383 31.047 14.672 1 97.12 364 ALA A O 1
ATOM 2979 N N . MET A 1 365 ? -2.701 30.656 16.75 1 95.81 365 MET A N 1
ATOM 2980 C CA . MET A 1 365 ? -4.148 30.859 16.734 1 95.81 365 MET A CA 1
ATOM 2981 C C . MET A 1 365 ? -4.617 31.547 18.016 1 95.81 365 MET A C 1
ATOM 2983 O O . MET A 1 365 ? -3.941 31.484 19.031 1 95.81 365 MET A O 1
ATOM 2987 N N . LYS A 1 366 ? -5.676 32.344 18.188 1 95.06 366 LYS A N 1
ATOM 2988 C CA . LYS A 1 366 ? -6.723 32.562 17.203 1 95.06 366 LYS A CA 1
ATOM 2989 C C . LYS A 1 366 ? -6.719 34 16.719 1 95.06 366 LYS A C 1
ATOM 2991 O O . LYS A 1 366 ? -6.578 34.938 17.516 1 95.06 366 LYS A O 1
ATOM 2996 N N . PHE A 1 367 ? -6.945 34.125 15.43 1 97.06 367 PHE A N 1
ATOM 2997 C CA . PHE A 1 367 ? -7 35.469 14.852 1 97.06 367 PHE A CA 1
ATOM 2998 C C . PHE A 1 367 ? -8.312 35.688 14.102 1 97.06 367 PHE A C 1
ATOM 3000 O O . PHE A 1 367 ? -8.789 34.781 13.414 1 97.06 367 PHE A O 1
ATOM 3007 N N . SER A 1 368 ? -8.859 36.844 14.352 1 96.94 368 SER A N 1
ATOM 3008 C CA . SER A 1 368 ? -10.086 37.188 13.625 1 96.94 368 SER A CA 1
ATOM 3009 C C . SER A 1 368 ? -9.773 37.688 12.227 1 96.94 368 SER A C 1
ATOM 3011 O O . SER A 1 368 ? -8.664 38.156 11.961 1 96.94 368 SER A O 1
ATOM 3013 N N . ALA A 1 369 ? -10.781 37.688 11.398 1 96.38 369 ALA A N 1
ATOM 3014 C CA . ALA A 1 369 ? -10.609 38 9.984 1 96.38 369 ALA A CA 1
ATOM 3015 C C . ALA A 1 369 ? -10.062 39.406 9.789 1 96.38 369 ALA A C 1
ATOM 3017 O O . ALA A 1 369 ? -9.297 39.656 8.859 1 96.38 369 ALA A O 1
ATOM 3018 N N . ASP A 1 370 ? -10.398 40.281 10.664 1 97.19 370 ASP A N 1
ATOM 3019 C CA . ASP A 1 370 ? -10.016 41.656 10.508 1 97.19 370 ASP A CA 1
ATOM 3020 C C . ASP A 1 370 ? -8.531 41.875 10.828 1 97.19 370 ASP A C 1
ATOM 3022 O O . ASP A 1 370 ? -7.984 42.938 10.594 1 97.19 370 ASP A O 1
ATOM 3026 N N . ALA A 1 371 ? -7.914 40.844 11.234 1 97.38 371 ALA A N 1
ATOM 3027 C CA . ALA A 1 371 ? -6.484 40.906 11.523 1 97.38 371 ALA A CA 1
ATOM 3028 C C . ALA A 1 371 ? -5.656 40.75 10.258 1 97.38 371 ALA A C 1
ATOM 3030 O O . ALA A 1 371 ? -4.438 40.938 10.266 1 97.38 371 ALA A O 1
ATOM 3031 N N . LEU A 1 372 ? -6.254 40.469 9.148 1 97.19 372 LEU A N 1
ATOM 3032 C CA . LEU A 1 372 ? -5.543 40.125 7.922 1 97.19 372 LEU A CA 1
ATOM 3033 C C . LEU A 1 372 ? -4.652 41.25 7.453 1 97.19 372 LEU A C 1
ATOM 3035 O O . LEU A 1 372 ? -3.457 41.062 7.219 1 97.19 372 LEU A O 1
ATOM 3039 N N . GLU A 1 373 ? -5.211 42.438 7.395 1 96.44 373 GLU A N 1
ATOM 3040 C CA . GLU A 1 373 ? -4.484 43.594 6.828 1 96.44 373 GLU A CA 1
ATOM 3041 C C . GLU A 1 373 ? -3.244 43.906 7.656 1 96.44 373 GLU A C 1
ATOM 3043 O O . GLU A 1 373 ? -2.137 43.969 7.117 1 96.44 373 GLU A O 1
ATOM 3048 N N . PRO A 1 374 ? -3.43 44.031 8.914 1 95.56 374 PRO A N 1
ATOM 3049 C CA . PRO A 1 374 ? -2.221 44.281 9.695 1 95.56 374 PRO A CA 1
ATOM 3050 C C . PRO A 1 374 ? -1.208 43.156 9.633 1 95.56 374 PRO A C 1
ATOM 3052 O O . PRO A 1 374 ? 0.001 43.406 9.672 1 95.56 374 PRO A O 1
ATOM 3055 N N . LEU A 1 375 ? -1.607 41.969 9.547 1 95.88 375 LEU A N 1
ATOM 3056 C CA . LEU A 1 375 ? -0.707 40.812 9.461 1 95.88 375 LEU A CA 1
ATOM 3057 C C . LEU A 1 375 ? 0.063 40.844 8.148 1 95.88 375 LEU A C 1
ATOM 3059 O O . LEU A 1 375 ? 1.261 40.531 8.125 1 95.88 375 LEU A O 1
ATOM 3063 N N . LEU A 1 376 ? -0.613 41.188 7.055 1 96.06 376 LEU A N 1
ATOM 3064 C CA . LEU A 1 376 ? 0.04 41.281 5.754 1 96.06 376 LEU A CA 1
ATOM 3065 C C . LEU A 1 376 ? 1.122 42.344 5.766 1 96.06 376 LEU A C 1
ATOM 3067 O O . LEU A 1 376 ? 2.182 42.188 5.16 1 96.06 376 LEU A O 1
ATOM 3071 N N . ASN A 1 377 ? 0.866 43.344 6.543 1 92.56 377 ASN A N 1
ATOM 3072 C CA . ASN A 1 377 ? 1.812 44.469 6.629 1 92.56 377 ASN A CA 1
ATOM 3073 C C . ASN A 1 377 ? 3.051 44.062 7.434 1 92.56 377 ASN A C 1
ATOM 3075 O O . ASN A 1 377 ? 4.141 44.594 7.195 1 92.56 377 ASN A O 1
ATOM 3079 N N . LEU A 1 378 ? 2.865 43.188 8.352 1 91.62 378 LEU A N 1
ATOM 3080 C CA . LEU A 1 378 ? 3.961 42.812 9.234 1 91.62 378 LEU A CA 1
ATOM 3081 C C . LEU A 1 378 ? 4.703 41.594 8.68 1 91.62 378 LEU A C 1
ATOM 3083 O O . LEU A 1 378 ? 5.758 41.219 9.195 1 91.62 378 LEU A O 1
ATOM 3087 N N . SER A 1 379 ? 4.246 40.938 7.668 1 88.31 379 SER A N 1
ATOM 3088 C CA . SER A 1 379 ? 4.723 39.625 7.207 1 88.31 379 SER A CA 1
ATOM 3089 C C . SER A 1 379 ? 6.18 39.719 6.766 1 88.31 379 SER A C 1
ATOM 3091 O O . SER A 1 379 ? 6.996 38.875 7.16 1 88.31 379 SER A O 1
ATOM 3093 N N . SER A 1 380 ? 6.527 40.75 6.031 1 87.56 380 SER A N 1
ATOM 3094 C CA . SER A 1 380 ? 7.879 40.844 5.496 1 87.56 380 SER A CA 1
ATOM 3095 C C . SER A 1 380 ? 8.867 41.281 6.578 1 87.56 380 SER A C 1
ATOM 3097 O O . SER A 1 380 ? 9.984 40.75 6.637 1 87.56 380 SER A O 1
ATOM 3099 N N . THR A 1 381 ? 8.477 42.062 7.449 1 87.25 381 THR A N 1
ATOM 3100 C CA . THR A 1 381 ? 9.406 42.656 8.398 1 87.25 381 THR A CA 1
ATOM 3101 C C . THR A 1 381 ? 9.586 41.75 9.617 1 87.25 381 THR A C 1
ATOM 3103 O O . THR A 1 381 ? 10.703 41.594 10.109 1 87.25 381 THR A O 1
ATOM 3106 N N . VAL A 1 382 ? 8.484 41.188 10.008 1 84.69 382 VAL A N 1
ATOM 3107 C CA . VAL A 1 382 ? 8.555 40.469 11.273 1 84.69 382 VAL A CA 1
ATOM 3108 C C . VAL A 1 382 ? 8.578 38.969 11.008 1 84.69 382 VAL A C 1
ATOM 3110 O O . VAL A 1 382 ? 9.438 38.25 11.531 1 84.69 382 VAL A O 1
ATOM 3113 N N . MET A 1 383 ? 7.82 38.438 10.164 1 86.38 383 MET A N 1
ATOM 3114 C CA . MET A 1 383 ? 7.691 37.031 9.93 1 86.38 383 MET A CA 1
ATOM 3115 C C . MET A 1 383 ? 8.633 36.562 8.812 1 86.38 383 MET A C 1
ATOM 3117 O O . MET A 1 383 ? 8.852 35.375 8.625 1 86.38 383 MET A O 1
ATOM 3121 N N . LYS A 1 384 ? 9.164 37.531 8.039 1 88.69 384 LYS A N 1
ATOM 3122 C CA . LYS A 1 384 ? 10.266 37.375 7.09 1 88.69 384 LYS A CA 1
ATOM 3123 C C . LYS A 1 384 ? 9.805 36.594 5.848 1 88.69 384 LYS A C 1
ATOM 3125 O O . LYS A 1 384 ? 10.5 35.719 5.367 1 88.69 384 LYS A O 1
ATOM 3130 N N . PHE A 1 385 ? 8.586 36.812 5.465 1 88.5 385 PHE A N 1
ATOM 3131 C CA . PHE A 1 385 ? 8.086 36.375 4.172 1 88.5 385 PHE A CA 1
ATOM 3132 C C . PHE A 1 385 ? 7.113 37.375 3.586 1 88.5 385 PHE A C 1
ATOM 3134 O O . PHE A 1 385 ? 6.609 38.25 4.301 1 88.5 385 PHE A O 1
ATOM 3141 N N . MET B 1 1 ? -87.875 -36.375 -105.188 1 23.06 1 MET B N 1
ATOM 3142 C CA . MET B 1 1 ? -86.5 -36.125 -105.5 1 23.06 1 MET B CA 1
ATOM 3143 C C . MET B 1 1 ? -86 -34.906 -104.688 1 23.06 1 MET B C 1
ATOM 3145 O O . MET B 1 1 ? -86.75 -34.031 -104.375 1 23.06 1 MET B O 1
ATOM 3149 N N . LYS B 1 2 ? -84.625 -34.938 -104.312 1 22.16 2 LYS B N 1
ATOM 3150 C CA . LYS B 1 2 ? -83.562 -34.656 -103.375 1 22.16 2 LYS B CA 1
ATOM 3151 C C . LYS B 1 2 ? -83.188 -33.188 -103.312 1 22.16 2 LYS B C 1
ATOM 3153 O O . LYS B 1 2 ? -83.125 -32.531 -104.375 1 22.16 2 LYS B O 1
ATOM 3158 N N . PRO B 1 3 ? -83.25 -32.5 -102.125 1 25.06 3 PRO B N 1
ATOM 3159 C CA . PRO B 1 3 ? -83.562 -31.406 -101.188 1 25.06 3 PRO B CA 1
ATOM 3160 C C . PRO B 1 3 ? -82.438 -30.391 -101.125 1 25.06 3 PRO B C 1
ATOM 3162 O O . PRO B 1 3 ? -81.375 -30.703 -100.5 1 25.06 3 PRO B O 1
ATOM 3165 N N . ARG B 1 4 ? -82 -29.766 -102.375 1 24.3 4 ARG B N 1
ATOM 3166 C CA . ARG B 1 4 ? -80.75 -29.141 -102.75 1 24.3 4 ARG B CA 1
ATOM 3167 C C . ARG B 1 4 ? -80.375 -28.047 -101.75 1 24.3 4 ARG B C 1
ATOM 3169 O O . ARG B 1 4 ? -81.188 -27.141 -101.5 1 24.3 4 ARG B O 1
ATOM 3176 N N . ARG B 1 5 ? -79.375 -28.266 -101.062 1 23.34 5 ARG B N 1
ATOM 3177 C CA . ARG B 1 5 ? -78.625 -27.922 -99.812 1 23.34 5 ARG B CA 1
ATOM 3178 C C . ARG B 1 5 ? -78 -26.516 -99.938 1 23.34 5 ARG B C 1
ATOM 3180 O O . ARG B 1 5 ? -77.062 -26.281 -100.688 1 23.34 5 ARG B O 1
ATOM 3187 N N . GLU B 1 6 ? -79 -25.562 -100.188 1 24.11 6 GLU B N 1
ATOM 3188 C CA . GLU B 1 6 ? -78.688 -24.188 -100.562 1 24.11 6 GLU B CA 1
ATOM 3189 C C . GLU B 1 6 ? -77.625 -23.594 -99.688 1 24.11 6 GLU B C 1
ATOM 3191 O O . GLU B 1 6 ? -77.625 -23.766 -98.5 1 24.11 6 GLU B O 1
ATOM 3196 N N . GLY B 1 7 ? -76.438 -23.359 -100.312 1 22.33 7 GLY B N 1
ATOM 3197 C CA . GLY B 1 7 ? -75.062 -23.031 -100.125 1 22.33 7 GLY B CA 1
ATOM 3198 C C . GLY B 1 7 ? -74.812 -21.75 -99.312 1 22.33 7 GLY B C 1
ATOM 3199 O O . GLY B 1 7 ? -75.562 -20.766 -99.5 1 22.33 7 GLY B O 1
ATOM 3200 N N . ASP B 1 8 ? -74.5 -21.875 -98 1 24.33 8 ASP B N 1
ATOM 3201 C CA . ASP B 1 8 ? -74.312 -21.203 -96.688 1 24.33 8 ASP B CA 1
ATOM 3202 C C . ASP B 1 8 ? -73.25 -20.094 -96.812 1 24.33 8 ASP B C 1
ATOM 3204 O O . ASP B 1 8 ? -72.062 -20.391 -97 1 24.33 8 ASP B O 1
ATOM 3208 N N . GLU B 1 9 ? -73.562 -19.109 -97.812 1 22.56 9 GLU B N 1
ATOM 3209 C CA . GLU B 1 9 ? -72.625 -18.047 -98.188 1 22.56 9 GLU B CA 1
ATOM 3210 C C . GLU B 1 9 ? -72.125 -17.328 -96.938 1 22.56 9 GLU B C 1
ATOM 3212 O O . GLU B 1 9 ? -72.938 -16.844 -96.125 1 22.56 9 GLU B O 1
ATOM 3217 N N . GLU B 1 10 ? -71 -17.688 -96.5 1 23.45 10 GLU B N 1
ATOM 3218 C CA . GLU B 1 10 ? -70.188 -17.453 -95.375 1 23.45 10 GLU B CA 1
ATOM 3219 C C . GLU B 1 10 ? -69.688 -16 -95.312 1 23.45 10 GLU B C 1
ATOM 3221 O O . GLU B 1 10 ? -68.875 -15.555 -96.062 1 23.45 10 GLU B O 1
ATOM 3226 N N . GLU B 1 11 ? -70.75 -15.086 -95.438 1 22.17 11 GLU B N 1
ATOM 3227 C CA . GLU B 1 11 ? -70.312 -13.695 -95.5 1 22.17 11 GLU B CA 1
ATOM 3228 C C . GLU B 1 11 ? -69.375 -13.375 -94.375 1 22.17 11 GLU B C 1
ATOM 3230 O O . GLU B 1 11 ? -69.625 -13.758 -93.25 1 22.17 11 GLU B O 1
ATOM 3235 N N . GLU B 1 12 ? -68.125 -13.109 -94.688 1 21.77 12 GLU B N 1
ATOM 3236 C CA . GLU B 1 12 ? -66.875 -12.867 -94 1 21.77 12 GLU B CA 1
ATOM 3237 C C . GLU B 1 12 ? -66.875 -11.586 -93.188 1 21.77 12 GLU B C 1
ATOM 3239 O O . GLU B 1 12 ? -67 -10.492 -93.75 1 21.77 12 GLU B O 1
ATOM 3244 N N . GLU B 1 13 ? -67.938 -11.5 -92.312 1 22.3 13 GLU B N 1
ATOM 3245 C CA . GLU B 1 13 ? -68.062 -10.336 -91.438 1 22.3 13 GLU B CA 1
ATOM 3246 C C . GLU B 1 13 ? -66.75 -9.961 -90.812 1 22.3 13 GLU B C 1
ATOM 3248 O O . GLU B 1 13 ? -66.188 -10.75 -90 1 22.3 13 GLU B O 1
ATOM 3253 N N . LEU B 1 14 ? -65.938 -9.289 -91.625 1 23.08 14 LEU B N 1
ATOM 3254 C CA . LEU B 1 14 ? -64.562 -8.852 -91.312 1 23.08 14 LEU B CA 1
ATOM 3255 C C . LEU B 1 14 ? -64.562 -8.039 -90 1 23.08 14 LEU B C 1
ATOM 3257 O O . LEU B 1 14 ? -65.375 -7.094 -89.875 1 23.08 14 LEU B O 1
ATOM 3261 N N . TRP B 1 15 ? -64.188 -8.641 -88.875 1 22.19 15 TRP B N 1
ATOM 3262 C CA . TRP B 1 15 ? -64 -8.367 -87.438 1 22.19 15 TRP B CA 1
ATOM 3263 C C . TRP B 1 15 ? -63.188 -7.105 -87.188 1 22.19 15 TRP B C 1
ATOM 3265 O O . TRP B 1 15 ? -62 -7.047 -87.562 1 22.19 15 TRP B O 1
ATOM 3275 N N . ALA B 1 16 ? -63.719 -5.836 -87.688 1 25.91 16 ALA B N 1
ATOM 3276 C CA . ALA B 1 16 ? -63.094 -4.543 -87.438 1 25.91 16 ALA B CA 1
ATOM 3277 C C . ALA B 1 16 ? -62.562 -4.43 -86 1 25.91 16 ALA B C 1
ATOM 3279 O O . ALA B 1 16 ? -63.344 -4.492 -85.062 1 25.91 16 ALA B O 1
ATOM 3280 N N . THR B 1 17 ? -61.406 -4.898 -85.812 1 23.62 17 THR B N 1
ATOM 3281 C CA . THR B 1 17 ? -60.719 -5.008 -84.562 1 23.62 17 THR B CA 1
ATOM 3282 C C . THR B 1 17 ? -60.656 -3.656 -83.875 1 23.62 17 THR B C 1
ATOM 3284 O O . THR B 1 17 ? -60.594 -2.611 -84.5 1 23.62 17 THR B O 1
ATOM 3287 N N . SER B 1 18 ? -61.406 -3.535 -82.625 1 26.66 18 SER B N 1
ATOM 3288 C CA . SER B 1 18 ? -61.625 -2.586 -81.562 1 26.66 18 SER B CA 1
ATOM 3289 C C . SER B 1 18 ? -60.344 -1.869 -81.125 1 26.66 18 SER B C 1
ATOM 3291 O O . SER B 1 18 ? -59.312 -2.512 -80.938 1 26.66 18 SER B O 1
ATOM 3293 N N . PRO B 1 19 ? -60.125 -0.598 -81.812 1 30.66 19 PRO B N 1
ATOM 3294 C CA . PRO B 1 19 ? -58.969 0.249 -81.688 1 30.66 19 PRO B CA 1
ATOM 3295 C C . PRO B 1 19 ? -58.531 0.449 -80.25 1 30.66 19 PRO B C 1
ATOM 3297 O O . PRO B 1 19 ? -57.625 1.245 -79.938 1 30.66 19 PRO B O 1
ATOM 3300 N N . ARG B 1 20 ? -59.531 0.017 -79.375 1 29.14 20 ARG B N 1
ATOM 3301 C CA . ARG B 1 20 ? -59.281 0.43 -78 1 29.14 20 ARG B CA 1
ATOM 3302 C C . ARG B 1 20 ? -57.906 -0.024 -77.5 1 29.14 20 ARG B C 1
ATOM 3304 O O . ARG B 1 20 ? -57.5 0.245 -76.375 1 29.14 20 ARG B O 1
ATOM 3311 N N . LYS B 1 21 ? -57.5 -0.95 -78.312 1 34.09 21 LYS B N 1
ATOM 3312 C CA . LYS B 1 21 ? -56.406 -1.691 -77.625 1 34.09 21 LYS B CA 1
ATOM 3313 C C . LYS B 1 21 ? -55.125 -0.874 -77.625 1 34.09 21 LYS B C 1
ATOM 3315 O O . LYS B 1 21 ? -54.312 -0.985 -76.688 1 34.09 21 LYS B O 1
ATOM 3320 N N . ASP B 1 22 ? -55.062 -0.163 -78.75 1 33.34 22 ASP B N 1
ATOM 3321 C CA . ASP B 1 22 ? -53.688 0.302 -78.938 1 33.34 22 ASP B CA 1
ATOM 3322 C C . ASP B 1 22 ? -53.344 1.418 -77.938 1 33.34 22 ASP B C 1
ATOM 3324 O O . ASP B 1 22 ? -52.188 1.666 -77.625 1 33.34 22 ASP B O 1
ATOM 3328 N N . SER B 1 23 ? -54.438 2.26 -77.75 1 35.72 23 SER B N 1
ATOM 3329 C CA . SER B 1 23 ? -54.156 3.389 -76.875 1 35.72 23 SER B CA 1
ATOM 3330 C C . SER B 1 23 ? -53.75 2.914 -75.438 1 35.72 23 SER B C 1
ATOM 3332 O O . SER B 1 23 ? -53.094 3.654 -74.688 1 35.72 23 SER B O 1
ATOM 3334 N N . LEU B 1 24 ? -54.5 1.768 -75.062 1 33.22 24 LEU B N 1
ATOM 3335 C CA . LEU B 1 24 ? -54.125 1.16 -73.812 1 33.22 24 LEU B CA 1
ATOM 3336 C C . LEU B 1 24 ? -52.656 0.718 -73.875 1 33.22 24 LEU B C 1
ATOM 3338 O O . LEU B 1 24 ? -51.969 0.754 -72.812 1 33.22 24 LEU B O 1
ATOM 3342 N N . LEU B 1 25 ? -52.219 0.325 -75.062 1 37.34 25 LEU B N 1
ATOM 3343 C CA . LEU B 1 25 ? -50.844 -0.156 -75.125 1 37.34 25 LEU B CA 1
ATOM 3344 C C . LEU B 1 25 ? -49.844 0.987 -74.938 1 37.34 25 LEU B C 1
ATOM 3346 O O . LEU B 1 25 ? -48.781 0.793 -74.312 1 37.34 25 LEU B O 1
ATOM 3350 N N . ARG B 1 26 ? -50.25 2.131 -75.562 1 40.22 26 ARG B N 1
ATOM 3351 C CA . ARG B 1 26 ? -49.312 3.244 -75.312 1 40.22 26 ARG B CA 1
ATOM 3352 C C . ARG B 1 26 ? -49.25 3.654 -73.875 1 40.22 26 ARG B C 1
ATOM 3354 O O . ARG B 1 26 ? -48.188 4.004 -73.375 1 40.22 26 ARG B O 1
ATOM 3361 N N . LEU B 1 27 ? -50.594 3.799 -73.438 1 40.38 27 LEU B N 1
ATOM 3362 C CA . LEU B 1 27 ? -50.594 4.125 -72 1 40.38 27 LEU B CA 1
ATOM 3363 C C . LEU B 1 27 ? -49.812 3.084 -71.188 1 40.38 27 LEU B C 1
ATOM 3365 O O . LEU B 1 27 ? -49.094 3.428 -70.25 1 40.38 27 LEU B O 1
ATOM 3369 N N . ILE B 1 28 ? -49.938 1.755 -71.625 1 41.38 28 ILE B N 1
ATOM 3370 C CA . ILE B 1 28 ? -49.188 0.738 -70.875 1 41.38 28 ILE B CA 1
ATOM 3371 C C . ILE B 1 28 ? -47.719 0.947 -71.125 1 41.38 28 ILE B C 1
ATOM 3373 O O . ILE B 1 28 ? -46.906 0.729 -70.188 1 41.38 28 ILE B O 1
ATOM 3377 N N . LYS B 1 29 ? -47.375 1.381 -72.312 1 43.75 29 LYS B N 1
ATOM 3378 C CA . LYS B 1 29 ? -45.969 1.606 -72.5 1 43.75 29 LYS B CA 1
ATOM 3379 C C . LYS B 1 29 ? -45.438 2.738 -71.625 1 43.75 29 LYS B C 1
ATOM 3381 O O . LYS B 1 29 ? -44.344 2.672 -71.125 1 43.75 29 LYS B O 1
ATOM 3386 N N . ILE B 1 30 ? -46.281 3.848 -71.75 1 44.22 30 ILE B N 1
ATOM 3387 C CA . ILE B 1 30 ? -45.812 4.961 -70.875 1 44.22 30 ILE B CA 1
ATOM 3388 C C . ILE B 1 30 ? -45.812 4.531 -69.438 1 44.22 30 ILE B C 1
ATOM 3390 O O . ILE B 1 30 ? -44.844 4.828 -68.688 1 44.22 30 ILE B O 1
ATOM 3394 N N . VAL B 1 31 ? -47.031 3.844 -69 1 43.91 31 VAL B N 1
ATOM 3395 C CA . VAL B 1 31 ? -47 3.396 -67.625 1 43.91 31 VAL B CA 1
ATOM 3396 C C . VAL B 1 31 ? -45.844 2.391 -67.438 1 43.91 31 VAL B C 1
ATOM 3398 O O . VAL B 1 31 ? -45.188 2.385 -66.375 1 43.91 31 VAL B O 1
ATOM 3401 N N . THR B 1 32 ? -45.625 1.506 -68.5 1 42.59 32 THR B N 1
ATOM 3402 C CA . THR B 1 32 ? -44.531 0.585 -68.312 1 42.59 32 THR B CA 1
ATOM 3403 C C . THR B 1 32 ? -43.188 1.337 -68.312 1 42.59 32 THR B C 1
ATOM 3405 O O . THR B 1 32 ? -42.25 0.955 -67.625 1 42.59 32 THR B O 1
ATOM 3408 N N . GLY B 1 33 ? -43.156 2.334 -69.188 1 41.59 33 GLY B N 1
ATOM 3409 C CA . GLY B 1 33 ? -41.938 3.104 -69.188 1 41.59 33 GLY B CA 1
ATOM 3410 C C . GLY B 1 33 ? -41.719 3.793 -67.812 1 41.59 33 GLY B C 1
ATOM 3411 O O . GLY B 1 33 ? -40.594 3.836 -67.312 1 41.59 33 GLY B O 1
ATOM 3412 N N . VAL B 1 34 ? -42.781 4.52 -67.375 1 44.75 34 VAL B N 1
ATOM 3413 C CA . VAL B 1 34 ? -42.625 5.176 -66.125 1 44.75 34 VAL B CA 1
ATOM 3414 C C . VAL B 1 34 ? -42.375 4.133 -65 1 44.75 34 VAL B C 1
ATOM 3416 O O . VAL B 1 34 ? -41.594 4.367 -64.062 1 44.75 34 VAL B O 1
ATOM 3419 N N . VAL B 1 35 ? -43.125 2.92 -65.062 1 44.19 35 VAL B N 1
ATOM 3420 C CA . VAL B 1 35 ? -42.844 1.887 -64.062 1 44.19 35 VAL B CA 1
ATOM 3421 C C . VAL B 1 35 ? -41.406 1.386 -64.25 1 44.19 35 VAL B C 1
ATOM 3423 O O . VAL B 1 35 ? -40.719 1.122 -63.25 1 44.19 35 VAL B O 1
ATOM 3426 N N . VAL B 1 36 ? -40.969 1.207 -65.5 1 43.94 36 VAL B N 1
ATOM 3427 C CA . VAL B 1 36 ? -39.594 0.76 -65.688 1 43.94 36 VAL B CA 1
ATOM 3428 C C . VAL B 1 36 ? -38.625 1.859 -65.25 1 43.94 36 VAL B C 1
ATOM 3430 O O . VAL B 1 36 ? -37.594 1.578 -64.625 1 43.94 36 VAL B O 1
ATOM 3433 N N . PHE B 1 37 ? -38.938 3.152 -65.625 1 41.69 37 PHE B N 1
ATOM 3434 C CA . PHE B 1 37 ? -38.031 4.211 -65.188 1 41.69 37 PHE B CA 1
ATOM 3435 C C . PHE B 1 37 ? -38.062 4.363 -63.688 1 41.69 37 PHE B C 1
ATOM 3437 O O . PHE B 1 37 ? -37.031 4.613 -63.062 1 41.69 37 PHE B O 1
ATOM 3444 N N . MET B 1 38 ? -39.281 4.441 -63 1 38.75 38 MET B N 1
ATOM 3445 C CA . MET B 1 38 ? -39.281 4.438 -61.562 1 38.75 38 MET B CA 1
ATOM 3446 C C . MET B 1 38 ? -38.688 3.148 -61 1 38.75 38 MET B C 1
ATOM 3448 O O . MET B 1 38 ? -38.094 3.141 -59.938 1 38.75 38 MET B O 1
ATOM 3452 N N . ALA B 1 39 ? -38.875 1.924 -61.688 1 40.81 39 ALA B N 1
ATOM 3453 C CA . ALA B 1 39 ? -38.188 0.708 -61.25 1 40.81 39 ALA B CA 1
ATOM 3454 C C . ALA B 1 39 ? -36.688 0.828 -61.438 1 40.81 39 ALA B C 1
ATOM 3456 O O . ALA B 1 39 ? -35.906 0.313 -60.625 1 40.81 39 ALA B O 1
ATOM 3457 N N . GLY B 1 40 ? -36.188 1.395 -62.531 1 37.81 40 GLY B N 1
ATOM 3458 C CA . GLY B 1 40 ? -34.781 1.614 -62.719 1 37.81 40 GLY B CA 1
ATOM 3459 C C . GLY B 1 40 ? -34.188 2.588 -61.719 1 37.81 40 GLY B C 1
ATOM 3460 O O . GLY B 1 40 ? -33.062 2.412 -61.25 1 37.81 40 GLY B O 1
ATOM 3461 N N . ALA B 1 41 ? -34.75 3.859 -61.562 1 37 41 ALA B N 1
ATOM 3462 C CA . ALA B 1 41 ? -34.281 4.777 -60.531 1 37 41 ALA B CA 1
ATOM 3463 C C . ALA B 1 41 ? -34.344 4.129 -59.156 1 37 41 ALA B C 1
ATOM 3465 O O . ALA B 1 41 ? -33.469 4.363 -58.312 1 37 41 ALA B O 1
ATOM 3466 N N . VAL B 1 42 ? -35.406 3.41 -58.75 1 37.03 42 VAL B N 1
ATOM 3467 C CA . VAL B 1 42 ? -35.344 2.654 -57.5 1 37.03 42 VAL B CA 1
ATOM 3468 C C . VAL B 1 42 ? -34.281 1.581 -57.594 1 37.03 42 VAL B C 1
ATOM 3470 O O . VAL B 1 42 ? -33.594 1.277 -56.625 1 37.03 42 VAL B O 1
ATOM 3473 N N . LEU B 1 43 ? -34.031 0.907 -58.75 1 35.28 43 LEU B N 1
ATOM 3474 C CA . LEU B 1 43 ? -32.906 -0.032 -58.844 1 35.28 43 LEU B CA 1
ATOM 3475 C C . LEU B 1 43 ? -31.578 0.704 -58.781 1 35.28 43 LEU B C 1
ATOM 3477 O O . LEU B 1 43 ? -30.594 0.182 -58.219 1 35.28 43 LEU B O 1
ATOM 3481 N N . GLY B 1 44 ? -31.297 1.812 -59.562 1 32.88 44 GLY B N 1
ATOM 3482 C CA . GLY B 1 44 ? -30.031 2.523 -59.438 1 32.88 44 GLY B CA 1
ATOM 3483 C C . GLY B 1 44 ? -29.75 3.016 -58.031 1 32.88 44 GLY B C 1
ATOM 3484 O O . GLY B 1 44 ? -28.609 3.002 -57.562 1 32.88 44 GLY B O 1
ATOM 3485 N N . LEU B 1 45 ? -30.625 3.891 -57.406 1 31.73 45 LEU B N 1
ATOM 3486 C CA . LEU B 1 45 ? -30.375 4.234 -56 1 31.73 45 LEU B CA 1
ATOM 3487 C C . LEU B 1 45 ? -30.375 2.98 -55.125 1 31.73 45 LEU B C 1
ATOM 3489 O O . LEU B 1 45 ? -29.859 3.008 -54 1 31.73 45 LEU B O 1
ATOM 3493 N N . SER B 1 46 ? -31.094 1.944 -55.375 1 30.52 46 SER B N 1
ATOM 3494 C CA . SER B 1 46 ? -31.047 0.719 -54.594 1 30.52 46 SER B CA 1
ATOM 3495 C C . SER B 1 46 ? -29.734 -0.022 -54.781 1 30.52 46 SER B C 1
ATOM 3497 O O . SER B 1 46 ? -29.406 -0.946 -54.031 1 30.52 46 SER B O 1
ATOM 3499 N N . TRP B 1 47 ? -29.141 -0.024 -55.969 1 30.11 47 TRP B N 1
ATOM 3500 C CA . TRP B 1 47 ? -27.922 -0.804 -56.125 1 30.11 47 TRP B CA 1
ATOM 3501 C C . TRP B 1 47 ? -26.812 -0.267 -55.219 1 30.11 47 TRP B C 1
ATOM 3503 O O . TRP B 1 47 ? -25.844 -0.968 -54.938 1 30.11 47 TRP B O 1
ATOM 3513 N N . GLY B 1 48 ? -26.484 1.027 -55.25 1 27.55 48 GLY B N 1
ATOM 3514 C CA . GLY B 1 48 ? -25.438 1.539 -54.406 1 27.55 48 GLY B CA 1
ATOM 3515 C C . GLY B 1 48 ? -25.688 1.299 -52.906 1 27.55 48 GLY B C 1
ATOM 3516 O O . GLY B 1 48 ? -24.812 1.572 -52.094 1 27.55 48 GLY B O 1
ATOM 3517 N N . VAL B 1 49 ? -26.875 1.399 -52.5 1 28.98 49 VAL B N 1
ATOM 3518 C CA . VAL B 1 49 ? -27.156 1.11 -51.094 1 28.98 49 VAL B CA 1
ATOM 3519 C C . VAL B 1 49 ? -26.906 -0.372 -50.812 1 28.98 49 VAL B C 1
ATOM 3521 O O . VAL B 1 49 ? -27.312 -0.886 -49.781 1 28.98 49 VAL B O 1
ATOM 3524 N N . ARG B 1 50 ? -26.688 -1.219 -51.75 1 24.41 50 ARG B N 1
ATOM 3525 C CA . ARG B 1 50 ? -26.641 -2.654 -51.5 1 24.41 50 ARG B CA 1
ATOM 3526 C C . ARG B 1 50 ? -25.734 -2.975 -50.312 1 24.41 50 ARG B C 1
ATOM 3528 O O . ARG B 1 50 ? -26.078 -3.801 -49.469 1 24.41 50 ARG B O 1
ATOM 3535 N N . PHE B 1 51 ? -24.484 -3.082 -50.688 1 23.41 51 PHE B N 1
ATOM 3536 C CA . PHE B 1 51 ? -23.594 -4.031 -50.031 1 23.41 51 PHE B CA 1
ATOM 3537 C C . PHE B 1 51 ? -23.453 -3.715 -48.562 1 23.41 51 PHE B C 1
ATOM 3539 O O . PHE B 1 51 ? -23.25 -4.617 -47.719 1 23.41 51 PHE B O 1
ATOM 3546 N N . HIS B 1 52 ? -23.188 -2.461 -48.25 1 24.28 52 HIS B N 1
ATOM 3547 C CA . HIS B 1 52 ? -22.547 -2.387 -46.938 1 24.28 52 HIS B CA 1
ATOM 3548 C C . HIS B 1 52 ? -23.531 -2.738 -45.812 1 24.28 52 HIS B C 1
ATOM 3550 O O . HIS B 1 52 ? -23.266 -2.453 -44.656 1 24.28 52 HIS B O 1
ATOM 3556 N N . TRP B 1 53 ? -24.625 -3.131 -46.188 1 26.42 53 TRP B N 1
ATOM 3557 C CA . TRP B 1 53 ? -25.547 -3.549 -45.125 1 26.42 53 TRP B CA 1
ATOM 3558 C C . TRP B 1 53 ? -24.953 -4.688 -44.312 1 26.42 53 TRP B C 1
ATOM 3560 O O . TRP B 1 53 ? -25.672 -5.395 -43.594 1 26.42 53 TRP B O 1
ATOM 3570 N N . HIS B 1 54 ? -23.766 -5.16 -44.562 1 25.53 54 HIS B N 1
ATOM 3571 C CA . HIS B 1 54 ? -23.359 -6.164 -43.594 1 25.53 54 HIS B CA 1
ATOM 3572 C C . HIS B 1 54 ? -23.719 -5.738 -42.156 1 25.53 54 HIS B C 1
ATOM 3574 O O . HIS B 1 54 ? -23.125 -4.805 -41.625 1 25.53 54 HIS B O 1
ATOM 3580 N N . ILE B 1 55 ? -24.938 -5.621 -41.875 1 26.67 55 ILE B N 1
ATOM 3581 C CA . ILE B 1 55 ? -25.438 -5.59 -40.5 1 26.67 55 ILE B CA 1
ATOM 3582 C C . ILE B 1 55 ? -24.656 -6.57 -39.656 1 26.67 55 ILE B C 1
ATOM 3584 O O . ILE B 1 55 ? -24.656 -7.777 -39.906 1 26.67 55 ILE B O 1
ATOM 3588 N N . SER B 1 56 ? -23.5 -6.25 -39.219 1 26.77 56 SER B N 1
ATOM 3589 C CA . SER B 1 56 ? -22.828 -7.137 -38.25 1 26.77 56 SER B CA 1
ATOM 3590 C C . SER B 1 56 ? -23.828 -7.699 -37.25 1 26.77 56 SER B C 1
ATOM 3592 O O . SER B 1 56 ? -24.25 -6.996 -36.312 1 26.77 56 SER B O 1
ATOM 3594 N N . GLN B 1 57 ? -24.797 -8.398 -37.531 1 28.38 57 GLN B N 1
ATOM 3595 C CA . GLN B 1 57 ? -25.75 -9.25 -36.812 1 28.38 57 GLN B CA 1
ATOM 3596 C C . GLN B 1 57 ? -25.062 -10.016 -35.688 1 28.38 57 GLN B C 1
ATOM 3598 O O . GLN B 1 57 ? -25.719 -10.75 -34.938 1 28.38 57 GLN B O 1
ATOM 3603 N N . THR B 1 58 ? -23.797 -10.312 -35.906 1 28.84 58 THR B N 1
ATOM 3604 C CA . THR B 1 58 ? -23.219 -11.18 -34.875 1 28.84 58 THR B CA 1
ATOM 3605 C C . THR B 1 58 ? -23.344 -10.539 -33.5 1 28.84 58 THR B C 1
ATOM 3607 O O . THR B 1 58 ? -22.984 -11.156 -32.5 1 28.84 58 THR B O 1
ATOM 3610 N N . ASP B 1 59 ? -23.641 -9.297 -33.5 1 29.28 59 ASP B N 1
ATOM 3611 C CA . ASP B 1 59 ? -23.625 -8.656 -32.188 1 29.28 59 ASP B CA 1
ATOM 3612 C C . ASP B 1 59 ? -24.812 -9.086 -31.328 1 29.28 59 ASP B C 1
ATOM 3614 O O . ASP B 1 59 ? -24.984 -8.609 -30.203 1 29.28 59 ASP B O 1
ATOM 3618 N N . ILE B 1 60 ? -25.906 -9.523 -31.938 1 31.33 60 ILE B N 1
ATOM 3619 C CA . ILE B 1 60 ? -27.156 -9.641 -31.203 1 31.33 60 ILE B CA 1
ATOM 3620 C C . ILE B 1 60 ? -27.062 -10.789 -30.203 1 31.33 60 ILE B C 1
ATOM 3622 O O . ILE B 1 60 ? -27.656 -10.734 -29.109 1 31.33 60 ILE B O 1
ATOM 3626 N N . PHE B 1 61 ? -26.812 -12 -30.797 1 31 61 PHE B N 1
ATOM 3627 C CA . PHE B 1 61 ? -27.141 -13.117 -29.922 1 31 61 PHE B CA 1
ATOM 3628 C C . PHE B 1 61 ? -26.25 -13.102 -28.688 1 31 61 PHE B C 1
ATOM 3630 O O . PHE B 1 61 ? -26.75 -13.305 -27.562 1 31 61 PHE B O 1
ATOM 3637 N N . PHE B 1 62 ? -25 -13.703 -28.891 1 29.17 62 PHE B N 1
ATOM 3638 C CA . PHE B 1 62 ? -24.266 -13.938 -27.656 1 29.17 62 PHE B CA 1
ATOM 3639 C C . PHE B 1 62 ? -23.531 -12.68 -27.219 1 29.17 62 PHE B C 1
ATOM 3641 O O . PHE B 1 62 ? -22.578 -12.258 -27.875 1 29.17 62 PHE B O 1
ATOM 3648 N N . PRO B 1 63 ? -24.234 -11.742 -26.672 1 32.81 63 PRO B N 1
ATOM 3649 C CA . PRO B 1 63 ? -23.438 -10.641 -26.109 1 32.81 63 PRO B CA 1
ATOM 3650 C C . PRO B 1 63 ? -22.125 -11.117 -25.5 1 32.81 63 PRO B C 1
ATOM 3652 O O . PRO B 1 63 ? -22.125 -11.867 -24.516 1 32.81 63 PRO B O 1
ATOM 3655 N N . THR B 1 64 ? -21.188 -11.539 -26.281 1 31.86 64 THR B N 1
ATOM 3656 C CA . THR B 1 64 ? -19.891 -11.695 -25.625 1 31.86 64 THR B CA 1
ATOM 3657 C C . THR B 1 64 ? -19.5 -10.422 -24.875 1 31.86 64 THR B C 1
ATOM 3659 O O . THR B 1 64 ? -19.234 -9.391 -25.484 1 31.86 64 THR B O 1
ATOM 3662 N N . GLU B 1 65 ? -20.203 -10.023 -23.906 1 33.75 65 GLU B N 1
ATOM 3663 C CA . GLU B 1 65 ? -19.656 -8.984 -23.031 1 33.75 65 GLU B CA 1
ATOM 3664 C C . GLU B 1 65 ? -18.141 -9.109 -22.922 1 33.75 65 GLU B C 1
ATOM 3666 O O . GLU B 1 65 ? -17.641 -10 -22.234 1 33.75 65 GLU B O 1
ATOM 3671 N N . LEU B 1 66 ? -17.469 -8.891 -24.031 1 32.88 66 LEU B N 1
ATOM 3672 C CA . LEU B 1 66 ? -16.031 -8.648 -23.828 1 32.88 66 LEU B CA 1
ATOM 3673 C C . LEU B 1 66 ? -15.805 -7.777 -22.594 1 32.88 66 LEU B C 1
ATOM 3675 O O . LEU B 1 66 ? -16.406 -6.707 -22.469 1 32.88 66 LEU B O 1
ATOM 3679 N N . TYR B 1 67 ? -15.547 -8.211 -21.516 1 35.41 67 TYR B N 1
ATOM 3680 C CA . TYR B 1 67 ? -15.133 -7.539 -20.297 1 35.41 67 TYR B CA 1
ATOM 3681 C C . TYR B 1 67 ? -14.148 -6.418 -20.594 1 35.41 67 TYR B C 1
ATOM 3683 O O . TYR B 1 67 ? -12.93 -6.633 -20.578 1 35.41 67 TYR B O 1
ATOM 3691 N N . THR B 1 68 ? -14.398 -5.66 -21.688 1 36.47 68 THR B N 1
ATOM 3692 C CA . THR B 1 68 ? -13.523 -4.492 -21.734 1 36.47 68 THR B CA 1
ATOM 3693 C C . THR B 1 68 ? -13.812 -3.559 -20.562 1 36.47 68 THR B C 1
ATOM 3695 O O . THR B 1 68 ? -14.938 -3.102 -20.391 1 36.47 68 THR B O 1
ATOM 3698 N N . LYS B 1 69 ? -12.992 -3.658 -19.625 1 45.25 69 LYS B N 1
ATOM 3699 C CA . LYS B 1 69 ? -13.102 -2.723 -18.5 1 45.25 69 LYS B CA 1
ATOM 3700 C C . LYS B 1 69 ? -13.156 -1.28 -19 1 45.25 69 LYS B C 1
ATOM 3702 O O . LYS B 1 69 ? -12.375 -0.888 -19.875 1 45.25 69 LYS B O 1
ATOM 3707 N N . ASP B 1 70 ? -14.25 -0.553 -19.094 1 44.53 70 ASP B N 1
ATOM 3708 C CA . ASP B 1 70 ? -14.398 0.873 -19.359 1 44.53 70 ASP B CA 1
ATOM 3709 C C . ASP B 1 70 ? -13.469 1.702 -18.484 1 44.53 70 ASP B C 1
ATOM 3711 O O . ASP B 1 70 ? -13.805 2.023 -17.344 1 44.53 70 ASP B O 1
ATOM 3715 N N . CYS B 1 71 ? -12.164 1.672 -18.719 1 53.91 71 CYS B N 1
ATOM 3716 C CA . CYS B 1 71 ? -11.156 2.463 -18.016 1 53.91 71 CYS B CA 1
ATOM 3717 C C . CYS B 1 71 ? -11.344 3.949 -18.297 1 53.91 71 CYS B C 1
ATOM 3719 O O . CYS B 1 71 ? -10.539 4.773 -17.844 1 53.91 71 CYS B O 1
ATOM 3721 N N . GLY B 1 72 ? -12.25 4.422 -19.078 1 44.53 72 GLY B N 1
ATOM 3722 C CA . GLY B 1 72 ? -12.344 5.801 -19.516 1 44.53 72 GLY B CA 1
ATOM 3723 C C . GLY B 1 72 ? -12.578 6.781 -18.391 1 44.53 72 GLY B C 1
ATOM 3724 O O . GLY B 1 72 ? -11.984 7.867 -18.359 1 44.53 72 GLY B O 1
ATOM 3725 N N . LYS B 1 73 ? -13.734 6.84 -17.797 1 45.66 73 LYS B N 1
ATOM 3726 C CA . LYS B 1 73 ? -13.984 7.969 -16.906 1 45.66 73 LYS B CA 1
ATOM 3727 C C . LYS B 1 73 ? -13.312 7.758 -15.547 1 45.66 73 LYS B C 1
ATOM 3729 O O . LYS B 1 73 ? -13.664 6.832 -14.812 1 45.66 73 LYS B O 1
ATOM 3734 N N . ILE B 1 74 ? -12.102 8.102 -15.484 1 45.69 74 ILE B N 1
ATOM 3735 C CA . ILE B 1 74 ? -11.305 8.031 -14.258 1 45.69 74 ILE B CA 1
ATOM 3736 C C . ILE B 1 74 ? -12.125 8.562 -13.086 1 45.69 74 ILE B C 1
ATOM 3738 O O . ILE B 1 74 ? -12.172 9.773 -12.852 1 45.69 74 ILE B O 1
ATOM 3742 N N . ASN B 1 75 ? -13.367 8.375 -13.164 1 45.56 75 ASN B N 1
ATOM 3743 C CA . ASN B 1 75 ? -13.938 8.719 -11.867 1 45.56 75 ASN B CA 1
ATOM 3744 C C . ASN B 1 75 ? -13.141 8.109 -10.719 1 45.56 75 ASN B C 1
ATOM 3746 O O . ASN B 1 75 ? -12.914 6.898 -10.695 1 45.56 75 ASN B O 1
ATOM 3750 N N . PHE B 1 76 ? -12.141 8.859 -10.242 1 57.12 76 PHE B N 1
ATOM 3751 C CA . PHE B 1 76 ? -11.219 8.594 -9.141 1 57.12 76 PHE B CA 1
ATOM 3752 C C . PHE B 1 76 ? -11.891 7.766 -8.055 1 57.12 76 PHE B C 1
ATOM 3754 O O . PHE B 1 76 ? -12.055 8.227 -6.926 1 57.12 76 PHE B O 1
ATOM 3761 N N . LYS B 1 77 ? -12.664 6.695 -8.586 1 61.88 77 LYS B N 1
ATOM 3762 C CA . LYS B 1 77 ? -13.203 5.707 -7.656 1 61.88 77 LYS B CA 1
ATOM 3763 C C . LYS B 1 77 ? -12.148 4.652 -7.305 1 61.88 77 LYS B C 1
ATOM 3765 O O . LYS B 1 77 ? -11.156 4.496 -8.016 1 61.88 77 LYS B O 1
ATOM 3770 N N . LEU B 1 78 ? -12.266 4.117 -6.176 1 69.69 78 LEU B N 1
ATOM 3771 C CA . LEU B 1 78 ? -11.398 3.053 -5.684 1 69.69 78 LEU B CA 1
ATOM 3772 C C . LEU B 1 78 ? -11.258 1.94 -6.719 1 69.69 78 LEU B C 1
ATOM 3774 O O . LEU B 1 78 ? -10.242 1.252 -6.766 1 69.69 78 LEU B O 1
ATOM 3778 N N . LYS B 1 79 ? -12.188 1.868 -7.645 1 66.88 79 LYS B N 1
ATOM 3779 C CA . LYS B 1 79 ? -12.25 0.743 -8.57 1 66.88 79 LYS B CA 1
ATOM 3780 C C . LYS B 1 79 ? -11 0.685 -9.445 1 66.88 79 LYS B C 1
ATOM 3782 O O . LYS B 1 79 ? -10.453 -0.395 -9.695 1 66.88 79 LYS B O 1
ATOM 3787 N N . ASN B 1 80 ? -10.5 1.869 -9.875 1 66.5 80 ASN B N 1
ATOM 3788 C CA . ASN B 1 80 ? -9.328 1.878 -10.734 1 66.5 80 ASN B CA 1
ATOM 3789 C C . ASN B 1 80 ? -8.062 1.517 -9.961 1 66.5 80 ASN B C 1
ATOM 3791 O O . ASN B 1 80 ? -7.055 1.129 -10.555 1 66.5 80 ASN B O 1
ATOM 3795 N N . PHE B 1 81 ? -8.227 1.579 -8.742 1 73.25 81 PHE B N 1
ATOM 3796 C CA . PHE B 1 81 ? -7.09 1.241 -7.895 1 73.25 81 PHE B CA 1
ATOM 3797 C C . PHE B 1 81 ? -7.074 -0.249 -7.578 1 73.25 81 PHE B C 1
ATOM 3799 O O . PHE B 1 81 ? -6.008 -0.839 -7.395 1 73.25 81 PHE B O 1
ATOM 3806 N N . ILE B 1 82 ? -8.258 -0.82 -7.699 1 76 82 ILE B N 1
ATOM 3807 C CA . ILE B 1 82 ? -8.43 -2.211 -7.301 1 76 82 ILE B CA 1
ATOM 3808 C C . ILE B 1 82 ? -7.91 -3.135 -8.398 1 76 82 ILE B C 1
ATOM 3810 O O . ILE B 1 82 ? -7.309 -4.172 -8.117 1 76 82 ILE B O 1
ATOM 3814 N N . GLU B 1 83 ? -8.133 -2.766 -9.586 1 79.38 83 GLU B N 1
ATOM 3815 C CA . GLU B 1 83 ? -7.688 -3.543 -10.742 1 79.38 83 GLU B CA 1
ATOM 3816 C C . GLU B 1 83 ? -7.211 -2.633 -11.867 1 79.38 83 GLU B C 1
ATOM 3818 O O . GLU B 1 83 ? -7.914 -1.697 -12.258 1 79.38 83 GLU B O 1
ATOM 3823 N N . PRO B 1 84 ? -6.051 -2.988 -12.406 1 77.88 84 PRO B N 1
ATOM 3824 C CA . PRO B 1 84 ? -5.586 -2.156 -13.516 1 77.88 84 PRO B CA 1
ATOM 3825 C C . PRO B 1 84 ? -6.43 -2.332 -14.773 1 77.88 84 PRO B C 1
ATOM 3827 O O . PRO B 1 84 ? -6.891 -3.438 -15.062 1 77.88 84 PRO B O 1
ATOM 3830 N N . CYS B 1 85 ? -6.566 -1.284 -15.461 1 73.69 85 CYS B N 1
ATOM 3831 C CA . CYS B 1 85 ? -7.309 -1.312 -16.719 1 73.69 85 CYS B CA 1
ATOM 3832 C C . CYS B 1 85 ? -6.488 -1.962 -17.828 1 73.69 85 CYS B C 1
ATOM 3834 O O . CYS B 1 85 ? -7.035 -2.658 -18.688 1 73.69 85 CYS B O 1
ATOM 3836 N N . HIS B 1 86 ? -5.258 -1.736 -17.781 1 80.5 86 HIS B N 1
ATOM 3837 C CA . HIS B 1 86 ? -4.332 -2.275 -18.781 1 80.5 86 HIS B CA 1
ATOM 3838 C C . HIS B 1 86 ? -3.135 -2.943 -18.109 1 80.5 86 HIS B C 1
ATOM 3840 O O . HIS B 1 86 ? -2.66 -2.479 -17.062 1 80.5 86 HIS B O 1
ATOM 3846 N N . LEU B 1 87 ? -2.783 -3.984 -18.781 1 89 87 LEU B N 1
ATOM 3847 C CA . LEU B 1 87 ? -1.637 -4.688 -18.219 1 89 87 LEU B CA 1
ATOM 3848 C C . LEU B 1 87 ? -0.328 -4.086 -18.719 1 89 87 LEU B C 1
ATOM 3850 O O . LEU B 1 87 ? 0.659 -4.031 -17.984 1 89 87 LEU B O 1
ATOM 3854 N N . MET B 1 88 ? -0.36 -3.625 -19.969 1 88.38 88 MET B N 1
ATOM 3855 C CA . MET B 1 88 ? 0.846 -2.988 -20.484 1 88.38 88 MET B CA 1
ATOM 3856 C C . MET B 1 88 ? 1.057 -1.618 -19.859 1 88.38 88 MET B C 1
ATOM 3858 O O . MET B 1 88 ? 0.108 -0.846 -19.703 1 88.38 88 MET B O 1
ATOM 3862 N N . HIS B 1 89 ? 2.201 -1.384 -19.375 1 87.12 89 HIS B N 1
ATOM 3863 C CA . HIS B 1 89 ? 2.561 -0.131 -18.719 1 87.12 89 HIS B CA 1
ATOM 3864 C C . HIS B 1 89 ? 4.039 0.191 -18.922 1 87.12 89 HIS B C 1
ATOM 3866 O O . HIS B 1 89 ? 4.777 -0.607 -19.5 1 87.12 89 HIS B O 1
ATOM 3872 N N . GLY B 1 90 ? 4.477 1.346 -18.438 1 86.56 90 GLY B N 1
ATOM 3873 C CA . GLY B 1 90 ? 5.848 1.788 -18.641 1 86.56 90 GLY B CA 1
ATOM 3874 C C . GLY B 1 90 ? 6.668 1.777 -17.359 1 86.56 90 GLY B C 1
ATOM 3875 O O . GLY B 1 90 ? 7.719 2.414 -17.281 1 86.56 90 GLY B O 1
ATOM 3876 N N . MET B 1 91 ? 6.301 1.027 -16.344 1 90.12 91 MET B N 1
ATOM 3877 C CA . MET B 1 91 ? 7.035 0.989 -15.078 1 90.12 91 MET B CA 1
ATOM 3878 C C . MET B 1 91 ? 8.281 0.12 -15.203 1 90.12 91 MET B C 1
ATOM 3880 O O . MET B 1 91 ? 8.242 -0.949 -15.812 1 90.12 91 MET B O 1
ATOM 3884 N N . MET B 1 92 ? 9.336 0.641 -14.617 1 91.62 92 MET B N 1
ATOM 3885 C CA . MET B 1 92 ? 10.516 -0.206 -14.422 1 91.62 92 MET B CA 1
ATOM 3886 C C . MET B 1 92 ? 10.273 -1.222 -13.312 1 91.62 92 MET B C 1
ATOM 3888 O O . MET B 1 92 ? 9.367 -1.057 -12.5 1 91.62 92 MET B O 1
ATOM 3892 N N . ASP B 1 93 ? 11.062 -2.256 -13.242 1 94.44 93 ASP B N 1
ATOM 3893 C CA . ASP B 1 93 ? 10.906 -3.307 -12.242 1 94.44 93 ASP B CA 1
ATOM 3894 C C . ASP B 1 93 ? 10.883 -2.721 -10.828 1 94.44 93 ASP B C 1
ATOM 3896 O O . ASP B 1 93 ? 10.047 -3.094 -10.008 1 94.44 93 ASP B O 1
ATOM 3900 N N . LYS B 1 94 ? 11.805 -1.776 -10.617 1 93.75 94 LYS B N 1
ATOM 3901 C CA . LYS B 1 94 ? 11.883 -1.183 -9.281 1 93.75 94 LYS B CA 1
ATOM 3902 C C . LYS B 1 94 ? 10.562 -0.522 -8.906 1 93.75 94 LYS B C 1
ATOM 3904 O O . LYS B 1 94 ? 10.094 -0.658 -7.77 1 93.75 94 LYS B O 1
ATOM 3909 N N . GLU B 1 95 ? 9.969 0.178 -9.859 1 93.81 95 GLU B N 1
ATOM 3910 C CA . GLU B 1 95 ? 8.688 0.847 -9.641 1 93.81 95 GLU B CA 1
ATOM 3911 C C . GLU B 1 95 ? 7.555 -0.164 -9.477 1 93.81 95 GLU B C 1
ATOM 3913 O O . GLU B 1 95 ? 6.727 -0.036 -8.57 1 93.81 95 GLU B O 1
ATOM 3918 N N . LEU B 1 96 ? 7.555 -1.127 -10.359 1 94.56 96 LEU B N 1
ATOM 3919 C CA . LEU B 1 96 ? 6.516 -2.148 -10.352 1 94.56 96 LEU B CA 1
ATOM 3920 C C . LEU B 1 96 ? 6.543 -2.941 -9.047 1 94.56 96 LEU B C 1
ATOM 3922 O O . LEU B 1 96 ? 5.5 -3.152 -8.422 1 94.56 96 LEU B O 1
ATOM 3926 N N . PHE B 1 97 ? 7.703 -3.365 -8.625 1 97.12 97 PHE B N 1
ATOM 3927 C CA . PHE B 1 97 ? 7.836 -4.184 -7.422 1 97.12 97 PHE B CA 1
ATOM 3928 C C . PHE B 1 97 ? 7.434 -3.393 -6.184 1 97.12 97 PHE B C 1
ATOM 3930 O O . PHE B 1 97 ? 6.793 -3.932 -5.277 1 97.12 97 PHE B O 1
ATOM 3937 N N . TRP B 1 98 ? 7.816 -2.1 -6.172 1 95.38 98 TRP B N 1
ATOM 3938 C CA . TRP B 1 98 ? 7.426 -1.236 -5.062 1 95.38 98 TRP B CA 1
ATOM 3939 C C . TRP B 1 98 ? 5.906 -1.122 -4.973 1 95.38 98 TRP B C 1
ATOM 3941 O O . TRP B 1 98 ? 5.328 -1.298 -3.898 1 95.38 98 TRP B O 1
ATOM 3951 N N . ARG B 1 99 ? 5.266 -0.878 -6.066 1 93.25 99 ARG B N 1
ATOM 3952 C CA . ARG B 1 99 ? 3.814 -0.728 -6.105 1 93.25 99 ARG B CA 1
ATOM 3953 C C . ARG B 1 99 ? 3.119 -2.035 -5.746 1 93.25 99 ARG B C 1
ATOM 3955 O O . ARG B 1 99 ? 2.143 -2.039 -4.996 1 93.25 99 ARG B O 1
ATOM 3962 N N . ALA B 1 100 ? 3.666 -3.096 -6.27 1 96.12 100 ALA B N 1
ATOM 3963 C CA . ALA B 1 100 ? 3.051 -4.406 -6.078 1 96.12 100 ALA B CA 1
ATOM 3964 C C . ALA B 1 100 ? 3.162 -4.859 -4.625 1 96.12 100 ALA B C 1
ATOM 3966 O O . ALA B 1 100 ? 2.42 -5.738 -4.184 1 96.12 100 ALA B O 1
ATOM 3967 N N . SER B 1 101 ? 4.094 -4.266 -3.869 1 97 101 SER B N 1
ATOM 3968 C CA . SER B 1 101 ? 4.328 -4.695 -2.494 1 97 101 SER B CA 1
ATOM 3969 C C . SER B 1 101 ? 3.572 -3.814 -1.503 1 97 101 SER B C 1
ATOM 3971 O O . SER B 1 101 ? 3.809 -3.889 -0.295 1 97 101 SER B O 1
ATOM 3973 N N . LEU B 1 102 ? 2.699 -2.967 -2.008 1 94.12 102 LEU B N 1
ATOM 3974 C CA . LEU B 1 102 ? 1.85 -2.156 -1.142 1 94.12 102 LEU B CA 1
ATOM 3975 C C . LEU B 1 102 ? 0.817 -3.023 -0.428 1 94.12 102 LEU B C 1
ATOM 3977 O O . LEU B 1 102 ? 0.107 -3.803 -1.067 1 94.12 102 LEU B O 1
ATOM 3981 N N . VAL B 1 103 ? 0.772 -2.854 0.872 1 95.06 103 VAL B N 1
ATOM 3982 C CA . VAL B 1 103 ? -0.207 -3.559 1.691 1 95.06 103 VAL B CA 1
ATOM 3983 C C . VAL B 1 103 ? -0.845 -2.59 2.684 1 95.06 103 VAL B C 1
ATOM 3985 O O . VAL B 1 103 ? -0.146 -1.818 3.344 1 95.06 103 VAL B O 1
ATOM 3988 N N . SER B 1 104 ? -2.166 -2.6 2.707 1 94.44 104 SER B N 1
ATOM 3989 C CA . SER B 1 104 ? -2.875 -1.722 3.633 1 94.44 104 SER B CA 1
ATOM 3990 C C . SER B 1 104 ? -2.703 -2.186 5.074 1 94.44 104 SER B C 1
ATOM 3992 O O . SER B 1 104 ? -2.691 -3.387 5.352 1 94.44 104 SER B O 1
ATOM 3994 N N . LYS B 1 105 ? -2.568 -1.265 5.969 1 96.31 105 LYS B N 1
ATOM 3995 C CA . LYS B 1 105 ? -2.549 -1.593 7.391 1 96.31 105 LYS B CA 1
ATOM 3996 C C . LYS B 1 105 ? -3.916 -2.076 7.867 1 96.31 105 LYS B C 1
ATOM 3998 O O . LYS B 1 105 ? -4.027 -2.721 8.906 1 96.31 105 LYS B O 1
ATOM 4003 N N . ILE B 1 106 ? -4.895 -1.685 7.109 1 96.12 106 ILE B N 1
ATOM 4004 C CA . ILE B 1 106 ? -6.238 -2.184 7.383 1 96.12 106 ILE B CA 1
ATOM 4005 C C . ILE B 1 106 ? -6.434 -3.537 6.703 1 96.12 106 ILE B C 1
ATOM 4007 O O . ILE B 1 106 ? -6.426 -3.629 5.473 1 96.12 106 ILE B O 1
ATOM 4011 N N . LYS B 1 107 ? -6.684 -4.562 7.441 1 92.75 107 LYS B N 1
ATOM 4012 C CA . LYS B 1 107 ? -6.707 -5.934 6.949 1 92.75 107 LYS B CA 1
ATOM 4013 C C . LYS B 1 107 ? -7.934 -6.188 6.074 1 92.75 107 LYS B C 1
ATOM 4015 O O . LYS B 1 107 ? -7.84 -6.867 5.051 1 92.75 107 LYS B O 1
ATOM 4020 N N . GLU B 1 108 ? -9.062 -5.609 6.465 1 92.81 108 GLU B N 1
ATOM 4021 C CA . GLU B 1 108 ? -10.305 -5.844 5.73 1 92.81 108 GLU B CA 1
ATOM 4022 C C . GLU B 1 108 ? -10.375 -4.977 4.477 1 92.81 108 GLU B C 1
ATOM 4024 O O . GLU B 1 108 ? -10.172 -3.762 4.539 1 92.81 108 GLU B O 1
ATOM 4029 N N . TYR B 1 109 ? -10.633 -5.613 3.354 1 92.38 109 TYR B N 1
ATOM 4030 C CA . TYR B 1 109 ? -10.805 -4.859 2.117 1 92.38 109 TYR B CA 1
ATOM 4031 C C . TYR B 1 109 ? -12.062 -4 2.172 1 92.38 109 TYR B C 1
ATOM 4033 O O . TYR B 1 109 ? -13.086 -4.422 2.715 1 92.38 109 TYR B O 1
ATOM 4041 N N . PRO B 1 110 ? -12.031 -2.84 1.611 1 91.69 110 PRO B N 1
ATOM 4042 C CA . PRO B 1 110 ? -13.18 -1.931 1.67 1 91.69 110 PRO B CA 1
ATOM 4043 C C . PRO B 1 110 ? -14.219 -2.223 0.59 1 91.69 110 PRO B C 1
ATOM 4045 O O . PRO B 1 110 ? -15.07 -1.373 0.298 1 91.69 110 PRO B O 1
ATOM 4048 N N . PHE B 1 111 ? -14.109 -3.305 -0.106 1 87.69 111 PHE B N 1
ATOM 4049 C CA . PHE B 1 111 ? -15.047 -3.758 -1.124 1 87.69 111 PHE B CA 1
ATOM 4050 C C . PHE B 1 111 ? -15.312 -5.254 -0.989 1 87.69 111 PHE B C 1
ATOM 4052 O O . PHE B 1 111 ? -14.586 -5.957 -0.284 1 87.69 111 PHE B O 1
ATOM 4059 N N . ASN B 1 112 ? -16.422 -5.625 -1.573 1 90.31 112 ASN B N 1
ATOM 4060 C CA . ASN B 1 112 ? -16.703 -7.059 -1.578 1 90.31 112 ASN B CA 1
ATOM 4061 C C . ASN B 1 112 ? -15.75 -7.816 -2.494 1 90.31 112 ASN B C 1
ATOM 4063 O O . ASN B 1 112 ? -15.969 -7.887 -3.705 1 90.31 112 ASN B O 1
ATOM 4067 N N . ARG B 1 113 ? -14.773 -8.359 -1.918 1 92.62 113 ARG B N 1
ATOM 4068 C CA . ARG B 1 113 ? -13.695 -9.016 -2.66 1 92.62 113 ARG B CA 1
ATOM 4069 C C . ARG B 1 113 ? -14.055 -10.469 -2.971 1 92.62 113 ARG B C 1
ATOM 4071 O O . ARG B 1 113 ? -14.438 -11.219 -2.076 1 92.62 113 ARG B O 1
ATOM 4078 N N . VAL B 1 114 ? -13.961 -10.836 -4.234 1 95.69 114 VAL B N 1
ATOM 4079 C CA . VAL B 1 114 ? -13.984 -12.234 -4.66 1 95.69 114 VAL B CA 1
ATOM 4080 C C . VAL B 1 114 ? -12.57 -12.703 -4.984 1 95.69 114 VAL B C 1
ATOM 4082 O O . VAL B 1 114 ? -11.977 -12.25 -5.969 1 95.69 114 VAL B O 1
ATOM 4085 N N . PRO B 1 115 ? -12.086 -13.602 -4.168 1 97.62 115 PRO B N 1
ATOM 4086 C CA . PRO B 1 115 ? -10.719 -14.055 -4.434 1 97.62 115 PRO B CA 1
ATOM 4087 C C . PRO B 1 115 ? -10.57 -14.719 -5.805 1 97.62 115 PRO B C 1
ATOM 4089 O O . PRO B 1 115 ? -11.453 -15.469 -6.23 1 97.62 115 PRO B O 1
ATOM 4092 N N . LYS B 1 116 ? -9.508 -14.375 -6.488 1 98.56 116 LYS B N 1
ATOM 4093 C CA . LYS B 1 116 ? -9.234 -14.914 -7.816 1 98.56 116 LYS B CA 1
ATOM 4094 C C . LYS B 1 116 ? -7.926 -15.703 -7.832 1 98.56 116 LYS B C 1
ATOM 4096 O O . LYS B 1 116 ? -7.094 -15.547 -6.938 1 98.56 116 LYS B O 1
ATOM 4101 N N . VAL B 1 117 ? -7.824 -16.562 -8.82 1 98.88 117 VAL B N 1
ATOM 4102 C CA . VAL B 1 117 ? -6.559 -17.219 -9.133 1 98.88 117 VAL B CA 1
ATOM 4103 C C . VAL B 1 117 ? -5.906 -16.547 -10.336 1 98.88 117 VAL B C 1
ATOM 4105 O O . VAL B 1 117 ? -6.527 -16.406 -11.398 1 98.88 117 VAL B O 1
ATOM 4108 N N . ALA B 1 118 ? -4.719 -16.031 -10.117 1 98.88 118 ALA B N 1
ATOM 4109 C CA . ALA B 1 118 ? -3.951 -15.477 -11.219 1 98.88 118 ALA B CA 1
ATOM 4110 C C . ALA B 1 118 ? -3.145 -16.562 -11.938 1 98.88 118 ALA B C 1
ATOM 4112 O O . ALA B 1 118 ? -2.246 -17.156 -11.344 1 98.88 118 ALA B O 1
ATOM 4113 N N . PHE B 1 119 ? -3.475 -16.781 -13.164 1 98.94 119 PHE B N 1
ATOM 4114 C CA . PHE B 1 119 ? -2.707 -17.703 -14 1 98.94 119 PHE B CA 1
ATOM 4115 C C . PHE B 1 119 ? -1.632 -16.938 -14.773 1 98.94 119 PHE B C 1
ATOM 4117 O O . PHE B 1 119 ? -1.942 -16.125 -15.641 1 98.94 119 PHE B O 1
ATOM 4124 N N . MET B 1 120 ? -0.409 -17.25 -14.43 1 98.81 120 MET B N 1
ATOM 4125 C CA . MET B 1 120 ? 0.738 -16.562 -15.016 1 98.81 120 MET B CA 1
ATOM 4126 C C . MET B 1 120 ? 1.518 -17.5 -15.938 1 98.81 120 MET B C 1
ATOM 4128 O O . MET B 1 120 ? 1.963 -18.562 -15.516 1 98.81 120 MET B O 1
ATOM 4132 N N . PHE B 1 121 ? 1.684 -17.031 -17.141 1 98.44 121 PHE B N 1
ATOM 4133 C CA . PHE B 1 121 ? 2.367 -17.859 -18.141 1 98.44 121 PHE B CA 1
ATOM 4134 C C . PHE B 1 121 ? 3.693 -17.219 -18.531 1 98.44 121 PHE B C 1
ATOM 4136 O O . PHE B 1 121 ? 3.732 -16.062 -18.953 1 98.44 121 PHE B O 1
ATOM 4143 N N . MET B 1 122 ? 4.688 -17.953 -18.328 1 96.31 122 MET B N 1
ATOM 4144 C CA . MET B 1 122 ? 5.996 -17.562 -18.844 1 96.31 122 MET B CA 1
ATOM 4145 C C . MET B 1 122 ? 6.348 -18.344 -20.094 1 96.31 122 MET B C 1
ATOM 4147 O O . MET B 1 122 ? 6.453 -19.562 -20.062 1 96.31 122 MET B O 1
ATOM 4151 N N . THR B 1 123 ? 6.492 -17.641 -21.219 1 94.25 123 THR B N 1
ATOM 4152 C CA . THR B 1 123 ? 6.734 -18.281 -22.5 1 94.25 123 THR B CA 1
ATOM 4153 C C . THR B 1 123 ? 7.742 -17.5 -23.328 1 94.25 123 THR B C 1
ATOM 4155 O O . THR B 1 123 ? 7.91 -16.297 -23.125 1 94.25 123 THR B O 1
ATOM 4158 N N . GLU B 1 124 ? 8.398 -18.172 -24.141 1 87.5 124 GLU B N 1
ATOM 4159 C CA . GLU B 1 124 ? 9.32 -17.5 -25.047 1 87.5 124 GLU B CA 1
ATOM 4160 C C . GLU B 1 124 ? 8.562 -16.828 -26.188 1 87.5 124 GLU B C 1
ATOM 4162 O O . GLU B 1 124 ? 9.031 -15.844 -26.766 1 87.5 124 GLU B O 1
ATOM 4167 N N . GLY B 1 125 ? 7.363 -17.406 -26.5 1 89.25 125 GLY B N 1
ATOM 4168 C CA . GLY B 1 125 ? 6.574 -16.875 -27.594 1 89.25 125 GLY B CA 1
ATOM 4169 C C . GLY B 1 125 ? 5.152 -17.406 -27.625 1 89.25 125 GLY B C 1
ATOM 4170 O O . GLY B 1 125 ? 4.312 -16.984 -26.828 1 89.25 125 GLY B O 1
ATOM 4171 N N . PRO B 1 126 ? 4.957 -18.438 -28.453 1 91.38 126 PRO B N 1
ATOM 4172 C CA . PRO B 1 126 ? 3.584 -18.906 -28.656 1 91.38 126 PRO B CA 1
ATOM 4173 C C . PRO B 1 126 ? 3.041 -19.656 -27.438 1 91.38 126 PRO B C 1
ATOM 4175 O O . PRO B 1 126 ? 3.816 -20.188 -26.641 1 91.38 126 PRO B O 1
ATOM 4178 N N . LEU B 1 127 ? 1.739 -19.625 -27.328 1 96.62 127 LEU B N 1
ATOM 4179 C CA . LEU B 1 127 ? 0.981 -20.422 -26.359 1 96.62 127 LEU B CA 1
ATOM 4180 C C . LEU B 1 127 ? 0.09 -21.438 -27.078 1 96.62 127 LEU B C 1
ATOM 4182 O O . LEU B 1 127 ? -1.117 -21.219 -27.203 1 96.62 127 LEU B O 1
ATOM 4186 N N . PRO B 1 128 ? 0.662 -22.562 -27.406 1 96.69 128 PRO B N 1
ATOM 4187 C CA . PRO B 1 128 ? -0.058 -23.5 -28.281 1 96.69 128 PRO B CA 1
ATOM 4188 C C . PRO B 1 128 ? -1.335 -24.031 -27.625 1 96.69 128 PRO B C 1
ATOM 4190 O O . PRO B 1 128 ? -2.264 -24.438 -28.344 1 96.69 128 PRO B O 1
ATOM 4193 N N . PHE B 1 129 ? -1.461 -23.953 -26.391 1 97.94 129 PHE B N 1
ATOM 4194 C CA . PHE B 1 129 ? -2.584 -24.609 -25.734 1 97.94 129 PHE B CA 1
ATOM 4195 C C . PHE B 1 129 ? -3.607 -23.578 -25.266 1 97.94 129 PHE B C 1
ATOM 4197 O O . PHE B 1 129 ? -4.461 -23.875 -24.422 1 97.94 129 PHE B O 1
ATOM 4204 N N . PHE B 1 130 ? -3.541 -22.328 -25.797 1 97.81 130 PHE B N 1
ATOM 4205 C CA . PHE B 1 130 ? -4.48 -21.297 -25.359 1 97.81 130 PHE B CA 1
ATOM 4206 C C . PHE B 1 130 ? -5.918 -21.719 -25.641 1 97.81 130 PHE B C 1
ATOM 4208 O O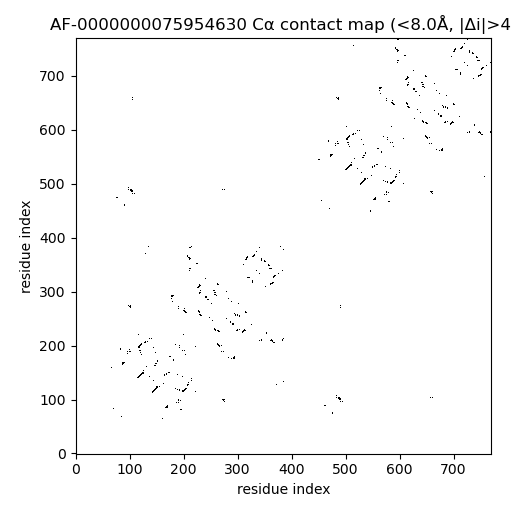 . PHE B 1 130 ? -6.824 -21.438 -24.859 1 97.81 130 PHE B O 1
ATOM 4215 N N . PRO B 1 131 ? -6.176 -22.531 -26.719 1 97.69 131 PRO B N 1
ATOM 4216 C CA . PRO B 1 131 ? -7.562 -22.969 -26.906 1 97.69 131 PRO B CA 1
ATOM 4217 C C . PRO B 1 131 ? -8.055 -23.891 -25.797 1 97.69 131 PRO B C 1
ATOM 4219 O O . PRO B 1 131 ? -9.227 -23.844 -25.422 1 97.69 131 PRO B O 1
ATOM 4222 N N . LEU B 1 132 ? -7.156 -24.75 -25.391 1 98 132 LEU B N 1
ATOM 4223 C CA . LEU B 1 132 ? -7.5 -25.656 -24.297 1 98 132 LEU B CA 1
ATOM 4224 C C . LEU B 1 132 ? -7.75 -24.875 -23.016 1 98 132 LEU B C 1
ATOM 4226 O O . LEU B 1 132 ? -8.711 -25.156 -22.297 1 98 132 LEU B O 1
ATOM 4230 N N . TRP B 1 133 ? -6.969 -23.922 -22.703 1 98.56 133 TRP B N 1
ATOM 4231 C CA . TRP B 1 133 ? -7.113 -23.078 -21.531 1 98.56 133 TRP B CA 1
ATOM 4232 C C . TRP B 1 133 ? -8.383 -22.234 -21.625 1 98.56 133 TRP B C 1
ATOM 4234 O O . TRP B 1 133 ? -9.055 -22 -20.609 1 98.56 133 TRP B O 1
ATOM 4244 N N . ASP B 1 134 ? -8.688 -21.766 -22.844 1 98.25 134 ASP B N 1
ATOM 4245 C CA . ASP B 1 134 ? -9.938 -21.031 -23.031 1 98.25 134 ASP B CA 1
ATOM 4246 C C . ASP B 1 134 ? -11.141 -21.859 -22.609 1 98.25 134 ASP B C 1
ATOM 4248 O O . ASP B 1 134 ? -12.055 -21.359 -21.953 1 98.25 134 ASP B O 1
ATOM 4252 N N . LYS B 1 135 ? -11.062 -23.109 -23.016 1 97.75 135 LYS B N 1
ATOM 4253 C CA . LYS B 1 135 ? -12.133 -24.016 -22.625 1 97.75 135 LYS B CA 1
ATOM 4254 C C . LYS B 1 135 ? -12.164 -24.203 -21.109 1 97.75 135 LYS B C 1
ATOM 4256 O O . LYS B 1 135 ? -13.234 -24.219 -20.5 1 97.75 135 LYS B O 1
ATOM 4261 N N . PHE B 1 136 ? -11.07 -24.297 -20.531 1 98.12 136 PHE B N 1
ATOM 4262 C CA . PHE B 1 136 ? -10.914 -24.469 -19.094 1 98.12 136 PHE B CA 1
ATOM 4263 C C . PHE B 1 136 ? -11.5 -23.281 -18.344 1 98.12 136 PHE B C 1
ATOM 4265 O O . PHE B 1 136 ? -12.195 -23.453 -17.328 1 98.12 136 PHE B O 1
ATOM 4272 N N . PHE B 1 137 ? -11.289 -22.062 -18.844 1 98.56 137 PHE B N 1
ATOM 4273 C CA . PHE B 1 137 ? -11.672 -20.828 -18.172 1 98.56 137 PHE B CA 1
ATOM 4274 C C . PHE B 1 137 ? -13.141 -20.5 -18.438 1 98.56 137 PHE B C 1
ATOM 4276 O O . PHE B 1 137 ? -13.766 -19.75 -17.672 1 98.56 137 PHE B O 1
ATOM 4283 N N . LYS B 1 138 ? -13.641 -20.969 -19.516 1 97.25 138 LYS B N 1
ATOM 4284 C CA . LYS B 1 138 ? -14.961 -20.562 -19.984 1 97.25 138 LYS B CA 1
ATOM 4285 C C . LYS B 1 138 ? -16.016 -20.766 -18.906 1 97.25 138 LYS B C 1
ATOM 4287 O O . LYS B 1 138 ? -16.094 -21.828 -18.297 1 97.25 138 LYS B O 1
ATOM 4292 N N . GLY B 1 139 ? -16.766 -19.719 -18.641 1 96.94 139 GLY B N 1
ATOM 4293 C CA . GLY B 1 139 ? -17.859 -19.781 -17.703 1 96.94 139 GLY B CA 1
ATOM 4294 C C . GLY B 1 139 ? -17.469 -19.438 -16.281 1 96.94 139 GLY B C 1
ATOM 4295 O O . GLY B 1 139 ? -18.297 -19.453 -15.367 1 96.94 139 GLY B O 1
ATOM 4296 N N . HIS B 1 140 ? -16.219 -19.078 -16.141 1 98.12 140 HIS B N 1
ATOM 4297 C CA . HIS B 1 140 ? -15.758 -18.828 -14.773 1 98.12 140 HIS B CA 1
ATOM 4298 C C . HIS B 1 140 ? -15.133 -17.438 -14.664 1 98.12 140 HIS B C 1
ATOM 4300 O O . HIS B 1 140 ? -14.227 -17.219 -13.852 1 98.12 140 HIS B O 1
ATOM 4306 N N . GLN B 1 141 ? -15.648 -16.594 -15.445 1 95.62 141 GLN B N 1
ATOM 4307 C CA . GLN B 1 141 ? -15.172 -15.211 -15.43 1 95.62 141 GLN B CA 1
ATOM 4308 C C . GLN B 1 141 ? -15.383 -14.57 -14.062 1 95.62 141 GLN B C 1
ATOM 4310 O O . GLN B 1 141 ? -16.422 -14.766 -13.43 1 95.62 141 GLN B O 1
ATOM 4315 N N . GLY B 1 142 ? -14.438 -13.852 -13.625 1 95.38 142 GLY B N 1
ATOM 4316 C CA . GLY B 1 142 ? -14.5 -13.219 -12.312 1 95.38 142 GLY B CA 1
ATOM 4317 C C . GLY B 1 142 ? -13.758 -13.992 -11.242 1 95.38 142 GLY B C 1
ATOM 4318 O O . GLY B 1 142 ? -13.523 -13.477 -10.148 1 95.38 142 GLY B O 1
ATOM 4319 N N . LEU B 1 143 ? -13.328 -15.195 -11.625 1 98.38 143 LEU B N 1
ATOM 4320 C CA . LEU B 1 143 ? -12.672 -16.031 -10.625 1 98.38 143 LEU B CA 1
ATOM 4321 C C . LEU B 1 143 ? -11.195 -16.219 -10.953 1 98.38 143 LEU B C 1
ATOM 4323 O O . LEU B 1 143 ? -10.469 -16.875 -10.211 1 98.38 143 LEU B O 1
ATOM 4327 N N . PHE B 1 144 ? -10.844 -15.633 -12.07 1 98.44 144 PHE B N 1
ATOM 4328 C CA . PHE B 1 144 ? -9.453 -15.789 -12.484 1 98.44 144 PHE B CA 1
ATOM 4329 C C . PHE B 1 144 ? -8.977 -14.57 -13.258 1 98.44 144 PHE B C 1
ATOM 4331 O O . PHE B 1 144 ? -9.789 -13.742 -13.68 1 98.44 144 PHE B O 1
ATOM 4338 N N . THR B 1 145 ? -7.668 -14.422 -13.305 1 98 145 THR B N 1
ATOM 4339 C CA . THR B 1 145 ? -6.992 -13.484 -14.195 1 98 145 THR B CA 1
ATOM 4340 C C . THR B 1 145 ? -5.828 -14.164 -14.906 1 98 145 THR B C 1
ATOM 4342 O O . THR B 1 145 ? -5.352 -15.211 -14.469 1 98 145 THR B O 1
ATOM 4345 N N . VAL B 1 146 ? -5.453 -13.594 -16.062 1 98.38 146 VAL B N 1
ATOM 4346 C CA . VAL B 1 146 ? -4.398 -14.195 -16.875 1 98.38 146 VAL B CA 1
ATOM 4347 C C . VAL B 1 146 ? -3.299 -13.172 -17.141 1 98.38 146 VAL B C 1
ATOM 4349 O O . VAL B 1 146 ? -3.584 -12.008 -17.422 1 98.38 146 VAL B O 1
ATOM 4352 N N . TYR B 1 147 ? -2.068 -13.609 -17.031 1 98.12 147 TYR B N 1
ATOM 4353 C CA . TYR B 1 147 ? -0.891 -12.789 -17.312 1 98.12 147 TYR B CA 1
ATOM 4354 C C . TYR B 1 147 ? 0.127 -13.57 -18.141 1 98.12 147 TYR B C 1
ATOM 4356 O O . TYR B 1 147 ? 0.414 -14.734 -17.844 1 98.12 147 TYR B O 1
ATOM 4364 N N . VAL B 1 148 ? 0.742 -12.898 -19.125 1 97.81 148 VAL B N 1
ATOM 4365 C CA . VAL B 1 148 ? 1.657 -13.609 -20.016 1 97.81 148 VAL B CA 1
ATOM 4366 C C . VAL B 1 148 ? 2.951 -12.812 -20.172 1 97.81 148 VAL B C 1
ATOM 4368 O O . VAL B 1 148 ? 2.922 -11.633 -20.516 1 97.81 148 VAL B O 1
ATOM 4371 N N . HIS B 1 149 ? 4.012 -13.406 -19.828 1 97.44 149 HIS B N 1
ATOM 4372 C CA . HIS B 1 149 ? 5.344 -12.875 -20.078 1 97.44 149 HIS B CA 1
ATOM 4373 C C . HIS B 1 149 ? 5.996 -13.562 -21.266 1 97.44 149 HIS B C 1
ATOM 4375 O O . HIS B 1 149 ? 6.273 -14.758 -21.234 1 97.44 149 HIS B O 1
ATOM 4381 N N . THR B 1 150 ? 6.25 -12.789 -22.328 1 95.25 150 THR B N 1
ATOM 4382 C CA . THR B 1 150 ? 6.891 -13.281 -23.547 1 95.25 150 THR B CA 1
ATOM 4383 C C . THR B 1 150 ? 8.242 -12.609 -23.766 1 95.25 150 THR B C 1
ATOM 4385 O O . THR B 1 150 ? 8.633 -11.734 -22.984 1 95.25 150 THR B O 1
ATOM 4388 N N . TYR B 1 151 ? 8.953 -13.133 -24.75 1 91.88 151 TYR B N 1
ATOM 4389 C CA . TYR B 1 151 ? 10.141 -12.375 -25.141 1 91.88 151 TYR B CA 1
ATOM 4390 C C . TYR B 1 151 ? 9.758 -10.969 -25.578 1 91.88 151 TYR B C 1
ATOM 4392 O O . TYR B 1 151 ? 8.703 -10.758 -26.188 1 91.88 151 TYR B O 1
ATOM 4400 N N . PRO B 1 152 ? 10.711 -10.094 -25.266 1 90.75 152 PRO B N 1
ATOM 4401 C CA . PRO B 1 152 ? 10.383 -8.727 -25.656 1 90.75 152 PRO B CA 1
ATOM 4402 C C . PRO B 1 152 ? 10.117 -8.586 -27.156 1 90.75 152 PRO B C 1
ATOM 4404 O O . PRO B 1 152 ? 10.844 -9.164 -27.969 1 90.75 152 PRO B O 1
ATOM 4407 N N . GLY B 1 153 ? 9.055 -7.859 -27.578 1 87.94 153 GLY B N 1
ATOM 4408 C CA . GLY B 1 153 ? 8.727 -7.613 -28.969 1 87.94 153 GLY B CA 1
ATOM 4409 C C . GLY B 1 153 ? 7.781 -8.648 -29.562 1 87.94 153 GLY B C 1
ATOM 4410 O O . GLY B 1 153 ? 7.18 -8.422 -30.609 1 87.94 153 GLY B O 1
ATOM 4411 N N . TYR B 1 154 ? 7.723 -9.789 -28.906 1 93 154 TYR B N 1
ATOM 4412 C CA . TYR B 1 154 ? 6.789 -10.797 -29.391 1 93 154 TYR B CA 1
ATOM 4413 C C . TYR B 1 154 ? 5.348 -10.352 -29.188 1 93 154 TYR B C 1
ATOM 4415 O O . TYR B 1 154 ? 4.996 -9.859 -28.109 1 93 154 TYR B O 1
ATOM 4423 N N . ILE B 1 155 ? 4.516 -10.578 -30.156 1 91.81 155 ILE B N 1
ATOM 4424 C CA . ILE B 1 155 ? 3.096 -10.258 -30.062 1 91.81 155 ILE B CA 1
ATOM 4425 C C . ILE B 1 155 ? 2.277 -11.547 -30.047 1 91.81 155 ILE B C 1
ATOM 4427 O O . ILE B 1 155 ? 2.285 -12.305 -31.031 1 91.81 155 ILE B O 1
ATOM 4431 N N . LEU B 1 156 ? 1.691 -11.75 -28.969 1 92.62 156 LEU B N 1
ATOM 4432 C CA . LEU B 1 156 ? 0.852 -12.938 -28.844 1 92.62 156 LEU B CA 1
ATOM 4433 C C . LEU B 1 156 ? -0.392 -12.82 -29.719 1 92.62 156 LEU B C 1
ATOM 4435 O O . LEU B 1 156 ? -1.235 -11.953 -29.484 1 92.62 156 LEU B O 1
ATOM 4439 N N . GLU B 1 157 ? -0.485 -13.688 -30.719 1 91.31 157 GLU B N 1
ATOM 4440 C CA . GLU B 1 157 ? -1.605 -13.664 -31.656 1 91.31 157 GLU B CA 1
ATOM 4441 C C . GLU B 1 157 ? -2.703 -14.633 -31.234 1 91.31 157 GLU B C 1
ATOM 4443 O O . GLU B 1 157 ? -2.611 -15.836 -31.484 1 91.31 157 GLU B O 1
ATOM 4448 N N . VAL B 1 158 ? -3.691 -14.172 -30.609 1 95.06 158 VAL B N 1
ATOM 4449 C CA . VAL B 1 158 ? -4.867 -14.93 -30.188 1 95.06 158 VAL B CA 1
ATOM 4450 C C . VAL B 1 158 ? -6.133 -14.156 -30.547 1 95.06 158 VAL B C 1
ATOM 4452 O O . VAL B 1 158 ? -6.098 -12.938 -30.719 1 95.06 158 VAL B O 1
ATOM 4455 N N . PRO B 1 159 ? -7.215 -14.867 -30.766 1 94.94 159 PRO B N 1
ATOM 4456 C CA . PRO B 1 159 ? -8.461 -14.172 -31.062 1 94.94 159 PRO B CA 1
ATOM 4457 C C . PRO B 1 159 ? -8.906 -13.242 -29.938 1 94.94 159 PRO B C 1
ATOM 4459 O O . PRO B 1 159 ? -8.555 -13.469 -28.766 1 94.94 159 PRO B O 1
ATOM 4462 N N . GLU B 1 160 ? -9.68 -12.219 -30.25 1 93.56 160 GLU B N 1
ATOM 4463 C CA . GLU B 1 160 ? -10.18 -11.258 -29.266 1 93.56 160 GLU B CA 1
ATOM 4464 C C . GLU B 1 160 ? -11.055 -11.93 -28.219 1 93.56 160 GLU B C 1
ATOM 4466 O O . GLU B 1 160 ? -11.18 -11.445 -27.094 1 93.56 160 GLU B O 1
ATOM 4471 N N . SER B 1 161 ? -11.594 -13.07 -28.562 1 94.88 161 SER B N 1
ATOM 4472 C CA . SER B 1 161 ? -12.484 -13.781 -27.656 1 94.88 161 SER B CA 1
ATOM 4473 C C . SER B 1 161 ? -11.703 -14.625 -26.656 1 94.88 161 SER B C 1
ATOM 4475 O O . SER B 1 161 ? -12.266 -15.117 -25.672 1 94.88 161 SER B O 1
ATOM 4477 N N . SER B 1 162 ? -10.438 -14.703 -26.922 1 97.31 162 SER B N 1
ATOM 4478 C CA . SER B 1 162 ? -9.602 -15.523 -26.047 1 97.31 162 SER B CA 1
ATOM 4479 C C . SER B 1 162 ? -9.352 -14.828 -24.703 1 97.31 162 SER B C 1
ATOM 4481 O O . SER B 1 162 ? -9.227 -13.602 -24.656 1 97.31 162 SER B O 1
ATOM 4483 N N . PHE B 1 163 ? -9.18 -15.609 -23.672 1 97.31 163 PHE B N 1
ATOM 4484 C CA . PHE B 1 163 ? -8.867 -15.062 -22.359 1 97.31 163 PHE B CA 1
ATOM 4485 C C . PHE B 1 163 ? -7.406 -14.625 -22.297 1 97.31 163 PHE B C 1
ATOM 4487 O O . PHE B 1 163 ? -6.98 -14.031 -21.297 1 97.31 163 PHE B O 1
ATOM 4494 N N . PHE B 1 164 ? -6.699 -14.875 -23.391 1 97.44 164 PHE B N 1
ATOM 4495 C CA . PHE B 1 164 ? -5.293 -14.492 -23.453 1 97.44 164 PHE B CA 1
ATOM 4496 C C . PHE B 1 164 ? -5.121 -13.195 -24.234 1 97.44 164 PHE B C 1
ATOM 4498 O O . PHE B 1 164 ? -4.016 -12.656 -24.312 1 97.44 164 PHE B O 1
ATOM 4505 N N . TYR B 1 165 ? -6.215 -12.688 -24.766 1 95.19 165 TYR B N 1
ATOM 4506 C CA . TYR B 1 165 ? -6.152 -11.469 -25.562 1 95.19 165 TYR B CA 1
ATOM 4507 C C . TYR B 1 165 ? -5.762 -10.273 -24.688 1 95.19 165 TYR B C 1
ATOM 4509 O O . TYR B 1 165 ? -6.359 -10.039 -23.641 1 95.19 165 TYR B O 1
ATOM 4517 N N . ASP B 1 166 ? -4.73 -9.523 -25.078 1 92.75 166 ASP B N 1
ATOM 4518 C CA . ASP B 1 166 ? -4.258 -8.312 -24.422 1 92.75 166 ASP B CA 1
ATOM 4519 C C . ASP B 1 166 ? -3.83 -8.602 -22.984 1 92.75 166 ASP B C 1
ATOM 4521 O O . ASP B 1 166 ? -4.125 -7.82 -22.062 1 92.75 166 ASP B O 1
ATOM 4525 N N . ARG B 1 167 ? -3.236 -9.797 -22.797 1 96.12 167 ARG B N 1
ATOM 4526 C CA . ARG B 1 167 ? -2.881 -10.188 -21.438 1 96.12 167 ARG B CA 1
ATOM 4527 C C . ARG B 1 167 ? -1.367 -10.242 -21.266 1 96.12 167 ARG B C 1
ATOM 4529 O O . ARG B 1 167 ? -0.873 -10.742 -20.25 1 96.12 167 ARG B O 1
ATOM 4536 N N . GLN B 1 168 ? -0.652 -9.727 -22.25 1 95.69 168 GLN B N 1
ATOM 4537 C CA . GLN B 1 168 ? 0.8 -9.633 -22.125 1 95.69 168 GLN B CA 1
ATOM 4538 C C . GLN B 1 168 ? 1.206 -8.508 -21.188 1 95.69 168 GLN B C 1
ATOM 4540 O O . GLN B 1 168 ? 0.581 -7.441 -21.172 1 95.69 168 GLN B O 1
ATOM 4545 N N . ILE B 1 169 ? 2.195 -8.727 -20.438 1 95.88 169 ILE B N 1
ATOM 4546 C CA . ILE B 1 169 ? 2.77 -7.715 -19.562 1 95.88 169 ILE B CA 1
ATOM 4547 C C . ILE B 1 169 ? 4.098 -7.227 -20.141 1 95.88 169 ILE B C 1
ATOM 4549 O O . ILE B 1 169 ? 4.664 -7.855 -21.031 1 95.88 169 ILE B O 1
ATOM 4553 N N . PRO B 1 170 ? 4.578 -6.125 -19.641 1 92.88 170 PRO B N 1
ATOM 4554 C CA . PRO B 1 170 ? 5.918 -5.73 -20.078 1 92.88 170 PRO B CA 1
ATOM 4555 C C . PRO B 1 170 ? 6.977 -6.789 -19.781 1 92.88 170 PRO B C 1
ATOM 4557 O O . PRO B 1 170 ? 6.93 -7.43 -18.719 1 92.88 170 PRO B O 1
ATOM 4560 N N . SER B 1 171 ? 7.836 -7.004 -20.75 1 92.94 171 SER B N 1
ATOM 4561 C CA . SER B 1 171 ? 8.797 -8.094 -20.625 1 92.94 171 SER B CA 1
ATOM 4562 C C . SER B 1 171 ? 10.219 -7.617 -20.875 1 92.94 171 SER B C 1
ATOM 4564 O O . SER B 1 171 ? 10.422 -6.531 -21.438 1 92.94 171 SER B O 1
ATOM 4566 N N . GLU B 1 172 ? 11.125 -8.336 -20.312 1 91.25 172 GLU B N 1
ATOM 4567 C CA . GLU B 1 172 ? 12.555 -8.164 -20.562 1 91.25 172 GLU B CA 1
ATOM 4568 C C . GLU B 1 172 ? 13.203 -9.469 -21.016 1 91.25 172 GLU B C 1
ATOM 4570 O O . GLU B 1 172 ? 12.656 -10.547 -20.781 1 91.25 172 GLU B O 1
ATOM 4575 N N . LYS B 1 173 ? 14.336 -9.273 -21.594 1 90.19 173 LYS B N 1
ATOM 4576 C CA . LYS B 1 173 ? 15.062 -10.445 -22.062 1 90.19 173 LYS B CA 1
ATOM 4577 C C . LYS B 1 173 ? 15.484 -11.336 -20.906 1 90.19 173 LYS B C 1
ATOM 4579 O O . LYS B 1 173 ? 15.898 -10.828 -19.859 1 90.19 173 LYS B O 1
ATOM 4584 N N . THR B 1 174 ? 15.336 -12.633 -21.125 1 89.31 174 THR B N 1
ATOM 4585 C CA . THR B 1 174 ? 15.742 -13.609 -20.109 1 89.31 174 THR B CA 1
ATOM 4586 C C . THR B 1 174 ? 16.781 -14.57 -20.688 1 89.31 174 THR B C 1
ATOM 4588 O O . THR B 1 174 ? 16.844 -14.773 -21.891 1 89.31 174 THR B O 1
ATOM 4591 N N . LYS B 1 175 ? 17.641 -14.977 -19.781 1 85.56 175 LYS B N 1
ATOM 4592 C CA . LYS B 1 175 ? 18.641 -15.992 -20.109 1 85.56 175 LYS B CA 1
ATOM 4593 C C . LYS B 1 175 ? 18.516 -17.203 -19.188 1 85.56 175 LYS B C 1
ATOM 4595 O O . LYS B 1 175 ? 18.312 -17.047 -17.984 1 85.56 175 LYS B O 1
ATOM 4600 N N . ARG B 1 176 ? 18.688 -18.375 -19.828 1 80.38 176 ARG B N 1
ATOM 4601 C CA . ARG B 1 176 ? 18.562 -19.609 -19.047 1 80.38 176 ARG B CA 1
ATOM 4602 C C . ARG B 1 176 ? 19.594 -19.672 -17.938 1 80.38 176 ARG B C 1
ATOM 4604 O O . ARG B 1 176 ? 20.766 -19.344 -18.156 1 80.38 176 ARG B O 1
ATOM 4611 N N . GLY B 1 177 ? 19.078 -20.062 -16.781 1 79.88 177 GLY B N 1
ATOM 4612 C CA . GLY B 1 177 ? 19.969 -20.25 -15.641 1 79.88 177 GLY B CA 1
ATOM 4613 C C . GLY B 1 177 ? 20.453 -18.953 -15.023 1 79.88 177 GLY B C 1
ATOM 4614 O O . GLY B 1 177 ? 21.375 -18.953 -14.203 1 79.88 177 GLY B O 1
ATOM 4615 N N . SER B 1 178 ? 19.844 -17.922 -15.461 1 87.44 178 SER B N 1
ATOM 4616 C CA . SER B 1 178 ? 20.297 -16.625 -14.953 1 87.44 178 SER B CA 1
ATOM 4617 C C . SER B 1 178 ? 19.266 -15.992 -14.039 1 87.44 178 SER B C 1
ATOM 4619 O O . SER B 1 178 ? 18.109 -16.453 -13.977 1 87.44 178 SER B O 1
ATOM 4621 N N . ILE B 1 179 ? 19.75 -14.992 -13.359 1 93.56 179 ILE B N 1
ATOM 4622 C CA . ILE B 1 179 ? 18.906 -14.273 -12.414 1 93.56 179 ILE B CA 1
ATOM 4623 C C . ILE B 1 179 ? 17.766 -13.586 -13.156 1 93.56 179 ILE B C 1
ATOM 4625 O O . ILE B 1 179 ? 16.734 -13.242 -12.562 1 93.56 179 ILE B O 1
ATOM 4629 N N . SER B 1 180 ? 17.938 -13.406 -14.5 1 94 180 SER B N 1
ATOM 4630 C CA . SER B 1 180 ? 16.922 -12.734 -15.305 1 94 180 SER B CA 1
ATOM 4631 C C . SER B 1 180 ? 15.617 -13.531 -15.336 1 94 180 SER B C 1
ATOM 4633 O O . SER B 1 180 ? 14.539 -12.969 -15.523 1 94 180 SER B O 1
ATOM 4635 N N . LEU B 1 181 ? 15.719 -14.828 -15.109 1 94.25 181 LEU B N 1
ATOM 4636 C CA . LEU B 1 181 ? 14.508 -15.648 -15.039 1 94.25 181 LEU B CA 1
ATOM 4637 C C . LEU B 1 181 ? 13.742 -15.375 -13.758 1 94.25 181 LEU B C 1
ATOM 4639 O O . LEU B 1 181 ? 12.508 -15.406 -13.742 1 94.25 181 LEU B O 1
ATOM 4643 N N . VAL B 1 182 ? 14.469 -15.141 -12.711 1 95.94 182 VAL B N 1
ATOM 4644 C CA . VAL B 1 182 ? 13.836 -14.75 -11.453 1 95.94 182 VAL B CA 1
ATOM 4645 C C . VAL B 1 182 ? 13.133 -13.406 -11.625 1 95.94 182 VAL B C 1
ATOM 4647 O O . VAL B 1 182 ? 12.008 -13.219 -11.156 1 95.94 182 VAL B O 1
ATOM 4650 N N . ASP B 1 183 ? 13.797 -12.492 -12.367 1 96.75 183 ASP B N 1
ATOM 4651 C CA . ASP B 1 183 ? 13.203 -11.188 -12.641 1 96.75 183 ASP B CA 1
ATOM 4652 C C . ASP B 1 183 ? 11.883 -11.336 -13.391 1 96.75 183 ASP B C 1
ATOM 4654 O O . ASP B 1 183 ? 10.906 -10.648 -13.086 1 96.75 183 ASP B O 1
ATOM 4658 N N . ALA B 1 184 ? 11.883 -12.195 -14.32 1 96.81 184 ALA B N 1
ATOM 4659 C CA . ALA B 1 184 ? 10.68 -12.422 -15.109 1 96.81 184 ALA B CA 1
ATOM 4660 C C . ALA B 1 184 ? 9.547 -12.953 -14.234 1 96.81 184 ALA B C 1
ATOM 4662 O O . ALA B 1 184 ? 8.391 -12.523 -14.367 1 96.81 184 ALA B O 1
ATOM 4663 N N . ARG B 1 185 ? 9.875 -13.82 -13.383 1 97.69 185 ARG B N 1
ATOM 4664 C CA . ARG B 1 185 ? 8.875 -14.383 -12.484 1 97.69 185 ARG B CA 1
ATOM 4665 C C . ARG B 1 185 ? 8.352 -13.328 -11.516 1 97.69 185 ARG B C 1
ATOM 4667 O O . ARG B 1 185 ? 7.148 -13.258 -11.258 1 97.69 185 ARG B O 1
ATOM 4674 N N . LYS B 1 186 ? 9.25 -12.547 -11.016 1 98.06 186 LYS B N 1
ATOM 4675 C CA . LYS B 1 186 ? 8.836 -11.445 -10.148 1 98.06 186 LYS B CA 1
ATOM 4676 C C . LYS B 1 186 ? 7.949 -10.453 -10.898 1 98.06 186 LYS B C 1
ATOM 4678 O O . LYS B 1 186 ? 7.004 -9.906 -10.328 1 98.06 186 LYS B O 1
ATOM 4683 N N . ARG B 1 187 ? 8.273 -10.219 -12.148 1 97.75 187 ARG B N 1
ATOM 4684 C CA . ARG B 1 187 ? 7.461 -9.32 -12.969 1 97.75 187 ARG B CA 1
ATOM 4685 C C . ARG B 1 187 ? 6.043 -9.859 -13.117 1 97.75 187 ARG B C 1
ATOM 4687 O O . ARG B 1 187 ? 5.074 -9.109 -13.023 1 97.75 187 ARG B O 1
ATOM 4694 N N . LEU B 1 188 ? 5.973 -11.109 -13.328 1 98.5 188 LEU B N 1
ATOM 4695 C CA . LEU B 1 188 ? 4.66 -11.734 -13.438 1 98.5 188 LEU B CA 1
ATOM 4696 C C . LEU B 1 188 ? 3.887 -11.625 -12.133 1 98.5 188 LEU B C 1
ATOM 4698 O O . LEU B 1 188 ? 2.732 -11.188 -12.125 1 98.5 188 LEU B O 1
ATOM 4702 N N . LEU B 1 189 ? 4.539 -11.945 -11.039 1 98.75 189 LEU B N 1
ATOM 4703 C CA . LEU B 1 189 ? 3.912 -11.836 -9.727 1 98.75 189 LEU B CA 1
ATOM 4704 C C . LEU B 1 189 ? 3.471 -10.398 -9.453 1 98.75 189 LEU B C 1
ATOM 4706 O O . LEU B 1 189 ? 2.338 -10.164 -9.023 1 98.75 189 LEU B O 1
ATOM 4710 N N . ALA B 1 190 ? 4.371 -9.523 -9.75 1 98.38 190 ALA B N 1
ATOM 4711 C CA . ALA B 1 190 ? 4.117 -8.117 -9.445 1 98.38 190 ALA B CA 1
ATOM 4712 C C . ALA B 1 190 ? 2.93 -7.586 -10.242 1 98.38 190 ALA B C 1
ATOM 4714 O O . ALA B 1 190 ? 2.064 -6.898 -9.695 1 98.38 190 ALA B O 1
ATOM 4715 N N . ASN B 1 191 ? 2.9 -7.867 -11.516 1 97.56 191 ASN B N 1
ATOM 4716 C CA . ASN B 1 191 ? 1.769 -7.426 -12.328 1 97.56 191 ASN B CA 1
ATOM 4717 C C . ASN B 1 191 ? 0.46 -8.047 -11.844 1 97.56 191 ASN B C 1
ATOM 4719 O O . ASN B 1 191 ? -0.571 -7.375 -11.797 1 97.56 191 ASN B O 1
ATOM 4723 N N . ALA B 1 192 ? 0.518 -9.266 -11.492 1 98.44 192 ALA B N 1
ATOM 4724 C CA . ALA B 1 192 ? -0.685 -9.945 -11.008 1 98.44 192 ALA B CA 1
ATOM 4725 C C . ALA B 1 192 ? -1.126 -9.391 -9.656 1 98.44 192 ALA B C 1
ATOM 4727 O O . ALA B 1 192 ? -2.32 -9.352 -9.359 1 98.44 192 ALA B O 1
ATOM 4728 N N . LEU B 1 193 ? -0.208 -8.938 -8.852 1 97.88 193 LEU B N 1
ATOM 4729 C CA . LEU B 1 193 ? -0.486 -8.414 -7.523 1 97.88 193 LEU B CA 1
ATOM 4730 C C . LEU B 1 193 ? -1.219 -7.078 -7.609 1 97.88 193 LEU B C 1
ATOM 4732 O O . LEU B 1 193 ? -1.829 -6.637 -6.633 1 97.88 193 LEU B O 1
ATOM 4736 N N . LEU B 1 194 ? -1.12 -6.422 -8.773 1 94 194 LEU B N 1
ATOM 4737 C CA . LEU B 1 194 ? -1.78 -5.129 -8.922 1 94 194 LEU B CA 1
ATOM 4738 C C . LEU B 1 194 ? -3.297 -5.281 -8.867 1 94 194 LEU B C 1
ATOM 4740 O O . LEU B 1 194 ? -4.016 -4.316 -8.602 1 94 194 LEU B O 1
ATOM 4744 N N . ASP B 1 195 ? -3.762 -6.469 -9.203 1 94.69 195 ASP B N 1
ATOM 4745 C CA . ASP B 1 195 ? -5.168 -6.773 -8.961 1 94.69 195 ASP B CA 1
ATOM 4746 C C . ASP B 1 195 ? -5.379 -7.258 -7.527 1 94.69 195 ASP B C 1
ATOM 4748 O O . ASP B 1 195 ? -4.93 -8.344 -7.16 1 94.69 195 ASP B O 1
ATOM 4752 N N . LEU B 1 196 ? -6.113 -6.531 -6.812 1 94.38 196 LEU B N 1
ATOM 4753 C CA . LEU B 1 196 ? -6.223 -6.77 -5.375 1 94.38 196 LEU B CA 1
ATOM 4754 C C . LEU B 1 196 ? -7.09 -7.988 -5.09 1 94.38 196 LEU B C 1
ATOM 4756 O O . LEU B 1 196 ? -7.09 -8.508 -3.969 1 94.38 196 LEU B O 1
ATOM 4760 N N . SER B 1 197 ? -7.766 -8.477 -6.055 1 96.06 197 SER B N 1
ATOM 4761 C CA . SER B 1 197 ? -8.625 -9.633 -5.848 1 96.06 197 SER B CA 1
ATOM 4762 C C . SER B 1 197 ? -7.863 -10.938 -6.062 1 96.06 197 SER B C 1
ATOM 4764 O O . SER B 1 197 ? -8.344 -12.008 -5.684 1 96.06 197 SER B O 1
ATOM 4766 N N . ASN B 1 198 ? -6.711 -10.828 -6.727 1 98.25 198 ASN B N 1
ATOM 4767 C CA . ASN B 1 198 ? -5.906 -12.039 -6.871 1 98.25 198 ASN B CA 1
ATOM 4768 C C . ASN B 1 198 ? -5.395 -12.531 -5.52 1 98.25 198 ASN B C 1
ATOM 4770 O O . ASN B 1 198 ? -4.742 -11.789 -4.789 1 98.25 198 ASN B O 1
ATOM 4774 N N . GLU B 1 199 ? -5.711 -13.789 -5.254 1 98.56 199 GLU B N 1
ATOM 4775 C CA . GLU B 1 199 ? -5.324 -14.375 -3.975 1 98.56 199 GLU B CA 1
ATOM 4776 C C . GLU B 1 199 ? -4.277 -15.469 -4.168 1 98.56 199 GLU B C 1
ATOM 4778 O O . GLU B 1 199 ? -3.434 -15.695 -3.297 1 98.56 199 GLU B O 1
ATOM 4783 N N . ARG B 1 200 ? -4.426 -16.188 -5.211 1 98.88 200 ARG B N 1
ATOM 4784 C CA . ARG B 1 200 ? -3.512 -17.266 -5.535 1 98.88 200 ARG B CA 1
ATOM 4785 C C . ARG B 1 200 ? -2.828 -17.031 -6.879 1 98.88 200 ARG B C 1
ATOM 4787 O O . ARG B 1 200 ? -3.459 -16.547 -7.824 1 98.88 200 ARG B O 1
ATOM 4794 N N . PHE B 1 201 ? -1.568 -17.328 -6.941 1 98.94 201 PHE B N 1
ATOM 4795 C CA . PHE B 1 201 ? -0.742 -17.047 -8.109 1 98.94 201 PHE B CA 1
ATOM 4796 C C . PHE B 1 201 ? -0.073 -18.328 -8.617 1 98.94 201 PHE B C 1
ATOM 4798 O O . PHE B 1 201 ? 0.766 -18.906 -7.93 1 98.94 201 PHE B O 1
ATOM 4805 N N . VAL B 1 202 ? -0.392 -18.75 -9.789 1 98.94 202 VAL B N 1
ATOM 4806 C CA . VAL B 1 202 ? 0.147 -19.984 -10.367 1 98.94 202 VAL B CA 1
ATOM 4807 C C . VAL B 1 202 ? 1.062 -19.641 -11.539 1 98.94 202 VAL B C 1
ATOM 4809 O O . VAL B 1 202 ? 0.661 -18.922 -12.461 1 98.94 202 VAL B O 1
ATOM 4812 N N . LEU B 1 203 ? 2.242 -20.078 -11.469 1 98.81 203 LEU B N 1
ATOM 4813 C CA . LEU B 1 203 ? 3.184 -19.891 -12.562 1 98.81 203 LEU B CA 1
ATOM 4814 C C . LEU B 1 203 ? 3.24 -21.125 -13.453 1 98.81 203 LEU B C 1
ATOM 4816 O O . LEU B 1 203 ? 3.529 -22.219 -12.969 1 98.81 203 LEU B O 1
ATOM 4820 N N . LEU B 1 204 ? 3.01 -20.938 -14.75 1 98.38 204 LEU B N 1
ATOM 4821 C CA . LEU B 1 204 ? 2.943 -22.016 -15.719 1 98.38 204 LEU B CA 1
ATOM 4822 C C . LEU B 1 204 ? 3.807 -21.719 -16.938 1 98.38 204 LEU B C 1
ATOM 4824 O O . LEU B 1 204 ? 4.152 -20.547 -17.188 1 98.38 204 LEU B O 1
ATOM 4828 N N . SER B 1 205 ? 4.168 -22.781 -17.625 1 96.38 205 SER B N 1
ATOM 4829 C CA . SER B 1 205 ? 4.844 -22.641 -18.906 1 96.38 205 SER B CA 1
ATOM 4830 C C . SER B 1 205 ? 3.865 -22.797 -20.062 1 96.38 205 SER B C 1
ATOM 4832 O O . SER B 1 205 ? 2.697 -23.125 -19.859 1 96.38 205 SER B O 1
ATOM 4834 N N . GLU B 1 206 ? 4.363 -22.547 -21.281 1 96.44 206 GLU B N 1
ATOM 4835 C CA . GLU B 1 206 ? 3.557 -22.703 -22.484 1 96.44 206 GLU B CA 1
ATOM 4836 C C . GLU B 1 206 ? 3.211 -24.172 -22.734 1 96.44 206 GLU B C 1
ATOM 4838 O O . GLU B 1 206 ? 2.309 -24.469 -23.516 1 96.44 206 GLU B O 1
ATOM 4843 N N . SER B 1 207 ? 3.941 -25.094 -22.047 1 97.12 207 SER B N 1
ATOM 4844 C CA . SER B 1 207 ? 3.766 -26.516 -22.297 1 97.12 207 SER B CA 1
ATOM 4845 C C . SER B 1 207 ? 2.887 -27.156 -21.234 1 97.12 207 SER B C 1
ATOM 4847 O O . SER B 1 207 ? 2.77 -28.391 -21.188 1 97.12 207 SER B O 1
ATOM 4849 N N . CYS B 1 208 ? 2.262 -26.328 -20.406 1 97.81 208 CYS B N 1
ATOM 4850 C CA . CYS B 1 208 ? 1.424 -26.828 -19.328 1 97.81 208 CYS B CA 1
ATOM 4851 C C . CYS B 1 208 ? -0.028 -26.953 -19.766 1 97.81 208 CYS B C 1
ATOM 4853 O O . CYS B 1 208 ? -0.491 -26.188 -20.609 1 97.81 208 CYS B O 1
ATOM 4855 N N . ILE B 1 209 ? -0.726 -27.906 -19.203 1 97.88 209 ILE B N 1
ATOM 4856 C CA . ILE B 1 209 ? -2.16 -28.078 -19.406 1 97.88 209 ILE B CA 1
ATOM 4857 C C . ILE B 1 209 ? -2.848 -28.328 -18.062 1 97.88 209 ILE B C 1
ATOM 4859 O O . ILE B 1 209 ? -2.225 -28.828 -17.125 1 97.88 209 ILE B O 1
ATOM 4863 N N . PRO B 1 210 ? -4.086 -27.938 -17.922 1 97.81 210 PRO B N 1
ATOM 4864 C CA . PRO B 1 210 ? -4.855 -28.359 -16.75 1 97.81 210 PRO B CA 1
ATOM 4865 C C . PRO B 1 210 ? -5.324 -29.797 -16.844 1 97.81 210 PRO B C 1
ATOM 4867 O O . PRO B 1 210 ? -5.68 -30.281 -17.922 1 97.81 210 PRO B O 1
ATOM 4870 N N . VAL B 1 211 ? -5.355 -30.5 -15.719 1 95.75 211 VAL B N 1
ATOM 4871 C CA . VAL B 1 211 ? -5.75 -31.906 -15.781 1 95.75 211 VAL B CA 1
ATOM 4872 C C . VAL B 1 211 ? -7.035 -32.125 -14.977 1 95.75 211 VAL B C 1
ATOM 4874 O O . VAL B 1 211 ? -7.559 -33.219 -14.914 1 95.75 211 VAL B O 1
ATOM 4877 N N . PHE B 1 212 ? -7.543 -31.078 -14.344 1 95.94 212 PHE B N 1
ATOM 4878 C CA . PHE B 1 212 ? -8.844 -31.031 -13.68 1 95.94 212 PHE B CA 1
ATOM 4879 C C . PHE B 1 212 ? -9.664 -29.844 -14.188 1 95.94 212 PHE B C 1
ATOM 4881 O O . PHE B 1 212 ? -9.125 -28.938 -14.812 1 95.94 212 PHE B O 1
ATOM 4888 N N . ASN B 1 213 ? -10.984 -29.875 -13.93 1 96.5 213 ASN B N 1
ATOM 4889 C CA . ASN B 1 213 ? -11.836 -28.75 -14.312 1 96.5 213 ASN B CA 1
ATOM 4890 C C . ASN B 1 213 ? -11.578 -27.531 -13.422 1 96.5 213 ASN B C 1
ATOM 4892 O O . ASN B 1 213 ? -10.922 -27.641 -12.391 1 96.5 213 ASN B O 1
ATOM 4896 N N . PHE B 1 214 ? -12.109 -26.422 -13.867 1 98.31 214 PHE B N 1
ATOM 4897 C CA . PHE B 1 214 ? -11.812 -25.141 -13.227 1 98.31 214 PHE B CA 1
ATOM 4898 C C . PHE B 1 214 ? -12.305 -25.141 -11.789 1 98.31 214 PHE B C 1
ATOM 4900 O O . PHE B 1 214 ? -11.57 -24.75 -10.875 1 98.31 214 PHE B O 1
ATOM 4907 N N . PRO B 1 215 ? -13.547 -25.562 -11.438 1 98.19 215 PRO B N 1
ATOM 4908 C CA . PRO B 1 215 ? -14 -25.516 -10.047 1 98.19 215 PRO B CA 1
ATOM 4909 C C . PRO B 1 215 ? -13.109 -26.328 -9.109 1 98.19 215 PRO B C 1
ATOM 4911 O O . PRO B 1 215 ? -12.828 -25.891 -7.988 1 98.19 215 PRO B O 1
ATOM 4914 N N . THR B 1 216 ? -12.648 -27.438 -9.641 1 97.19 216 THR B N 1
ATOM 4915 C CA . THR B 1 216 ? -11.773 -28.281 -8.82 1 97.19 216 THR B CA 1
ATOM 4916 C C . THR B 1 216 ? -10.469 -27.547 -8.516 1 97.19 216 THR B C 1
ATOM 4918 O O . THR B 1 216 ? -10.039 -27.484 -7.367 1 97.19 216 THR B O 1
ATOM 4921 N N . VAL B 1 217 ? -9.898 -26.984 -9.539 1 98.56 217 VAL B N 1
ATOM 4922 C CA . VAL B 1 217 ? -8.625 -26.281 -9.391 1 98.56 217 VAL B CA 1
ATOM 4923 C C . VAL B 1 217 ? -8.82 -25.047 -8.508 1 98.56 217 VAL B C 1
ATOM 4925 O O . VAL B 1 217 ? -8.031 -24.812 -7.59 1 98.56 217 VAL B O 1
ATOM 4928 N N . TYR B 1 218 ? -9.875 -24.312 -8.758 1 98.81 218 TYR B N 1
ATOM 4929 C CA . TYR B 1 218 ? -10.172 -23.094 -8.016 1 98.81 218 TYR B CA 1
ATOM 4930 C C . TYR B 1 218 ? -10.336 -23.391 -6.531 1 98.81 218 TYR B C 1
ATOM 4932 O O . TYR B 1 218 ? -9.68 -22.75 -5.695 1 98.81 218 TYR B O 1
ATOM 4940 N N . ASN B 1 219 ? -11.133 -24.328 -6.219 1 98.5 219 ASN B N 1
ATOM 4941 C CA . ASN B 1 219 ? -11.406 -24.641 -4.82 1 98.5 219 ASN B CA 1
ATOM 4942 C C . ASN B 1 219 ? -10.172 -25.188 -4.121 1 98.5 219 ASN B C 1
ATOM 4944 O O . ASN B 1 219 ? -9.906 -24.859 -2.963 1 98.5 219 ASN B O 1
ATOM 4948 N N . TYR B 1 220 ? -9.422 -26.016 -4.887 1 98.31 220 TYR B N 1
ATOM 4949 C CA . TYR B 1 220 ? -8.195 -26.578 -4.332 1 98.31 220 TYR B CA 1
ATOM 4950 C C . TYR B 1 220 ? -7.223 -25.484 -3.914 1 98.31 220 TYR B C 1
ATOM 4952 O O . TYR B 1 220 ? -6.645 -25.547 -2.826 1 98.31 220 TYR B O 1
ATOM 4960 N N . LEU B 1 221 ? -7.09 -24.516 -4.719 1 98.75 221 LEU B N 1
ATOM 4961 C CA . LEU B 1 221 ? -6.094 -23.469 -4.492 1 98.75 221 LEU B CA 1
ATOM 4962 C C . LEU B 1 221 ? -6.602 -22.453 -3.48 1 98.75 221 LEU B C 1
ATOM 4964 O O . LEU B 1 221 ? -5.879 -22.078 -2.557 1 98.75 221 LEU B O 1
ATOM 4968 N N . ILE B 1 222 ? -7.848 -21.984 -3.598 1 98.69 222 ILE B N 1
ATOM 4969 C CA . ILE B 1 222 ? -8.398 -20.906 -2.771 1 98.69 222 ILE B CA 1
ATOM 4970 C C . ILE B 1 222 ? -8.547 -21.391 -1.332 1 98.69 222 ILE B C 1
ATOM 4972 O O . ILE B 1 222 ? -8.336 -20.625 -0.387 1 98.69 222 ILE B O 1
ATOM 4976 N N . ASP B 1 223 ? -8.789 -22.656 -1.163 1 98 223 ASP B N 1
ATOM 4977 C CA . ASP B 1 223 ? -9.078 -23.188 0.169 1 98 223 ASP B CA 1
ATOM 4978 C C . ASP B 1 223 ? -7.809 -23.703 0.842 1 98 223 ASP B C 1
ATOM 4980 O O . ASP B 1 223 ? -7.836 -24.078 2.016 1 98 223 ASP B O 1
ATOM 4984 N N . SER B 1 224 ? -6.738 -23.703 0.142 1 98.25 224 SER B N 1
ATOM 4985 C CA . SER B 1 224 ? -5.52 -24.281 0.697 1 98.25 224 SER B CA 1
ATOM 4986 C C . SER B 1 224 ? -4.922 -23.391 1.771 1 98.25 224 SER B C 1
ATOM 4988 O O . SER B 1 224 ? -4.879 -22.156 1.613 1 98.25 224 SER B O 1
ATOM 4990 N N . ALA B 1 225 ? -4.371 -24 2.762 1 97.31 225 ALA B N 1
ATOM 4991 C CA . ALA B 1 225 ? -3.652 -23.281 3.809 1 97.31 225 ALA B CA 1
ATOM 4992 C C . ALA B 1 225 ? -2.203 -23.016 3.404 1 97.31 225 ALA B C 1
ATOM 4994 O O . ALA B 1 225 ? -1.545 -22.141 3.959 1 97.31 225 ALA B O 1
ATOM 4995 N N . HIS B 1 226 ? -1.753 -23.781 2.414 1 97.94 226 HIS B N 1
ATOM 4996 C CA . HIS B 1 226 ? -0.346 -23.703 2.035 1 97.94 226 HIS B CA 1
ATOM 4997 C C . HIS B 1 226 ? -0.187 -23.297 0.575 1 97.94 226 HIS B C 1
ATOM 4999 O O . HIS B 1 226 ? -1.123 -23.438 -0.217 1 97.94 226 HIS B O 1
ATOM 5005 N N . SER B 1 227 ? 0.956 -22.734 0.302 1 98.38 227 SER B N 1
ATOM 5006 C CA . SER B 1 227 ? 1.406 -22.562 -1.076 1 98.38 227 SER B CA 1
ATOM 5007 C C . SER B 1 227 ? 2.094 -23.828 -1.589 1 98.38 227 SER B C 1
ATOM 5009 O O . SER B 1 227 ? 2.385 -24.75 -0.814 1 98.38 227 SER B O 1
ATOM 5011 N N . PHE B 1 228 ? 2.309 -23.891 -2.867 1 98.44 228 PHE B N 1
ATOM 5012 C CA . PHE B 1 228 ? 2.861 -25.094 -3.479 1 98.44 228 PHE B CA 1
ATOM 5013 C C . PHE B 1 228 ? 4.121 -24.766 -4.27 1 98.44 228 PHE B C 1
ATOM 5015 O O . PHE B 1 228 ? 4.066 -24.562 -5.484 1 98.44 228 PHE B O 1
ATOM 5022 N N . VAL B 1 229 ? 5.211 -24.75 -3.539 1 97.75 229 VAL B N 1
ATOM 5023 C CA . VAL B 1 229 ? 6.547 -24.547 -4.086 1 97.75 229 VAL B CA 1
ATOM 5024 C C . VAL B 1 229 ? 7.441 -25.719 -3.729 1 97.75 229 VAL B C 1
ATOM 5026 O O . VAL B 1 229 ? 7.637 -26.031 -2.549 1 97.75 229 VAL B O 1
ATOM 5029 N N . GLN B 1 230 ? 7.922 -26.359 -4.77 1 94.81 230 GLN B N 1
ATOM 5030 C CA . GLN B 1 230 ? 8.844 -27.469 -4.504 1 94.81 230 GLN B CA 1
ATOM 5031 C C . GLN B 1 230 ? 10.133 -26.953 -3.857 1 94.81 230 GLN B C 1
ATOM 5033 O O . GLN B 1 230 ? 10.75 -26.016 -4.355 1 94.81 230 GLN B O 1
ATOM 5038 N N . SER B 1 231 ? 10.461 -27.531 -2.703 1 92.62 231 SER B N 1
ATOM 5039 C CA . SER B 1 231 ? 11.625 -27.109 -1.936 1 92.62 231 SER B CA 1
ATOM 5040 C C . SER B 1 231 ? 12.312 -28.297 -1.273 1 92.62 231 SER B C 1
ATOM 5042 O O . SER B 1 231 ? 11.867 -28.781 -0.223 1 92.62 231 SER B O 1
ATOM 5044 N N . TYR B 1 232 ? 13.352 -28.828 -1.808 1 88.44 232 TYR B N 1
ATOM 5045 C CA . TYR B 1 232 ? 14.055 -29.969 -1.256 1 88.44 232 TYR B CA 1
ATOM 5046 C C . TYR B 1 232 ? 15.539 -29.672 -1.067 1 88.44 232 TYR B C 1
ATOM 5048 O O . TYR B 1 232 ? 16.078 -28.766 -1.714 1 88.44 232 TYR B O 1
ATOM 5056 N N . ASP B 1 233 ? 16.078 -30.328 0.001 1 81.06 233 ASP B N 1
ATOM 5057 C CA . ASP B 1 233 ? 17.5 -30.203 0.259 1 81.06 233 ASP B CA 1
ATOM 5058 C C . ASP B 1 233 ? 18.312 -30.938 -0.81 1 81.06 233 ASP B C 1
ATOM 5060 O O . ASP B 1 233 ? 17.922 -32 -1.277 1 81.06 233 ASP B O 1
ATOM 5064 N N . ASP B 1 234 ? 18.672 -30.516 -1.904 1 57.56 234 ASP B N 1
ATOM 5065 C CA . ASP B 1 234 ? 19.422 -31.297 -2.881 1 57.56 234 ASP B CA 1
ATOM 5066 C C . ASP B 1 234 ? 20.734 -31.812 -2.281 1 57.56 234 ASP B C 1
ATOM 5068 O O . ASP B 1 234 ? 21.453 -31.062 -1.615 1 57.56 234 ASP B O 1
ATOM 5072 N N . ASN B 1 235 ? 20.719 -33.031 -1.833 1 52.06 235 ASN B N 1
ATOM 5073 C CA . ASN B 1 235 ? 22.031 -33.656 -1.682 1 52.06 235 ASN B CA 1
ATOM 5074 C C . ASN B 1 235 ? 22.859 -33.531 -2.951 1 52.06 235 ASN B C 1
ATOM 5076 O O . ASN B 1 235 ? 22.312 -33.5 -4.059 1 52.06 235 ASN B O 1
ATOM 5080 N N . PRO B 1 236 ? 24.141 -33.188 -2.904 1 47.97 236 PRO B N 1
ATOM 5081 C CA . PRO B 1 236 ? 25.078 -33.125 -4.027 1 47.97 236 PRO B CA 1
ATOM 5082 C C . PRO B 1 236 ? 24.719 -34.125 -5.145 1 47.97 236 PRO B C 1
ATOM 5084 O O . PRO B 1 236 ? 25.156 -33.938 -6.285 1 47.97 236 PRO B O 1
ATOM 5087 N N . ILE B 1 237 ? 24.281 -35.25 -4.801 1 41.72 237 ILE B N 1
ATOM 5088 C CA . ILE B 1 237 ? 24.266 -36.219 -5.891 1 41.72 237 ILE B CA 1
ATOM 5089 C C . ILE B 1 237 ? 23.312 -35.75 -6.984 1 41.72 237 ILE B C 1
ATOM 5091 O O . ILE B 1 237 ? 23.562 -35.969 -8.172 1 41.72 237 ILE B O 1
ATOM 5095 N N . GLN B 1 238 ? 22.125 -35.438 -6.777 1 41.81 238 GLN B N 1
ATOM 5096 C CA . GLN B 1 238 ? 21.203 -35.375 -7.91 1 41.81 238 GLN B CA 1
ATOM 5097 C C . GLN B 1 238 ? 21.219 -33.969 -8.539 1 41.81 238 GLN B C 1
ATOM 5099 O O . GLN B 1 238 ? 20.391 -33.656 -9.391 1 41.81 238 GLN B O 1
ATOM 5104 N N . GLY B 1 239 ? 22.266 -33.25 -8.922 1 41.31 239 GLY B N 1
ATOM 5105 C CA . GLY B 1 239 ? 22.578 -32.344 -10.008 1 41.31 239 GLY B CA 1
ATOM 5106 C C . GLY B 1 239 ? 22.359 -30.891 -9.648 1 41.31 239 GLY B C 1
ATOM 5107 O O . GLY B 1 239 ? 23.125 -30.016 -10.055 1 41.31 239 GLY B O 1
ATOM 5108 N N . GLN B 1 240 ? 21.141 -30.219 -9.453 1 48.16 240 GLN B N 1
ATOM 5109 C CA . GLN B 1 240 ? 20.781 -29.109 -10.336 1 48.16 240 GLN B CA 1
ATOM 5110 C C . GLN B 1 240 ? 21.406 -27.812 -9.852 1 48.16 240 GLN B C 1
ATOM 5112 O O . GLN B 1 240 ? 21.75 -26.938 -10.664 1 48.16 240 GLN B O 1
ATOM 5117 N N . GLY B 1 241 ? 21.391 -27.141 -8.719 1 56.56 241 GLY B N 1
ATOM 5118 C CA . GLY B 1 241 ? 22.062 -25.875 -8.477 1 56.56 241 GLY B CA 1
ATOM 5119 C C . GLY B 1 241 ? 22.859 -25.859 -7.188 1 56.56 241 GLY B C 1
ATOM 5120 O O . GLY B 1 241 ? 22.438 -26.438 -6.188 1 56.56 241 GLY B O 1
ATOM 5121 N N . TYR B 1 242 ? 24.25 -25.516 -7.238 1 73.94 242 TYR B N 1
ATOM 5122 C CA . TYR B 1 242 ? 25.25 -25.688 -6.191 1 73.94 242 TYR B CA 1
ATOM 5123 C C . TYR B 1 242 ? 25.312 -24.453 -5.301 1 73.94 242 TYR B C 1
ATOM 5125 O O . TYR B 1 242 ? 25.297 -23.312 -5.793 1 73.94 242 TYR B O 1
ATOM 5133 N N . TYR B 1 243 ? 25.109 -24.781 -4.145 1 86.5 243 TYR B N 1
ATOM 5134 C CA . TYR B 1 243 ? 25.297 -23.781 -3.102 1 86.5 243 TYR B CA 1
ATOM 5135 C C . TYR B 1 243 ? 26.703 -23.188 -3.178 1 86.5 243 TYR B C 1
ATOM 5137 O O . TYR B 1 243 ? 27.672 -23.906 -3.4 1 86.5 243 TYR B O 1
ATOM 5145 N N . ASN B 1 244 ? 26.75 -21.922 -3.291 1 89.06 244 ASN B N 1
ATOM 5146 C CA . ASN B 1 244 ? 28.016 -21.203 -3.219 1 89.06 244 ASN B CA 1
ATOM 5147 C C . ASN B 1 244 ? 28.312 -20.734 -1.799 1 89.06 244 ASN B C 1
ATOM 5149 O O . ASN B 1 244 ? 27.562 -19.953 -1.228 1 89.06 244 ASN B O 1
ATOM 5153 N N . GLY B 1 245 ? 29.438 -21.156 -1.265 1 88.94 245 GLY B N 1
ATOM 5154 C CA . GLY B 1 245 ? 29.812 -20.859 0.109 1 88.94 245 GLY B CA 1
ATOM 5155 C C . GLY B 1 245 ? 29.844 -19.375 0.406 1 88.94 245 GLY B C 1
ATOM 5156 O O . GLY B 1 245 ? 29.719 -18.953 1.562 1 88.94 245 GLY B O 1
ATOM 5157 N N . HIS B 1 246 ? 29.922 -18.531 -0.562 1 92.56 246 HIS B N 1
ATOM 5158 C CA . HIS B 1 246 ? 30.016 -17.094 -0.376 1 92.56 246 HIS B CA 1
ATOM 5159 C C . HIS B 1 246 ? 28.656 -16.484 -0.017 1 92.56 246 HIS B C 1
ATOM 5161 O O . HIS B 1 246 ? 28.578 -15.312 0.353 1 92.56 246 HIS B O 1
ATOM 5167 N N . MET B 1 247 ? 27.672 -17.281 -0.078 1 94.06 247 MET B N 1
ATOM 5168 C CA . MET B 1 247 ? 26.344 -16.797 0.282 1 94.06 247 MET B CA 1
ATOM 5169 C C . MET B 1 247 ? 26.188 -16.703 1.797 1 94.06 247 MET B C 1
ATOM 5171 O O . MET B 1 247 ? 25.297 -16.016 2.293 1 94.06 247 MET B O 1
ATOM 5175 N N . ALA B 1 248 ? 27.062 -17.422 2.504 1 93.44 248 ALA B N 1
ATOM 5176 C CA . ALA B 1 248 ? 27.078 -17.328 3.961 1 93.44 248 ALA B CA 1
ATOM 5177 C C . ALA B 1 248 ? 27.656 -15.992 4.418 1 93.44 248 ALA B C 1
ATOM 5179 O O . ALA B 1 248 ? 28.5 -15.414 3.732 1 93.44 248 ALA B O 1
ATOM 5180 N N . PRO B 1 249 ? 27.109 -15.461 5.562 1 95.31 249 PRO B N 1
ATOM 5181 C CA . PRO B 1 249 ? 26.234 -16.094 6.543 1 95.31 249 PRO B CA 1
ATOM 5182 C C . PRO B 1 249 ? 24.75 -15.828 6.277 1 95.31 249 PRO B C 1
ATOM 5184 O O . PRO B 1 249 ? 23.891 -16.359 6.988 1 95.31 249 PRO B O 1
ATOM 5187 N N . GLU B 1 250 ? 24.422 -15.094 5.266 1 96.19 250 GLU B N 1
ATOM 5188 C CA . GLU B 1 250 ? 23.031 -14.734 5.035 1 96.19 250 GLU B CA 1
ATOM 5189 C C . GLU B 1 250 ? 22.203 -15.961 4.645 1 96.19 250 GLU B C 1
ATOM 5191 O O . GLU B 1 250 ? 21.031 -16.047 4.988 1 96.19 250 GLU B O 1
ATOM 5196 N N . ILE B 1 251 ? 22.844 -16.781 3.85 1 95.31 251 ILE B N 1
ATOM 5197 C CA . ILE B 1 251 ? 22.234 -18.047 3.459 1 95.31 251 ILE B CA 1
ATOM 5198 C C . ILE B 1 251 ? 23.219 -19.188 3.736 1 95.31 251 ILE B C 1
ATOM 5200 O O . ILE B 1 251 ? 24.203 -19.359 3.016 1 95.31 251 ILE B O 1
ATOM 5204 N N . ASN B 1 252 ? 22.859 -19.953 4.684 1 92.81 252 ASN B N 1
ATOM 5205 C CA . ASN B 1 252 ? 23.688 -21.094 5.016 1 92.81 252 ASN B CA 1
ATOM 5206 C C . ASN B 1 252 ? 23.375 -22.297 4.133 1 92.81 252 ASN B C 1
ATOM 5208 O O . ASN B 1 252 ? 22.281 -22.375 3.559 1 92.81 252 ASN B O 1
ATOM 5212 N N . HIS B 1 253 ? 24.328 -23.219 4.102 1 89.62 253 HIS B N 1
ATOM 5213 C CA . HIS B 1 253 ? 24.141 -24.422 3.297 1 89.62 253 HIS B CA 1
ATOM 5214 C C . HIS B 1 253 ? 22.891 -25.188 3.74 1 89.62 253 HIS B C 1
ATOM 5216 O O . HIS B 1 253 ? 22.172 -25.75 2.908 1 89.62 253 HIS B O 1
ATOM 5222 N N . SER B 1 254 ? 22.672 -25.203 5.008 1 89.69 254 SER B N 1
ATOM 5223 C CA . SER B 1 254 ? 21.547 -25.953 5.551 1 89.69 254 SER B CA 1
ATOM 5224 C C . SER B 1 254 ? 20.219 -25.328 5.133 1 89.69 254 SER B C 1
ATOM 5226 O O . SER B 1 254 ? 19.172 -25.984 5.176 1 89.69 254 SER B O 1
ATOM 5228 N N . GLN B 1 255 ? 20.25 -24.109 4.703 1 93.06 255 GLN B N 1
ATOM 5229 C CA . GLN B 1 255 ? 19.047 -23.391 4.328 1 93.06 255 GLN B CA 1
ATOM 5230 C C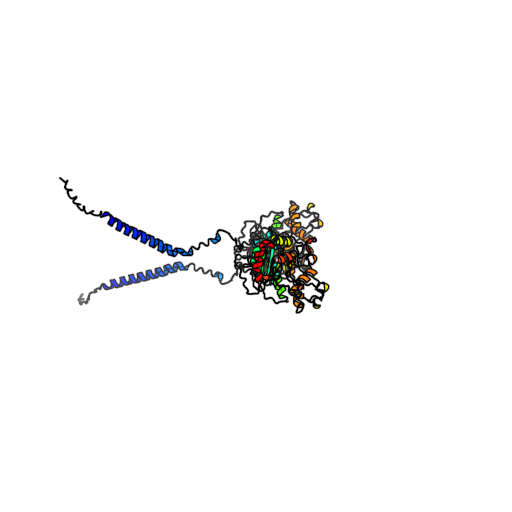 . GLN B 1 255 ? 18.781 -23.5 2.83 1 93.06 255 GLN B C 1
ATOM 5232 O O . GLN B 1 255 ? 17.672 -23.219 2.369 1 93.06 255 GLN B O 1
ATOM 5237 N N . TRP B 1 256 ? 19.781 -23.969 2.096 1 92.19 256 TRP B N 1
ATOM 5238 C CA . TRP B 1 256 ? 19.719 -24.062 0.641 1 92.19 256 TRP B CA 1
ATOM 5239 C C . TRP B 1 256 ? 18.656 -25.078 0.208 1 92.19 256 TRP B C 1
ATOM 5241 O O . TRP B 1 256 ? 18.547 -26.141 0.801 1 92.19 256 TRP B O 1
ATOM 5251 N N . ARG B 1 257 ? 17.891 -24.672 -0.798 1 92.75 257 ARG B N 1
ATOM 5252 C CA . ARG B 1 257 ? 16.875 -25.547 -1.373 1 92.75 257 ARG B CA 1
ATOM 5253 C C . ARG B 1 257 ? 16.828 -25.406 -2.891 1 92.75 257 ARG B C 1
ATOM 5255 O O . ARG B 1 257 ? 17.234 -24.375 -3.438 1 92.75 257 ARG B O 1
ATOM 5262 N N . THR B 1 258 ? 16.359 -26.422 -3.521 1 90.06 258 THR B N 1
ATOM 5263 C CA . THR B 1 258 ? 16.109 -26.406 -4.961 1 90.06 258 THR B CA 1
ATOM 5264 C C . THR B 1 258 ? 14.742 -27 -5.285 1 90.06 258 THR B C 1
ATOM 5266 O O . THR B 1 258 ? 14.18 -27.734 -4.484 1 90.06 258 THR B O 1
ATOM 5269 N N . GLY B 1 259 ? 14.219 -26.594 -6.395 1 90.62 259 GLY B N 1
ATOM 5270 C CA . GLY B 1 259 ? 12.938 -27.078 -6.891 1 90.62 259 GLY B CA 1
ATOM 5271 C C . GLY B 1 259 ? 12.703 -26.75 -8.352 1 90.62 259 GLY B C 1
ATOM 5272 O O . GLY B 1 259 ? 13.641 -26.438 -9.086 1 90.62 259 GLY B O 1
ATOM 5273 N N . THR B 1 260 ? 11.516 -27 -8.789 1 90.62 260 THR B N 1
ATOM 5274 C CA . THR B 1 260 ? 11.125 -26.578 -10.133 1 90.62 260 THR B CA 1
ATOM 5275 C C . THR B 1 260 ? 10.766 -25.094 -10.148 1 90.62 260 THR B C 1
ATOM 5277 O O . THR B 1 260 ? 10.352 -24.547 -9.133 1 90.62 260 THR B O 1
ATOM 5280 N N . PRO B 1 261 ? 10.961 -24.484 -11.266 1 91.5 261 PRO B N 1
ATOM 5281 C CA . PRO B 1 261 ? 10.633 -23.062 -11.344 1 91.5 261 PRO B CA 1
ATOM 5282 C C . PRO B 1 261 ? 9.125 -22.797 -11.344 1 91.5 261 PRO B C 1
ATOM 5284 O O . PRO B 1 261 ? 8.695 -21.656 -11.18 1 91.5 261 PRO B O 1
ATOM 5287 N N . TRP B 1 262 ? 8.336 -23.828 -11.477 1 95.88 262 TRP B N 1
ATOM 5288 C CA . TRP B 1 262 ? 6.883 -23.688 -11.555 1 95.88 262 TRP B CA 1
ATOM 5289 C C . TRP B 1 262 ? 6.246 -23.828 -10.172 1 95.88 262 TRP B C 1
ATOM 5291 O O . TRP B 1 262 ? 6.512 -24.797 -9.461 1 95.88 262 TRP B O 1
ATOM 5301 N N . PHE B 1 263 ? 5.438 -22.844 -9.781 1 97.88 263 PHE B N 1
ATOM 5302 C CA . PHE B 1 263 ? 4.969 -22.812 -8.406 1 97.88 263 PHE B CA 1
ATOM 5303 C C . PHE B 1 263 ? 3.58 -22.188 -8.32 1 97.88 263 PHE B C 1
ATOM 5305 O O . PHE B 1 263 ? 3.047 -21.703 -9.328 1 97.88 263 PHE B O 1
ATOM 5312 N N . GLU B 1 264 ? 2.99 -22.297 -7.234 1 98.69 264 GLU B N 1
ATOM 5313 C CA . GLU B 1 264 ? 1.802 -21.562 -6.797 1 98.69 264 GLU B CA 1
ATOM 5314 C C . GLU B 1 264 ? 2.004 -20.953 -5.41 1 98.69 264 GLU B C 1
ATOM 5316 O O . GLU B 1 264 ? 2.51 -21.625 -4.504 1 98.69 264 GLU B O 1
ATOM 5321 N N . VAL B 1 265 ? 1.723 -19.688 -5.301 1 98.75 265 VAL B N 1
ATOM 5322 C CA . VAL B 1 265 ? 1.9 -19.047 -4 1 98.75 265 VAL B CA 1
ATOM 5323 C C . VAL B 1 265 ? 0.673 -18.203 -3.668 1 98.75 265 VAL B C 1
ATOM 5325 O O . VAL B 1 265 ? -0.008 -17.703 -4.566 1 98.75 265 VAL B O 1
ATOM 5328 N N . ARG B 1 266 ? 0.405 -18.125 -2.432 1 98.56 266 ARG B N 1
ATOM 5329 C CA . ARG B 1 266 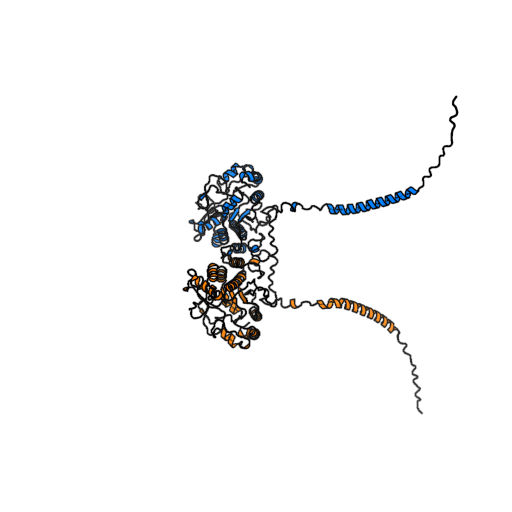? -0.653 -17.234 -1.972 1 98.56 266 ARG B CA 1
ATOM 5330 C C . ARG B 1 266 ? -0.193 -15.781 -1.999 1 98.56 266 ARG B C 1
ATOM 5332 O O . ARG B 1 266 ? 1.007 -15.508 -2.068 1 98.56 266 ARG B O 1
ATOM 5339 N N . ARG B 1 267 ? -1.076 -14.867 -1.872 1 98.31 267 ARG B N 1
ATOM 5340 C CA . ARG B 1 267 ? -0.829 -13.438 -2.047 1 98.31 267 ARG B CA 1
ATOM 5341 C C . ARG B 1 267 ? 0.235 -12.945 -1.072 1 98.31 267 ARG B C 1
ATOM 5343 O O . ARG B 1 267 ? 1.151 -12.219 -1.462 1 98.31 267 ARG B O 1
ATOM 5350 N N . SER B 1 268 ? 0.133 -13.281 0.223 1 97.25 268 SER B N 1
ATOM 5351 C CA . SER B 1 268 ? 1.076 -12.797 1.223 1 97.25 268 SER B CA 1
ATOM 5352 C C . SER B 1 268 ? 2.508 -13.18 0.868 1 97.25 268 SER B C 1
ATOM 5354 O O . SER B 1 268 ? 3.428 -12.367 1.005 1 97.25 268 SER B O 1
ATOM 5356 N N . LEU B 1 269 ? 2.67 -14.383 0.339 1 98.38 269 LEU B N 1
ATOM 5357 C CA . LEU B 1 269 ? 4 -14.844 -0.052 1 98.38 269 LEU B CA 1
ATOM 5358 C C . LEU B 1 269 ? 4.457 -14.148 -1.334 1 98.38 269 LEU B C 1
ATOM 5360 O O . LEU B 1 269 ? 5.637 -13.828 -1.486 1 98.38 269 LEU B O 1
ATOM 5364 N N . ALA B 1 270 ? 3.518 -13.992 -2.238 1 98.75 270 ALA B N 1
ATOM 5365 C CA . ALA B 1 270 ? 3.846 -13.289 -3.475 1 98.75 270 ALA B CA 1
ATOM 5366 C C . ALA B 1 270 ? 4.398 -11.898 -3.184 1 98.75 270 ALA B C 1
ATOM 5368 O O . ALA B 1 270 ? 5.398 -11.484 -3.773 1 98.75 270 ALA B O 1
ATOM 5369 N N . VAL B 1 271 ? 3.754 -11.195 -2.287 1 98.5 271 VAL B N 1
ATOM 5370 C CA . VAL B 1 271 ? 4.18 -9.859 -1.906 1 98.5 271 VAL B CA 1
ATOM 5371 C C . VAL B 1 271 ? 5.594 -9.906 -1.337 1 98.5 271 VAL B C 1
ATOM 5373 O O . VAL B 1 271 ? 6.445 -9.094 -1.702 1 98.5 271 VAL B O 1
ATOM 5376 N N . ASN B 1 272 ? 5.867 -10.891 -0.495 1 98.19 272 ASN B N 1
ATOM 5377 C CA . ASN B 1 272 ? 7.18 -11.016 0.133 1 98.19 272 ASN B CA 1
ATOM 5378 C C . ASN B 1 272 ? 8.266 -11.305 -0.895 1 98.19 272 ASN B C 1
ATOM 5380 O O . ASN B 1 272 ? 9.367 -10.758 -0.816 1 98.19 272 ASN B O 1
ATOM 5384 N N . ILE B 1 273 ? 7.918 -12.141 -1.789 1 98.31 273 ILE B N 1
ATOM 5385 C CA . ILE B 1 273 ? 8.883 -12.508 -2.816 1 98.31 273 ILE B CA 1
ATOM 5386 C C . ILE B 1 273 ? 9.227 -11.289 -3.668 1 98.31 273 ILE B C 1
ATOM 5388 O O . ILE B 1 273 ? 10.406 -11.008 -3.914 1 98.31 273 ILE B O 1
ATOM 5392 N N . VAL B 1 274 ? 8.25 -10.57 -4.078 1 98.5 274 VAL B N 1
ATOM 5393 C CA . VAL B 1 274 ? 8.438 -9.414 -4.949 1 98.5 274 VAL B CA 1
ATOM 5394 C C . VAL B 1 274 ? 9.203 -8.328 -4.203 1 98.5 274 VAL B C 1
ATOM 5396 O O . VAL B 1 274 ? 10.023 -7.617 -4.801 1 98.5 274 VAL B O 1
ATOM 5399 N N . ALA B 1 275 ? 9.016 -8.266 -2.941 1 98.25 275 ALA B N 1
ATOM 5400 C CA . ALA B 1 275 ? 9.594 -7.195 -2.133 1 98.25 275 ALA B CA 1
ATOM 5401 C C . ALA B 1 275 ? 11.039 -7.52 -1.752 1 98.25 275 ALA B C 1
ATOM 5403 O O . ALA B 1 275 ? 11.797 -6.633 -1.354 1 98.25 275 ALA B O 1
ATOM 5404 N N . ASP B 1 276 ? 11.461 -8.727 -1.849 1 98 276 ASP B N 1
ATOM 5405 C CA . ASP B 1 276 ? 12.766 -9.148 -1.344 1 98 276 ASP B CA 1
ATOM 5406 C C . ASP B 1 276 ? 13.891 -8.656 -2.256 1 98 276 ASP B C 1
ATOM 5408 O O . ASP B 1 276 ? 13.883 -8.938 -3.457 1 98 276 ASP B O 1
ATOM 5412 N N . ASN B 1 277 ? 14.742 -7.957 -1.693 1 96.62 277 ASN B N 1
ATOM 5413 C CA . ASN B 1 277 ? 15.945 -7.543 -2.412 1 96.62 277 ASN B CA 1
ATOM 5414 C C . ASN B 1 277 ? 17.203 -8.031 -1.714 1 96.62 277 ASN B C 1
ATOM 5416 O O . ASN B 1 277 ? 18.281 -8.062 -2.316 1 96.62 277 ASN B O 1
ATOM 5420 N N . LYS B 1 278 ? 17.078 -8.398 -0.509 1 96.81 278 LYS B N 1
ATOM 5421 C CA . LYS B 1 278 ? 18.234 -8.852 0.259 1 96.81 278 LYS B CA 1
ATOM 5422 C C . LYS B 1 278 ? 18.766 -10.172 -0.285 1 96.81 278 LYS B C 1
ATOM 5424 O O . LYS B 1 278 ? 19.922 -10.25 -0.713 1 96.81 278 LYS B O 1
ATOM 5429 N N . TYR B 1 279 ? 17.953 -11.164 -0.307 1 97.25 279 TYR B N 1
ATOM 5430 C CA . TYR B 1 279 ? 18.406 -12.477 -0.747 1 97.25 279 TYR B CA 1
ATOM 5431 C C . TYR B 1 279 ? 18.531 -12.531 -2.266 1 97.25 279 TYR B C 1
ATOM 5433 O O . TYR B 1 279 ? 19.391 -13.227 -2.801 1 97.25 279 TYR B O 1
ATOM 5441 N N . TYR B 1 280 ? 17.656 -11.789 -2.938 1 97.19 280 TYR B N 1
ATOM 5442 C CA . TYR B 1 280 ? 17.766 -11.664 -4.387 1 97.19 280 TYR B CA 1
ATOM 5443 C C . TYR B 1 280 ? 19.172 -11.195 -4.777 1 97.19 280 TYR B C 1
ATOM 5445 O O . TYR B 1 280 ? 19.781 -11.742 -5.695 1 97.19 280 TYR B O 1
ATOM 5453 N N . SER B 1 281 ? 19.641 -10.203 -4.047 1 97 281 SER B N 1
ATOM 5454 C CA . SER B 1 281 ? 20.938 -9.641 -4.363 1 97 281 SER B CA 1
ATOM 5455 C C . SER B 1 281 ? 22.062 -10.656 -4.117 1 97 281 SER B C 1
ATOM 5457 O O . SER B 1 281 ? 23.047 -10.68 -4.844 1 97 281 SER B O 1
ATOM 5459 N N . ILE B 1 282 ? 21.906 -11.477 -3.15 1 96.81 282 ILE B N 1
ATOM 5460 C CA . ILE B 1 282 ? 22.891 -12.516 -2.846 1 96.81 282 ILE B CA 1
ATOM 5461 C C . ILE B 1 282 ? 22.906 -13.555 -3.959 1 96.81 282 ILE B C 1
ATOM 5463 O O . ILE B 1 282 ? 23.969 -13.961 -4.434 1 96.81 282 ILE B O 1
ATOM 5467 N N . PHE B 1 283 ? 21.75 -13.969 -4.426 1 96.12 283 PHE B N 1
ATOM 5468 C CA . PHE B 1 283 ? 21.656 -14.922 -5.523 1 96.12 283 PHE B CA 1
ATOM 5469 C C . PHE B 1 283 ? 22.219 -14.328 -6.809 1 96.12 283 PHE B C 1
ATOM 5471 O O . PHE B 1 283 ? 22.922 -15.023 -7.555 1 96.12 283 PHE B O 1
ATOM 5478 N N . ARG B 1 284 ? 21.938 -13.07 -7.027 1 95.31 284 ARG B N 1
ATOM 5479 C CA . ARG B 1 284 ? 22.422 -12.391 -8.227 1 95.31 284 ARG B CA 1
ATOM 5480 C C . ARG B 1 284 ? 23.953 -12.359 -8.242 1 95.31 284 ARG B C 1
ATOM 5482 O O . ARG B 1 284 ? 24.562 -12.562 -9.297 1 95.31 284 ARG B O 1
ATOM 5489 N N . LYS B 1 285 ? 24.5 -12.188 -7.125 1 95.06 285 LYS B N 1
ATOM 5490 C CA . LYS B 1 285 ? 25.938 -12.016 -7.023 1 95.06 285 LYS B CA 1
ATOM 5491 C C . LYS B 1 285 ? 26.656 -13.359 -7.047 1 95.06 285 LYS B C 1
ATOM 5493 O O . LYS B 1 285 ? 27.688 -13.508 -7.715 1 95.06 285 LYS B O 1
ATOM 5498 N N . TYR B 1 286 ? 26.031 -14.406 -6.379 1 93.44 286 TYR B N 1
ATOM 5499 C CA . TYR B 1 286 ? 26.859 -15.578 -6.086 1 93.44 286 TYR B CA 1
ATOM 5500 C C . TYR B 1 286 ? 26.312 -16.812 -6.797 1 93.44 286 TYR B C 1
ATOM 5502 O O . TYR B 1 286 ? 27.016 -17.828 -6.902 1 93.44 286 TYR B O 1
ATOM 5510 N N . CYS B 1 287 ? 25.125 -16.859 -7.207 1 92 287 CYS B N 1
ATOM 5511 C CA . CYS B 1 287 ? 24.562 -18.031 -7.875 1 92 287 CYS B CA 1
ATOM 5512 C C . CYS B 1 287 ? 24.719 -17.922 -9.383 1 92 287 CYS B C 1
ATOM 5514 O O . CYS B 1 287 ? 23.766 -17.531 -10.078 1 92 287 CYS B O 1
ATOM 5516 N N . LYS B 1 288 ? 25.906 -18.281 -9.781 1 84.56 288 LYS B N 1
ATOM 5517 C CA . LYS B 1 288 ? 26.25 -18.188 -11.195 1 84.56 288 LYS B CA 1
ATOM 5518 C C . LYS B 1 288 ? 26.828 -19.5 -11.719 1 84.56 288 LYS B C 1
ATOM 5520 O O . LYS B 1 288 ? 27.312 -20.328 -10.938 1 84.56 288 LYS B O 1
ATOM 5525 N N . THR B 1 289 ? 26.797 -19.828 -12.953 1 77 289 THR B N 1
ATOM 5526 C CA . THR B 1 289 ? 27.453 -20.875 -13.719 1 77 289 THR B CA 1
ATOM 5527 C C . THR B 1 289 ? 26.844 -22.234 -13.391 1 77 289 THR B C 1
ATOM 5529 O O . THR B 1 289 ? 26.188 -22.859 -14.227 1 77 289 THR B O 1
ATOM 5532 N N . THR B 1 290 ? 27.109 -22.703 -12.023 1 77.69 290 THR B N 1
ATOM 5533 C CA . THR B 1 290 ? 26.609 -24.031 -11.672 1 77.69 290 THR B CA 1
ATOM 5534 C C . THR B 1 290 ? 25.375 -23.938 -10.789 1 77.69 290 THR B C 1
ATOM 5536 O O . THR B 1 290 ? 24.719 -24.938 -10.508 1 77.69 290 THR B O 1
ATOM 5539 N N . CYS B 1 291 ? 25.156 -22.812 -10.492 1 83.88 291 CYS B N 1
ATOM 5540 C CA . CYS B 1 291 ? 23.984 -22.516 -9.688 1 83.88 291 CYS B CA 1
ATOM 5541 C C . CYS B 1 291 ? 22.875 -21.906 -10.547 1 83.88 291 CYS B C 1
ATOM 5543 O O . CYS B 1 291 ? 23.141 -21.062 -11.398 1 83.88 291 CYS B O 1
ATOM 5545 N N . HIS B 1 292 ? 21.688 -22.438 -10.398 1 86.94 292 HIS B N 1
ATOM 5546 C CA . HIS B 1 292 ? 20.531 -21.922 -11.133 1 86.94 292 HIS B CA 1
ATOM 5547 C C . HIS B 1 292 ? 19.578 -21.172 -10.211 1 86.94 292 HIS B C 1
ATOM 5549 O O . HIS B 1 292 ? 18.75 -21.797 -9.539 1 86.94 292 HIS B O 1
ATOM 5555 N N . PRO B 1 293 ? 19.641 -19.891 -10.25 1 92.31 293 PRO B N 1
ATOM 5556 C CA . PRO B 1 293 ? 18.797 -19.125 -9.328 1 92.31 293 PRO B CA 1
ATOM 5557 C C . PRO B 1 293 ? 17.312 -19.328 -9.57 1 92.31 293 PRO B C 1
ATOM 5559 O O . PRO B 1 293 ? 16.516 -19.234 -8.633 1 92.31 293 PRO B O 1
ATOM 5562 N N . ASP B 1 294 ? 16.938 -19.625 -10.75 1 89.62 294 ASP B N 1
ATOM 5563 C CA . ASP B 1 294 ? 15.523 -19.812 -11.078 1 89.62 294 ASP B CA 1
ATOM 5564 C C . ASP B 1 294 ? 14.938 -21.016 -10.352 1 89.62 294 ASP B C 1
ATOM 5566 O O . ASP B 1 294 ? 13.75 -21.031 -10.039 1 89.62 294 ASP B O 1
ATOM 5570 N N . ASP B 1 295 ? 15.812 -21.922 -9.953 1 90.44 295 ASP B N 1
ATOM 5571 C CA . ASP B 1 295 ? 15.344 -23.141 -9.297 1 90.44 295 ASP B CA 1
ATOM 5572 C C . ASP B 1 295 ? 15.539 -23.047 -7.785 1 90.44 295 ASP B C 1
ATOM 5574 O O . ASP B 1 295 ? 14.93 -23.812 -7.031 1 90.44 295 ASP B O 1
ATOM 5578 N N . SER B 1 296 ? 16.375 -22.156 -7.426 1 93.06 296 SER B N 1
ATOM 5579 C CA . SER B 1 296 ? 16.797 -22.281 -6.035 1 93.06 296 SER B CA 1
ATOM 5580 C C . SER B 1 296 ? 16.422 -21.031 -5.227 1 93.06 296 SER B C 1
ATOM 5582 O O . SER B 1 296 ? 16.359 -21.094 -3.998 1 93.06 296 SER B O 1
ATOM 5584 N N . TYR B 1 297 ? 16.219 -19.953 -5.871 1 95.62 297 TYR B N 1
ATOM 5585 C CA . TYR B 1 297 ? 15.992 -18.703 -5.137 1 95.62 297 TYR B CA 1
ATOM 5586 C C . TYR B 1 297 ? 14.711 -18.781 -4.32 1 95.62 297 TYR B C 1
ATOM 5588 O O . TYR B 1 297 ? 14.742 -18.672 -3.09 1 95.62 297 TYR B O 1
ATOM 5596 N N . ILE B 1 298 ? 13.586 -19.047 -4.945 1 97 298 ILE B N 1
ATOM 5597 C CA . ILE B 1 298 ? 12.289 -19 -4.273 1 97 298 ILE B CA 1
ATOM 5598 C C . ILE B 1 298 ? 12.18 -20.141 -3.266 1 97 298 ILE B C 1
ATOM 5600 O O . ILE B 1 298 ? 11.789 -19.922 -2.115 1 97 298 ILE B O 1
ATOM 5604 N N . PRO B 1 299 ? 12.617 -21.328 -3.637 1 95.81 299 PRO B N 1
ATOM 5605 C CA . PRO B 1 299 ? 12.578 -22.406 -2.646 1 95.81 299 PRO B CA 1
ATOM 5606 C C . PRO B 1 299 ? 13.414 -22.109 -1.406 1 95.81 299 PRO B C 1
ATOM 5608 O O . PRO B 1 299 ? 12.977 -22.359 -0.281 1 95.81 299 PRO B O 1
ATOM 5611 N N . THR B 1 300 ? 14.609 -21.578 -1.625 1 95.62 300 THR B N 1
ATOM 5612 C CA . THR B 1 300 ? 15.492 -21.25 -0.506 1 95.62 300 THR B CA 1
ATOM 5613 C C . THR B 1 300 ? 14.898 -20.109 0.333 1 95.62 300 THR B C 1
ATOM 5615 O O . THR B 1 300 ? 14.867 -20.203 1.562 1 95.62 300 THR B O 1
ATOM 5618 N N . TYR B 1 301 ? 14.453 -19.172 -0.382 1 97 301 TYR B N 1
ATOM 5619 C CA . TYR B 1 301 ? 13.852 -18.016 0.275 1 97 301 TYR B CA 1
ATOM 5620 C C . TYR B 1 301 ? 12.688 -18.438 1.17 1 97 301 TYR B C 1
ATOM 5622 O O . TYR B 1 301 ? 12.625 -18.047 2.338 1 97 301 TYR B O 1
ATOM 5630 N N . LEU B 1 302 ? 11.805 -19.234 0.688 1 97.25 302 LEU B N 1
ATOM 5631 C CA . LEU B 1 302 ? 10.625 -19.672 1.437 1 97.25 302 LEU B CA 1
ATOM 5632 C C . LEU B 1 302 ? 11.023 -20.578 2.596 1 97.25 302 LEU B C 1
ATOM 5634 O O . LEU B 1 302 ? 10.43 -20.5 3.676 1 97.25 302 LEU B O 1
ATOM 5638 N N . ASN B 1 303 ? 11.938 -21.375 2.342 1 95.81 303 ASN B N 1
ATOM 5639 C CA . ASN B 1 303 ? 12.398 -22.25 3.408 1 95.81 303 ASN B CA 1
ATOM 5640 C C . ASN B 1 303 ? 12.922 -21.453 4.602 1 95.81 303 ASN B C 1
ATOM 5642 O O . ASN B 1 303 ? 12.695 -21.844 5.754 1 95.81 303 ASN B O 1
ATOM 5646 N N . MET B 1 304 ? 13.586 -20.391 4.336 1 96.56 304 MET B N 1
ATOM 5647 C CA . MET B 1 304 ? 14.219 -19.594 5.379 1 96.56 304 MET B CA 1
ATOM 5648 C C . MET B 1 304 ? 13.188 -18.75 6.125 1 96.56 304 MET B C 1
ATOM 5650 O O . MET B 1 304 ? 13.266 -18.609 7.348 1 96.56 304 MET B O 1
ATOM 5654 N N . LEU B 1 305 ? 12.195 -18.234 5.43 1 95.62 305 LEU B N 1
ATOM 5655 C CA . LEU B 1 305 ? 11.406 -17.156 6.043 1 95.62 305 LEU B CA 1
ATOM 5656 C C . LEU B 1 305 ? 9.953 -17.594 6.227 1 95.62 305 LEU B C 1
ATOM 5658 O O . LEU B 1 305 ? 9.281 -17.156 7.16 1 95.62 305 LEU B O 1
ATOM 5662 N N . ASP B 1 306 ? 9.477 -18.422 5.336 1 94.25 306 ASP B N 1
ATOM 5663 C CA . ASP B 1 306 ? 8.047 -18.734 5.348 1 94.25 306 ASP B CA 1
ATOM 5664 C C . ASP B 1 306 ? 7.816 -20.219 5.098 1 94.25 306 ASP B C 1
ATOM 5666 O O . ASP B 1 306 ? 6.875 -20.594 4.395 1 94.25 306 ASP B O 1
ATOM 5670 N N . GLY B 1 307 ? 8.648 -21.016 5.664 1 94.06 307 GLY B N 1
ATOM 5671 C CA . GLY B 1 307 ? 8.586 -22.453 5.395 1 94.06 307 GLY B CA 1
ATOM 5672 C C . GLY B 1 307 ? 7.281 -23.078 5.824 1 94.06 307 GLY B C 1
ATOM 5673 O O . GLY B 1 307 ? 6.793 -24.016 5.18 1 94.06 307 GLY B O 1
ATOM 5674 N N . ASN B 1 308 ? 6.695 -22.562 6.871 1 94.5 308 ASN B N 1
ATOM 5675 C CA . ASN B 1 308 ? 5.469 -23.125 7.426 1 94.5 308 ASN B CA 1
ATOM 5676 C C . ASN B 1 308 ? 4.27 -22.859 6.52 1 94.5 308 ASN B C 1
ATOM 5678 O O . ASN B 1 308 ? 3.236 -23.516 6.641 1 94.5 308 ASN B O 1
ATOM 5682 N N . LEU B 1 309 ? 4.445 -21.984 5.539 1 96.69 309 LEU B N 1
ATOM 5683 C CA . LEU B 1 309 ? 3.348 -21.625 4.652 1 96.69 309 LEU B CA 1
ATOM 5684 C C . LEU B 1 309 ? 3.465 -22.344 3.312 1 96.69 309 LEU B C 1
ATOM 5686 O O . LEU B 1 309 ? 2.635 -22.141 2.424 1 96.69 309 LEU B O 1
ATOM 5690 N N . ASN B 1 310 ? 4.473 -23.188 3.188 1 97.31 310 ASN B N 1
ATOM 5691 C CA . ASN B 1 310 ? 4.734 -23.906 1.943 1 97.31 310 ASN B CA 1
ATOM 5692 C C . ASN B 1 310 ? 4.574 -25.406 2.121 1 97.31 310 ASN B C 1
ATOM 5694 O O . ASN B 1 310 ? 5.035 -25.984 3.113 1 97.31 310 ASN B O 1
ATOM 5698 N N . ALA B 1 311 ? 3.969 -26.047 1.176 1 96.56 311 ALA B N 1
ATOM 5699 C CA . ALA B 1 311 ? 3.748 -27.484 1.212 1 96.56 311 ALA B CA 1
ATOM 5700 C C . ALA B 1 311 ? 4.988 -28.25 0.74 1 96.56 311 ALA B C 1
ATOM 5702 O O . ALA B 1 311 ? 5.051 -29.469 0.85 1 96.56 311 ALA B O 1
ATOM 5703 N N . ASN B 1 312 ? 5.969 -27.531 0.197 1 94.75 312 ASN B N 1
ATOM 5704 C CA . ASN B 1 312 ? 7.227 -28.078 -0.298 1 94.75 312 ASN B CA 1
ATOM 5705 C C . ASN B 1 312 ? 7 -29.031 -1.468 1 94.75 312 ASN B C 1
ATOM 5707 O O . ASN B 1 312 ? 7.688 -30.047 -1.586 1 94.75 312 ASN B O 1
ATOM 5711 N N . ARG B 1 313 ? 6.047 -28.812 -2.23 1 94.81 313 ARG B N 1
ATOM 5712 C CA . ARG B 1 313 ? 5.758 -29.547 -3.455 1 94.81 313 ARG B CA 1
ATOM 5713 C C . ARG B 1 313 ? 5.125 -28.641 -4.504 1 94.81 313 ARG B C 1
ATOM 5715 O O . ARG B 1 313 ? 4.676 -27.547 -4.188 1 94.81 313 ARG B O 1
ATOM 5722 N N . THR B 1 314 ? 5.152 -29.109 -5.719 1 95.38 314 THR B N 1
ATOM 5723 C CA . THR B 1 314 ? 4.492 -28.406 -6.809 1 95.38 314 THR B CA 1
ATOM 5724 C C . THR B 1 314 ? 3.158 -29.078 -7.148 1 95.38 314 THR B C 1
ATOM 5726 O O . THR B 1 314 ? 2.932 -30.234 -6.809 1 95.38 314 THR B O 1
ATOM 5729 N N . VAL B 1 315 ? 2.26 -28.344 -7.781 1 97.25 315 VAL B N 1
ATOM 5730 C CA . VAL B 1 315 ? 0.982 -28.875 -8.242 1 97.25 315 VAL B CA 1
ATOM 5731 C C . VAL B 1 315 ? 1.04 -29.125 -9.742 1 97.25 315 VAL B C 1
ATOM 5733 O O . VAL B 1 315 ? 0.01 -29.375 -10.375 1 97.25 315 VAL B O 1
ATOM 5736 N N . ILE B 1 316 ? 2.205 -29.031 -10.328 1 97.06 316 ILE B N 1
ATOM 5737 C CA . ILE B 1 316 ? 2.416 -29.281 -11.75 1 97.06 316 ILE B CA 1
ATOM 5738 C C . ILE B 1 316 ? 3.172 -30.594 -11.938 1 97.06 316 ILE B C 1
ATOM 5740 O O . ILE B 1 316 ? 4.336 -30.703 -11.539 1 97.06 316 ILE B O 1
ATOM 5744 N N . TRP B 1 317 ? 2.58 -31.516 -12.539 1 95.56 317 TRP B N 1
ATOM 5745 C CA . TRP B 1 317 ? 3.184 -32.812 -12.797 1 95.56 317 TRP B CA 1
ATOM 5746 C C . TRP B 1 317 ? 4.148 -32.75 -13.977 1 95.56 317 TRP B C 1
ATOM 5748 O O . TRP B 1 317 ? 3.863 -32.094 -14.984 1 95.56 317 TRP B O 1
ATOM 5758 N N . ALA B 1 318 ? 5.215 -33.375 -13.859 1 93.81 318 ALA B N 1
ATOM 5759 C CA . ALA B 1 318 ? 6.176 -33.562 -14.945 1 93.81 318 ALA B CA 1
ATOM 5760 C C . ALA B 1 318 ? 6.73 -35 -14.93 1 93.81 318 ALA B C 1
ATOM 5762 O O . ALA B 1 318 ? 7.02 -35.531 -13.867 1 93.81 318 ALA B O 1
ATOM 5763 N N . ASP B 1 319 ? 6.797 -35.562 -16.078 1 91.69 319 ASP B N 1
ATOM 5764 C CA . ASP B 1 319 ? 7.34 -36.906 -16.188 1 91.69 319 ASP B CA 1
ATOM 5765 C C . ASP B 1 319 ? 8.867 -36.906 -16.125 1 91.69 319 ASP B C 1
ATOM 5767 O O . ASP B 1 319 ? 9.523 -36.594 -17.125 1 91.69 319 ASP B O 1
ATOM 5771 N N . ARG B 1 320 ? 9.375 -37.312 -15.023 1 84.25 320 ARG B N 1
ATOM 5772 C CA . ARG B 1 320 ? 10.82 -37.344 -14.859 1 84.25 320 ARG B CA 1
ATOM 5773 C C . ARG B 1 320 ? 11.336 -38.75 -14.758 1 84.25 320 ARG B C 1
ATOM 5775 O O . ARG B 1 320 ? 12.414 -39 -14.219 1 84.25 320 ARG B O 1
ATOM 5782 N N . SER B 1 321 ? 10.539 -39.625 -15.188 1 78.69 321 SER B N 1
ATOM 5783 C CA . SER B 1 321 ? 10.852 -41.062 -15.062 1 78.69 321 SER B CA 1
ATOM 5784 C C . SER B 1 321 ? 12.102 -41.406 -15.852 1 78.69 321 SER B C 1
ATOM 5786 O O . SER B 1 321 ? 12.789 -42.375 -15.523 1 78.69 321 SER B O 1
ATOM 5788 N N . MET B 1 322 ? 12.344 -40.688 -16.875 1 74.81 322 MET B N 1
ATOM 5789 C CA . MET B 1 322 ? 13.484 -41.031 -17.734 1 74.81 322 MET B CA 1
ATOM 5790 C C . MET B 1 322 ? 14.781 -40.469 -17.156 1 74.81 322 MET B C 1
ATOM 5792 O O . MET B 1 322 ? 15.859 -40.719 -17.688 1 74.81 322 MET B O 1
ATOM 5796 N N . GLY B 1 323 ? 14.672 -39.844 -16.156 1 68 323 GLY B N 1
ATOM 5797 C CA . GLY B 1 323 ? 15.875 -39.25 -15.586 1 68 323 GLY B CA 1
ATOM 5798 C C . GLY B 1 323 ? 16.328 -38 -16.312 1 68 323 GLY B C 1
ATOM 5799 O O . GLY B 1 323 ? 15.695 -37.562 -17.281 1 68 323 GLY B O 1
ATOM 5800 N N . GLY B 1 324 ? 17.234 -37.219 -15.852 1 63.38 324 GLY B N 1
ATOM 5801 C CA . GLY B 1 324 ? 17.781 -36.031 -16.469 1 63.38 324 GLY B CA 1
ATOM 5802 C C . GLY B 1 324 ? 17.172 -34.75 -15.922 1 63.38 324 GLY B C 1
ATOM 5803 O O . GLY B 1 324 ? 16.297 -34.781 -15.055 1 63.38 324 GLY B O 1
ATOM 5804 N N . ARG B 1 325 ? 17.656 -33.75 -16.531 1 66.19 325 ARG B N 1
ATOM 5805 C CA . ARG B 1 325 ? 17.266 -32.438 -16.047 1 66.19 325 ARG B CA 1
ATOM 5806 C C . ARG B 1 325 ? 15.914 -32 -16.609 1 66.19 325 ARG B C 1
ATOM 5808 O O . ARG B 1 325 ? 15.141 -31.312 -15.945 1 66.19 325 ARG B O 1
ATOM 5815 N N . ASP B 1 326 ? 15.594 -32.625 -17.844 1 78.56 326 ASP B N 1
ATOM 5816 C CA . ASP B 1 326 ? 14.375 -32.188 -18.516 1 78.56 326 ASP B CA 1
ATOM 5817 C C . ASP B 1 326 ? 13.305 -33.25 -18.484 1 78.56 326 ASP B C 1
ATOM 5819 O O . ASP B 1 326 ? 13.594 -34.438 -18.75 1 78.56 326 ASP B O 1
ATOM 5823 N N . PRO B 1 327 ? 12.109 -32.906 -18.188 1 89.38 327 PRO B N 1
ATOM 5824 C CA . PRO B 1 327 ? 11.008 -33.875 -18.188 1 89.38 327 PRO B CA 1
ATOM 5825 C C . PRO B 1 327 ? 10.68 -34.375 -19.594 1 89.38 327 PRO B C 1
ATOM 5827 O O . PRO B 1 327 ? 11.023 -33.719 -20.594 1 89.38 327 PRO B O 1
ATOM 5830 N N . ALA B 1 328 ? 10.062 -35.5 -19.609 1 91.56 328 ALA B N 1
ATOM 5831 C CA . ALA B 1 328 ? 9.617 -36.062 -20.891 1 91.56 328 ALA B CA 1
ATOM 5832 C C . ALA B 1 328 ? 8.539 -35.188 -21.531 1 91.56 328 ALA B C 1
ATOM 5834 O O . ALA B 1 328 ? 7.715 -34.594 -20.828 1 91.56 328 ALA B O 1
ATOM 5835 N N . THR B 1 329 ? 8.602 -35.156 -22.906 1 94.31 329 THR B N 1
ATOM 5836 C CA . THR B 1 329 ? 7.605 -34.406 -23.656 1 94.31 329 THR B CA 1
ATOM 5837 C C . THR B 1 329 ? 6.57 -35.344 -24.266 1 94.31 329 THR B C 1
ATOM 5839 O O . THR B 1 329 ? 6.926 -36.344 -24.922 1 94.31 329 THR B O 1
ATOM 5842 N N . TYR B 1 330 ? 5.312 -35.062 -24.078 1 95.31 330 TYR B N 1
ATOM 5843 C CA . TYR B 1 330 ? 4.219 -35.844 -24.641 1 95.31 330 TYR B CA 1
ATOM 5844 C C . TYR B 1 330 ? 3.631 -35.188 -25.859 1 95.31 330 TYR B C 1
ATOM 5846 O O . TYR B 1 330 ? 3.203 -34.031 -25.797 1 95.31 330 TYR B O 1
ATOM 5854 N N . GLY B 1 331 ? 3.631 -35.906 -26.938 1 95.75 331 GLY B N 1
ATOM 5855 C CA . GLY B 1 331 ? 3.061 -35.406 -28.172 1 95.75 331 GLY B CA 1
ATOM 5856 C C . GLY B 1 331 ? 1.737 -36.031 -28.531 1 95.75 331 GLY B C 1
ATOM 5857 O O . GLY B 1 331 ? 1.127 -36.719 -27.703 1 95.75 331 GLY B O 1
ATOM 5858 N N . ARG B 1 332 ? 1.351 -35.812 -29.75 1 95.31 332 ARG B N 1
ATOM 5859 C CA . ARG B 1 332 ? 0.055 -36.25 -30.25 1 95.31 332 ARG B CA 1
ATOM 5860 C C . ARG B 1 332 ? -0.146 -37.75 -30.016 1 95.31 332 ARG B C 1
ATOM 5862 O O . ARG B 1 332 ? -1.208 -38.156 -29.562 1 95.31 332 ARG B O 1
ATOM 5869 N N . LYS B 1 333 ? 0.868 -38.531 -30.219 1 93.88 333 LYS B N 1
ATOM 5870 C CA . LYS B 1 333 ? 0.771 -39.969 -30.203 1 93.88 333 LYS B CA 1
ATOM 5871 C C . LYS B 1 333 ? 0.66 -40.5 -28.781 1 93.88 333 LYS B C 1
ATOM 5873 O O . LYS B 1 333 ? 0.071 -41.562 -28.547 1 93.88 333 LYS B O 1
ATOM 5878 N N . GLU B 1 334 ? 1.142 -39.75 -27.875 1 92.56 334 GLU B N 1
ATOM 5879 C CA . GLU B 1 334 ? 1.215 -40.219 -26.5 1 92.56 334 GLU B CA 1
ATOM 5880 C C . GLU B 1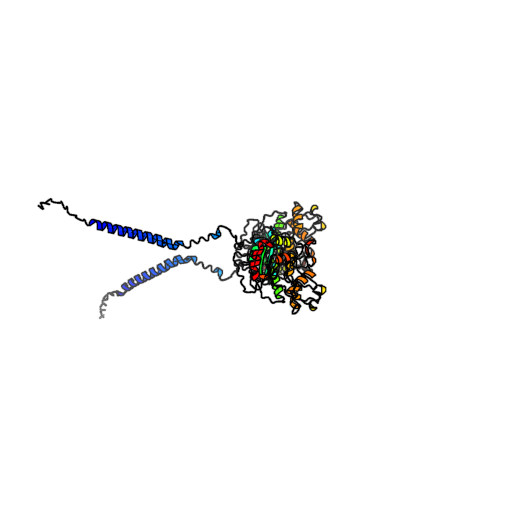 334 ? -0.057 -39.875 -25.719 1 92.56 334 GLU B C 1
ATOM 5882 O O . GLU B 1 334 ? -0.315 -40.469 -24.656 1 92.56 334 GLU B O 1
ATOM 5887 N N . ILE B 1 335 ? -0.856 -39 -26.344 1 93.31 335 ILE B N 1
ATOM 5888 C CA . ILE B 1 335 ? -2.016 -38.531 -25.609 1 93.31 335 ILE B CA 1
ATOM 5889 C C . ILE B 1 335 ? -3.141 -39.562 -25.672 1 93.31 335 ILE B C 1
ATOM 5891 O O . ILE B 1 335 ? -3.648 -39.875 -26.75 1 93.31 335 ILE B O 1
ATOM 5895 N N . THR B 1 336 ? -3.441 -40.094 -24.531 1 91.44 336 THR B N 1
ATOM 5896 C CA . THR B 1 336 ? -4.551 -41 -24.359 1 91.44 336 THR B CA 1
ATOM 5897 C C . THR B 1 336 ? -5.316 -40.719 -23.078 1 91.44 336 THR B C 1
ATOM 5899 O O . THR B 1 336 ? -4.836 -39.938 -22.234 1 91.44 336 THR B O 1
ATOM 5902 N N . GLU B 1 337 ? -6.516 -41.25 -22.984 1 91.69 337 GLU B N 1
ATOM 5903 C CA . GLU B 1 337 ? -7.281 -41.125 -21.75 1 91.69 337 GLU B CA 1
ATOM 5904 C C . GLU B 1 337 ? -6.508 -41.688 -20.547 1 91.69 337 GLU B C 1
ATOM 5906 O O . GLU B 1 337 ? -6.551 -41.094 -19.453 1 91.69 337 GLU B O 1
ATOM 5911 N N . GLY B 1 338 ? -5.844 -42.719 -20.828 1 90.69 338 GLY B N 1
ATOM 5912 C CA . GLY B 1 338 ? -5.074 -43.375 -19.781 1 90.69 338 GLY B CA 1
ATOM 5913 C C . GLY B 1 338 ? -3.979 -42.469 -19.203 1 90.69 338 GLY B C 1
ATOM 5914 O O . GLY B 1 338 ? -3.75 -42.469 -18 1 90.69 338 GLY B O 1
ATOM 5915 N N . ILE B 1 339 ? -3.316 -41.719 -20.016 1 89.88 339 ILE B N 1
ATOM 5916 C CA . ILE B 1 339 ? -2.215 -40.875 -19.562 1 89.88 339 ILE B CA 1
ATOM 5917 C C . ILE B 1 339 ? -2.752 -39.75 -18.672 1 89.88 339 ILE B C 1
ATOM 5919 O O . ILE B 1 339 ? -2.178 -39.469 -17.625 1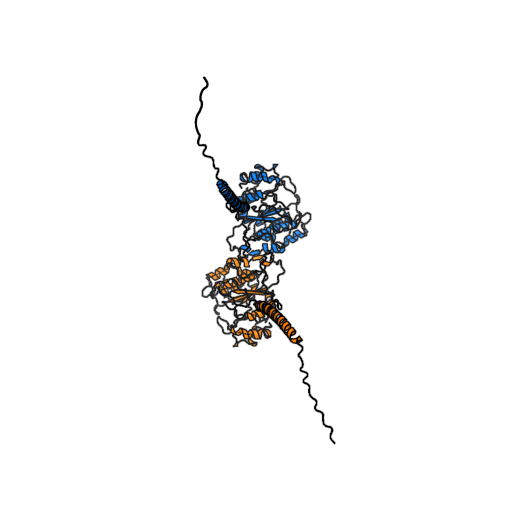 89.88 339 ILE B O 1
ATOM 5923 N N . ILE B 1 340 ? -3.814 -39.156 -19.078 1 91.31 340 ILE B N 1
ATOM 5924 C CA . ILE B 1 340 ? -4.402 -38.062 -18.281 1 91.31 340 ILE B CA 1
ATOM 5925 C C . ILE B 1 340 ? -4.883 -38.625 -16.938 1 91.31 340 ILE B C 1
ATOM 5927 O O . ILE B 1 340 ? -4.648 -38.031 -15.891 1 91.31 340 ILE B O 1
ATOM 5931 N N . GLN B 1 341 ? -5.457 -39.812 -16.938 1 91.25 341 GLN B N 1
ATOM 5932 C CA . GLN B 1 341 ? -5.926 -40.438 -15.719 1 91.25 341 GLN B CA 1
ATOM 5933 C C . GLN B 1 341 ? -4.754 -40.812 -14.805 1 91.25 341 GLN B C 1
ATOM 5935 O O . GLN B 1 341 ? -4.863 -40.688 -13.578 1 91.25 341 GLN B O 1
ATOM 5940 N N . SER B 1 342 ? -3.754 -41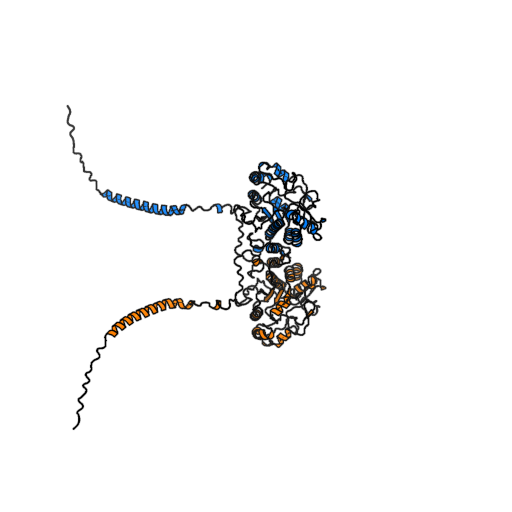.188 -15.469 1 91.12 342 SER B N 1
ATOM 5941 C CA . SER B 1 342 ? -2.582 -41.594 -14.695 1 91.12 342 SER B CA 1
ATOM 5942 C C . SER B 1 342 ? -1.952 -40.375 -14.008 1 91.12 342 SER B C 1
ATOM 5944 O O . SER B 1 342 ? -1.347 -40.531 -12.938 1 91.12 342 SER B O 1
ATOM 5946 N N . ILE B 1 343 ? -2.068 -39.25 -14.578 1 91.44 343 ILE B N 1
ATOM 5947 C CA . ILE B 1 343 ? -1.556 -38.031 -13.969 1 91.44 343 ILE B CA 1
ATOM 5948 C C . ILE B 1 343 ? -2.443 -37.625 -12.789 1 91.44 343 ILE B C 1
ATOM 5950 O O . ILE B 1 343 ? -1.945 -37.281 -11.719 1 91.44 343 ILE B O 1
ATOM 5954 N N . ARG B 1 344 ? -3.713 -37.75 -12.922 1 90.56 344 ARG B N 1
ATOM 5955 C CA . ARG B 1 344 ? -4.691 -37.375 -11.906 1 90.56 344 ARG B CA 1
ATOM 5956 C C . ARG B 1 344 ? -4.617 -38.281 -10.703 1 90.56 344 ARG B C 1
ATOM 5958 O O . ARG B 1 344 ? -4.738 -37.844 -9.555 1 90.56 344 ARG B O 1
ATOM 5965 N N . ASN B 1 345 ? -4.465 -39.594 -11.07 1 86.06 345 ASN B N 1
ATOM 5966 C CA . ASN B 1 345 ? -4.418 -40.625 -10.062 1 86.06 345 ASN B CA 1
ATOM 5967 C C . ASN B 1 345 ? -3.178 -41.5 -10.227 1 86.06 345 ASN B C 1
ATOM 5969 O O . ASN B 1 345 ? -3.287 -42.688 -10.578 1 86.06 345 ASN B O 1
ATOM 5973 N N . ASN B 1 346 ? -2.033 -41 -9.906 1 82.25 346 ASN B N 1
ATOM 5974 C CA . ASN B 1 346 ? -0.79 -41.719 -10.117 1 82.25 346 ASN B CA 1
ATOM 5975 C C . ASN B 1 346 ? -0.385 -42.5 -8.875 1 82.25 346 ASN B C 1
ATOM 5977 O O . ASN B 1 346 ? 0.749 -42.969 -8.773 1 82.25 346 ASN B O 1
ATOM 5981 N N . GLY B 1 347 ? -1.274 -42.594 -7.902 1 84.81 347 GLY B N 1
ATOM 5982 C CA . GLY B 1 347 ? -0.994 -43.344 -6.695 1 84.81 347 GLY B CA 1
ATOM 5983 C C . GLY B 1 347 ? -0.268 -42.562 -5.633 1 84.81 347 GLY B C 1
ATOM 5984 O O . GLY B 1 347 ? -0.129 -43 -4.496 1 84.81 347 GLY B O 1
ATOM 5985 N N . THR B 1 348 ? 0.191 -41.438 -6.012 1 86.69 348 THR B N 1
ATOM 5986 C CA . THR B 1 348 ? 0.886 -40.562 -5.066 1 86.69 348 THR B CA 1
ATOM 5987 C C . THR B 1 348 ? -0.088 -40 -4.039 1 86.69 348 THR B C 1
ATOM 5989 O O . THR B 1 348 ? -1.21 -39.625 -4.383 1 86.69 348 THR B O 1
ATOM 5992 N N . ILE B 1 349 ? 0.359 -40.062 -2.754 1 93.62 349 ILE B N 1
ATOM 5993 C CA . ILE B 1 349 ? -0.396 -39.406 -1.686 1 93.62 349 ILE B CA 1
ATOM 5994 C C . ILE B 1 349 ? 0.368 -38.188 -1.181 1 93.62 349 ILE B C 1
ATOM 5996 O O . ILE B 1 349 ? 1.561 -38.281 -0.877 1 93.62 349 ILE B O 1
ATOM 6000 N N . CYS B 1 350 ? -0.304 -37.094 -1.232 1 94.5 350 CYS B N 1
ATOM 6001 C CA . CYS B 1 350 ? 0.299 -35.875 -0.757 1 94.5 350 CYS B CA 1
ATOM 6002 C C . CYS B 1 350 ? -0.515 -35.25 0.383 1 94.5 350 CYS B C 1
ATOM 6004 O O . CYS B 1 350 ? -1.529 -35.844 0.792 1 94.5 350 CYS B O 1
ATOM 6006 N N . ARG B 1 351 ? 0.091 -34.25 0.992 1 92.62 351 ARG B N 1
ATOM 6007 C CA . ARG B 1 351 ? -0.613 -33.594 2.09 1 92.62 351 ARG B CA 1
ATOM 6008 C C . ARG B 1 351 ? -1.347 -32.344 1.603 1 92.62 351 ARG B C 1
ATOM 6010 O O . ARG B 1 351 ? -0.798 -31.562 0.828 1 92.62 351 ARG B O 1
ATOM 6017 N N . TYR B 1 352 ? -2.643 -32.188 2.021 1 96.31 352 TYR B N 1
ATOM 6018 C CA . TYR B 1 352 ? -3.484 -31.031 1.763 1 96.31 352 TYR B CA 1
ATOM 6019 C C . TYR B 1 352 ? -4.211 -30.594 3.029 1 96.31 352 TYR B C 1
ATOM 6021 O O . TYR B 1 352 ? -5.066 -31.312 3.543 1 96.31 352 TYR B O 1
ATOM 6029 N N . ASN B 1 353 ? -3.84 -29.406 3.49 1 95.81 353 ASN B N 1
ATOM 6030 C CA . ASN B 1 353 ? -4.395 -28.891 4.73 1 95.81 353 ASN B CA 1
ATOM 6031 C C . ASN B 1 353 ? -4.297 -29.906 5.867 1 95.81 353 ASN B C 1
ATOM 6033 O O . ASN B 1 353 ? -5.285 -30.172 6.547 1 95.81 353 ASN B O 1
ATOM 6037 N N . SER B 1 354 ? -3.17 -30.562 5.918 1 90.19 354 SER B N 1
ATOM 6038 C CA . SER B 1 354 ? -2.777 -31.469 6.988 1 90.19 354 SER B CA 1
ATOM 6039 C C . SER B 1 354 ? -3.529 -32.781 6.898 1 90.19 354 SER B C 1
ATOM 6041 O O . SER B 1 354 ? -3.615 -33.531 7.879 1 90.19 354 SER B O 1
ATOM 6043 N N . LYS B 1 355 ? -4.121 -33.094 5.777 1 95.12 355 LYS B N 1
ATOM 6044 C CA . LYS B 1 355 ? -4.777 -34.344 5.508 1 95.12 355 LYS B CA 1
ATOM 6045 C C . LYS B 1 355 ? -4.223 -35 4.242 1 95.12 355 LYS B C 1
ATOM 6047 O O . LYS B 1 355 ? -3.789 -34.312 3.322 1 95.12 355 LYS B O 1
ATOM 6052 N N . PRO B 1 356 ? -4.25 -36.312 4.258 1 95.19 356 PRO B N 1
ATOM 6053 C CA . PRO B 1 356 ? -3.814 -37 3.027 1 95.19 356 PRO B CA 1
ATOM 6054 C C . PRO B 1 356 ? -4.793 -36.781 1.872 1 95.19 356 PRO B C 1
ATOM 6056 O O . PRO B 1 356 ? -6.008 -36.75 2.084 1 95.19 356 PRO B O 1
ATOM 6059 N N . SER B 1 357 ? -4.219 -36.594 0.714 1 94.62 357 SER B N 1
ATOM 6060 C CA . SER B 1 357 ? -5.02 -36.438 -0.493 1 94.62 357 SER B CA 1
ATOM 6061 C C . SER B 1 357 ? -4.402 -37.156 -1.678 1 94.62 357 SER B C 1
ATOM 6063 O O . SER B 1 357 ? -3.18 -37.281 -1.771 1 94.62 357 SER B O 1
ATOM 6065 N N . SER B 1 358 ? -5.281 -37.625 -2.545 1 93.25 358 SER B N 1
ATOM 6066 C CA . SER B 1 358 ? -4.812 -38.281 -3.77 1 93.25 358 SER B CA 1
ATOM 6067 C C . SER B 1 358 ? -4.684 -37.281 -4.906 1 93.25 358 SER B C 1
ATOM 6069 O O . SER B 1 358 ? -4.102 -37.562 -5.949 1 93.25 358 SER B O 1
ATOM 6071 N N . VAL B 1 359 ? -5.277 -36.125 -4.734 1 94.38 359 VAL B N 1
ATOM 6072 C CA . VAL B 1 359 ? -5.121 -35.062 -5.715 1 94.38 359 VAL B CA 1
ATOM 6073 C C . VAL B 1 359 ? -3.857 -34.25 -5.414 1 94.38 359 VAL B C 1
ATOM 6075 O O . VAL B 1 359 ? -3.855 -33.406 -4.523 1 94.38 359 VAL B O 1
ATOM 6078 N N . CYS B 1 360 ? -2.828 -34.562 -6.172 1 95.44 360 CYS B N 1
ATOM 6079 C CA . CYS B 1 360 ? -1.537 -33.938 -5.875 1 95.44 360 CYS B CA 1
ATOM 6080 C C . CYS B 1 360 ? -1.136 -32.969 -6.969 1 95.44 360 CYS B C 1
ATOM 6082 O O . CYS B 1 360 ? -0.415 -32 -6.707 1 95.44 360 CYS B O 1
ATOM 6084 N N . PHE B 1 361 ? -1.611 -33.25 -8.164 1 96.81 361 PHE B N 1
ATOM 6085 C CA . PHE B 1 361 ? -1.236 -32.438 -9.312 1 96.81 361 PHE B CA 1
ATOM 6086 C C . PHE B 1 361 ? -2.473 -31.859 -10.008 1 96.81 361 PHE B C 1
ATOM 6088 O O . PHE B 1 361 ? -3.406 -32.625 -10.312 1 96.81 361 PHE B O 1
ATOM 6095 N N . LEU B 1 362 ? -2.48 -30.547 -10.172 1 97.69 362 LEU B N 1
ATOM 6096 C CA . LEU B 1 362 ? -3.602 -29.875 -10.812 1 97.69 362 LEU B CA 1
ATOM 6097 C C . LEU B 1 362 ? -3.307 -29.609 -12.289 1 97.69 362 LEU B C 1
ATOM 6099 O O . LEU B 1 362 ? -4.23 -29.422 -13.086 1 97.69 362 LEU B O 1
ATOM 6103 N N . PHE B 1 363 ? -2.047 -29.531 -12.633 1 98.19 363 PHE B N 1
ATOM 6104 C CA . PHE B 1 363 ? -1.546 -29.25 -13.969 1 98.19 363 PHE B CA 1
ATOM 6105 C C . PHE B 1 363 ? -0.468 -30.25 -14.367 1 98.19 363 PHE B C 1
ATOM 6107 O O . PHE B 1 363 ? 0.007 -31.016 -13.523 1 98.19 363 PHE B O 1
ATOM 6114 N N . ALA B 1 364 ? -0.13 -30.234 -15.68 1 97.12 364 ALA B N 1
ATOM 6115 C CA . ALA B 1 364 ? 0.907 -31.156 -16.141 1 97.12 364 ALA B CA 1
ATOM 6116 C C . ALA B 1 364 ? 1.74 -30.516 -17.25 1 97.12 364 ALA B C 1
ATOM 6118 O O . ALA B 1 364 ? 1.227 -29.734 -18.047 1 97.12 364 ALA B O 1
ATOM 6119 N N . MET B 1 365 ? 2.869 -30.828 -17.219 1 95.75 365 MET B N 1
ATOM 6120 C CA . MET B 1 365 ? 3.824 -30.484 -18.266 1 95.75 365 MET B CA 1
ATOM 6121 C C . MET B 1 365 ? 4.738 -31.672 -18.578 1 95.75 365 MET B C 1
ATOM 6123 O O . MET B 1 365 ? 4.902 -32.562 -17.75 1 95.75 365 MET B O 1
ATOM 6127 N N . LYS B 1 366 ? 5.359 -31.969 -19.703 1 95 366 LYS B N 1
ATOM 6128 C CA . LYS B 1 366 ? 5.434 -31.094 -20.859 1 95 366 LYS B CA 1
ATOM 6129 C C . LYS B 1 366 ? 4.672 -31.672 -22.047 1 95 366 LYS B C 1
ATOM 6131 O O . LYS B 1 366 ? 4.77 -32.875 -22.328 1 95 366 LYS B O 1
ATOM 6136 N N . PHE B 1 367 ? 4 -30.812 -22.75 1 96.94 367 PHE B N 1
ATOM 6137 C CA . PHE B 1 367 ? 3.256 -31.25 -23.922 1 96.94 367 PHE B CA 1
ATOM 6138 C C . PHE B 1 367 ? 3.668 -30.453 -25.156 1 96.94 367 PHE B C 1
ATOM 6140 O O . PHE B 1 367 ? 3.869 -29.234 -25.078 1 96.94 367 PHE B O 1
ATOM 6147 N N . SER B 1 368 ? 3.852 -31.188 -26.219 1 96.88 368 SER B N 1
ATOM 6148 C CA . SER B 1 368 ? 4.18 -30.516 -27.469 1 96.88 368 SER B CA 1
ATOM 6149 C C . SER B 1 368 ? 2.926 -29.969 -28.141 1 96.88 368 SER B C 1
ATOM 6151 O O . SER B 1 368 ? 1.816 -30.438 -27.875 1 96.88 368 SER B O 1
ATOM 6153 N N . ALA B 1 369 ? 3.143 -29.062 -29.047 1 96.38 369 ALA B N 1
ATOM 6154 C CA . ALA B 1 369 ? 2.047 -28.328 -29.672 1 96.38 369 ALA B CA 1
ATOM 6155 C C . ALA B 1 369 ? 1.089 -29.281 -30.391 1 96.38 369 ALA B C 1
ATOM 6157 O O . ALA B 1 369 ? -0.119 -29.031 -30.422 1 96.38 369 ALA B O 1
ATOM 6158 N N . ASP B 1 370 ? 1.606 -30.344 -30.891 1 97.19 370 ASP B N 1
ATOM 6159 C CA . ASP B 1 370 ? 0.794 -31.266 -31.672 1 97.19 370 ASP B CA 1
ATOM 6160 C C . ASP B 1 370 ? -0.138 -32.094 -30.781 1 97.19 370 ASP B C 1
ATOM 6162 O O . ASP B 1 370 ? -1.017 -32.781 -31.281 1 97.19 370 ASP B O 1
ATOM 6166 N N . ALA B 1 371 ? -0.009 -31.891 -29.531 1 97.31 371 ALA B N 1
ATOM 6167 C CA . ALA B 1 371 ? -0.881 -32.594 -28.594 1 97.31 371 ALA B CA 1
ATOM 6168 C C . ALA B 1 371 ? -2.211 -31.859 -28.422 1 97.31 371 ALA B C 1
ATOM 6170 O O . ALA B 1 371 ? -3.141 -32.375 -27.812 1 97.31 371 ALA B O 1
ATOM 6171 N N . LEU B 1 372 ? -2.383 -30.734 -29 1 97.12 372 LEU B N 1
ATOM 6172 C CA . LEU B 1 372 ? -3.537 -29.875 -28.766 1 97.12 372 LEU B CA 1
ATOM 6173 C C . LEU B 1 372 ? -4.828 -30.562 -29.188 1 97.12 372 LEU B C 1
ATOM 6175 O O . LEU B 1 372 ? -5.773 -30.656 -28.391 1 97.12 372 LEU B O 1
ATOM 6179 N N . GLU B 1 373 ? -4.828 -31.109 -30.375 1 96.44 373 GLU B N 1
ATOM 6180 C CA . GLU B 1 373 ? -6.059 -31.672 -30.922 1 96.44 373 GLU B CA 1
ATOM 6181 C C . GLU B 1 373 ? -6.539 -32.844 -30.094 1 96.44 373 GLU B C 1
ATOM 6183 O O . GLU B 1 373 ? -7.691 -32.875 -29.656 1 96.44 373 GLU B O 1
ATOM 6188 N N . PRO B 1 374 ? -5.664 -33.75 -29.828 1 95.56 374 PRO B N 1
ATOM 6189 C CA . PRO B 1 374 ? -6.129 -34.844 -28.984 1 95.56 374 PRO B CA 1
ATOM 6190 C C . PRO B 1 374 ? -6.539 -34.375 -27.578 1 95.56 374 PRO B C 1
ATOM 6192 O O . PRO B 1 374 ? -7.461 -34.969 -26.984 1 95.56 374 PRO B O 1
ATOM 6195 N N . LEU B 1 375 ? -5.938 -33.438 -27.031 1 95.88 375 LEU B N 1
ATOM 6196 C CA . LEU B 1 375 ? -6.277 -32.938 -25.703 1 95.88 375 LEU B CA 1
ATOM 6197 C C . LEU B 1 375 ? -7.648 -32.281 -25.719 1 95.88 375 LEU B C 1
ATOM 6199 O O . LEU B 1 375 ? -8.43 -32.438 -24.781 1 95.88 375 LEU B O 1
ATOM 6203 N N . LEU B 1 376 ? -7.953 -31.516 -26.766 1 96.06 376 LEU B N 1
ATOM 6204 C CA . LEU B 1 376 ? -9.258 -30.891 -26.906 1 96.06 376 LEU B CA 1
ATOM 6205 C C . LEU B 1 376 ? -10.367 -31.922 -26.984 1 96.06 376 LEU B C 1
ATOM 6207 O O . LEU B 1 376 ? -11.445 -31.734 -26.422 1 96.06 376 LEU B O 1
ATOM 6211 N N . ASN B 1 377 ? -10.008 -33.031 -27.547 1 92.56 377 ASN B N 1
ATOM 6212 C CA . ASN B 1 377 ? -10.984 -34.094 -27.703 1 92.56 377 ASN B CA 1
ATOM 6213 C C . ASN B 1 377 ? -11.258 -34.812 -26.375 1 92.56 377 ASN B C 1
ATOM 6215 O O . ASN B 1 377 ? -12.352 -35.344 -26.172 1 92.56 377 ASN B O 1
ATOM 6219 N N . LEU B 1 378 ? -10.281 -34.781 -25.531 1 91.62 378 LEU B N 1
ATOM 6220 C CA . LEU B 1 378 ? -10.398 -35.5 -24.266 1 91.62 378 LEU B CA 1
ATOM 6221 C C . LEU B 1 378 ? -10.891 -34.562 -23.172 1 91.62 378 LEU B C 1
ATOM 6223 O O . LEU B 1 378 ? -11.211 -35.031 -22.062 1 91.62 378 LEU B O 1
ATOM 6227 N N . SER B 1 379 ? -10.984 -33.312 -23.375 1 88.31 379 SER B N 1
ATOM 6228 C CA . SER B 1 379 ? -11.195 -32.312 -22.328 1 88.31 379 SER B CA 1
ATOM 6229 C C . SER B 1 379 ? -12.539 -32.5 -21.641 1 88.31 379 SER B C 1
ATOM 6231 O O . SER B 1 379 ? -12.617 -32.5 -20.406 1 88.31 379 SER B O 1
ATOM 6233 N N . SER B 1 380 ? -13.57 -32.781 -22.406 1 87.5 380 SER B N 1
ATOM 6234 C CA . SER B 1 380 ? -14.906 -32.906 -21.844 1 87.5 380 SER B CA 1
ATOM 6235 C C . SER B 1 380 ? -15.086 -34.219 -21.125 1 87.5 380 SER B C 1
ATOM 6237 O O . SER B 1 380 ? -15.68 -34.281 -20.047 1 87.5 380 SER B O 1
ATOM 6239 N N . THR B 1 381 ? -14.516 -35.25 -21.625 1 87.31 381 THR B N 1
ATOM 6240 C CA . THR B 1 381 ? -14.789 -36.594 -21.125 1 87.31 381 THR B CA 1
ATOM 6241 C C . THR B 1 381 ? -13.883 -36.906 -19.938 1 87.31 381 THR B C 1
ATOM 6243 O O . THR B 1 381 ? -14.328 -37.5 -18.953 1 87.31 381 THR B O 1
ATOM 6246 N N . VAL B 1 382 ? -12.664 -36.469 -20.078 1 85.19 382 VAL B N 1
ATOM 6247 C CA . VAL B 1 382 ? -11.703 -36.906 -19.062 1 85.19 382 VAL B CA 1
ATOM 6248 C C . VAL B 1 382 ? -11.414 -35.75 -18.094 1 85.19 382 VAL B C 1
ATOM 6250 O O . VAL B 1 382 ? -11.492 -35.938 -16.875 1 85.19 382 VAL B O 1
ATOM 6253 N N . MET B 1 383 ? -11.227 -34.594 -18.516 1 86.81 383 MET B N 1
ATOM 6254 C CA . MET B 1 383 ? -10.828 -33.469 -17.672 1 86.81 383 MET B CA 1
ATOM 6255 C C . MET B 1 383 ? -12.047 -32.688 -17.188 1 86.81 383 MET B C 1
ATOM 6257 O O . MET B 1 383 ? -11.945 -31.859 -16.297 1 86.81 383 MET B O 1
ATOM 6261 N N . LYS B 1 384 ? -13.227 -32.938 -17.812 1 89.06 384 LYS B N 1
ATOM 6262 C CA . LYS B 1 384 ? -14.547 -32.531 -17.375 1 89.06 384 LYS B CA 1
ATOM 6263 C C . LYS B 1 384 ? -14.742 -31.016 -17.578 1 89.06 384 LYS B C 1
ATOM 6265 O O . LYS B 1 384 ? -15.258 -30.328 -16.703 1 89.06 384 LYS B O 1
ATOM 6270 N N . PHE B 1 385 ? -14.172 -30.5 -18.625 1 89 385 PHE B N 1
ATOM 6271 C CA . PHE B 1 385 ? -14.469 -29.156 -19.094 1 89 385 PHE B CA 1
ATOM 6272 C C . PHE B 1 385 ? -14.438 -29.094 -20.609 1 89 385 PHE B C 1
ATOM 6274 O O . PHE B 1 385 ? -13.898 -29.984 -21.266 1 89 385 PHE B O 1
#

InterPro domains:
  IPR003406 Glycosyl transferase, family 14 [PF02485] (117-344)
  IPR044174 Glycosyltransferase BC10-like [PTHR31042] (66-377)

Sequence (770 aa):
MKPRREGDEEEEELWATSPRKDSLLRLIKIVTGVVVFMAGAVLGLSWGVRFHWHISQTDIFFPTELYTKDCGKINFKLKNFIEPCHLMHGMMDKELFWRASLVSKIKEYPFNRVPKVAFMFMTEGPLPFFPLWDKFFKGHQGLFTVYVHTYPGYILEVPESSFFYDRQIPSEKTKRGSISLVDARKRLLANALLDLSNERFVLLSESCIPVFNFPTVYNYLIDSAHSFVQSYDDNPIQGQGYYNGHMAPEINHSQWRTGTPWFEVRRSLAVNIVADNKYYSIFRKYCKTTCHPDDSYIPTYLNMLDGNLNANRTVIWADRSMGGRDPATYGRKEITEGIIQSIRNNGTICRYNSKPSSVCFLFAMKFSADALEPLLNLSSTVMKFMKPRREGDEEEEELWATSPRKDSLLRLIKIVTGVVVFMAGAVLGLSWGVRFHWHISQTDIFFPTELYTKDCGKINFKLKNFIEPCHLMHGMMDKELFWRASLVSKIKEYPFNRVPKVAFMFMTEGPLPFFPLWDKFFKGHQGLFTVYVHTYPGYILEVPESSFFYDRQIPSEKTKRGSISLVDARKRLLANALLDLSNERFVLLSESCIPVFNFPTVYNYLIDSAHSFVQSYDDNPIQGQGYYNGHMAPEINHSQWRTGTPWFEVRRSLAVNIVADNKYYSIFRKYCKTTCHPDDSYIPTYLNMLDGNLNANRTVIWADRSMGGRDPATYGRKEITEGIIQSIRNNGTICRYNSKPSSVCFLFAMKFSADALEPLLNLSSTVMKF

Nearest PDB structures (foldseek):
  4ayj-assembly1_A  TM=5.554E-01  e=8.802E-04  Bacteroides ovatus
  1fo8-assembly1_A  TM=4.665E-01  e=7.355E-04  Oryctolagus cuniculus
  4cjb-assembly4_D  TM=5.038E-01  e=3.703E-03  Bacteroides ovatus
  7yo1-assembly1_G  TM=3.748E-01  e=1.307E+00  Homo sapiens
  8vaz-assembly1_D  TM=3.158E-01  e=1.987E+00  Homo sapiens

pLDDT: mean 80.34, std 25.27, range [20.16, 98.94]

Solvent-accessible surface area (backbone atoms only — not comparable to full-atom values): 42891 Å² total; per-residue (Å²): 142,83,76,81,88,70,87,84,83,79,79,69,77,76,75,81,75,73,72,69,64,56,61,57,53,51,51,49,48,49,52,49,45,50,51,50,50,55,50,48,53,56,46,55,63,49,57,73,64,47,70,77,58,70,64,75,59,74,63,66,72,67,66,72,74,67,81,66,72,80,62,73,75,70,62,63,36,64,61,65,66,39,37,64,76,59,59,61,53,74,56,50,68,64,42,41,27,37,61,26,18,47,42,43,69,37,83,72,70,72,56,93,76,55,69,15,40,29,42,29,33,51,31,76,56,74,53,67,42,52,68,56,49,39,51,45,49,58,92,44,81,74,42,54,48,60,38,33,38,34,33,61,88,63,75,83,88,61,56,82,86,39,73,65,42,84,22,49,40,74,49,60,78,64,46,91,57,26,55,42,43,42,51,51,51,37,49,51,49,24,60,50,46,43,26,67,38,43,38,35,40,36,44,41,48,45,35,44,44,72,59,50,26,50,69,59,49,48,51,56,59,75,69,42,77,49,22,23,37,20,43,37,68,72,60,81,81,82,69,80,56,52,84,47,78,79,42,46,84,86,45,44,79,88,47,47,22,35,35,60,72,48,31,32,36,38,44,74,55,48,31,50,58,44,37,48,54,69,64,52,50,46,38,63,74,56,32,55,95,59,11,27,32,45,26,23,45,63,26,17,51,34,54,69,75,44,39,91,43,40,66,46,31,44,38,61,38,59,46,53,83,84,47,79,93,61,54,49,72,38,34,46,88,63,65,45,71,65,54,58,47,40,59,46,58,63,76,53,74,35,79,52,81,89,33,84,31,55,75,50,39,50,27,35,33,38,42,41,67,66,22,41,64,60,48,58,68,39,25,52,78,71,28,57,67,140,86,82,78,76,78,78,79,77,73,74,76,75,77,77,77,74,72,70,69,52,55,62,50,46,49,50,44,44,50,51,44,44,49,49,46,48,54,48,43,53,52,45,56,64,46,55,76,64,47,70,81,60,69,64,76,59,72,64,66,74,66,66,69,73,69,81,65,73,81,64,72,76,72,61,63,36,64,62,65,66,41,36,64,76,60,60,62,54,75,59,50,68,63,43,41,28,35,62,29,18,46,43,44,69,36,82,71,70,73,56,94,74,55,69,14,40,29,43,30,34,51,29,75,57,73,54,68,43,51,67,56,51,39,50,46,49,60,92,45,81,74,43,52,48,58,40,32,38,35,34,60,90,63,75,85,88,60,56,83,86,39,74,66,42,85,23,48,39,73,50,62,78,67,46,90,56,26,55,42,44,43,51,53,51,38,49,51,50,25,61,49,46,44,26,64,38,44,37,35,40,36,45,41,48,46,34,45,45,72,61,51,25,48,70,59,51,49,50,55,58,74,69,42,76,50,22,24,37,20,42,38,70,70,60,84,78,81,69,74,56,52,85,47,78,78,42,45,84,85,46,43,78,90,47,47,22,34,35,60,73,47,32,32,35,38,45,76,54,47,32,50,58,43,36,49,54,70,65,51,50,47,39,63,71,56,32,55,95,60,10,28,33,45,26,22,45,63,26,18,51,33,53,70,75,45,40,90,43,40,66,45,31,44,39,60,39,59,46,54,83,84,46,79,94,60,54,47,72,38,35,47,87,64,64,44,73,65,54,57,47,39,59,46,57,64,79,55,74,35,78,52,80,90,33,83,31,54,76,49,41,51,27,34,34,38,42,41,66,67,22,42,63,61,47,59,69,37,25,51,78,70,28,57,67

Secondary structure (DSSP, 8-state):
------------------STHHHHHHHHHHHHHHHHHHHHHHHHHHHTTTGGG---GGGTSS----------S----HHHHHS-S-S-----HHHHHHHHTEEESS-S-SS----EEEEEEE-SS--TTHHHHHHHHTT-TTSEEEEEE--TT------TTSTTTT-B-------TTSHHHHHHHHHHHHHHHTSTTEEEEEEEETT-EESS-HHHHHHHHHT-SSBB---B---TTS-S-PPPGGGTTTS-GGG--B--S--EEEHHHHHHHHH--HHHHHHHHH--TT--HHHHHHHHHHHHH-GGGB-SS-SEEE--TT-SSSPPPB-GGG--HHHHHHHHTSS--EEETTEEES---SEEE-B-GGGHHHHHHHIIIII--/------------------THHHHHHHHHHHHHHHHHHHHHHHHHHHHTTSGGG---GGGTSS----------S----THHHHS-S-S-----HHHHHHHHTEEESS-S-SS----EEEEEEE-SS--TTHHHHHHHHTT-TTSEEEEEE-STT------TTSTTTT-B-------TTSHHHHHHHHHHHHHHHTSTTEEEEEEEETT-EESS-HHHHHHHHHT-SSBB---B---GGG-S-PPPGGGTTTS-GGG--B--S--EEEHHHHHHHHH--HHHHHHHHH--TT--HHHHHHHHHHHHH-GGGB-SS-SEEE--TT-SSSPPPB-GGG--HHHHHHHHTSS--EEETTEEES---SEEE-B-GGGHHHHHHHIIIII--